Protein AF-0000000085118220 (afdb_homodimer)

InterPro domains:
  IPR008565 TtsA-like, Glycoside hydrolase family 108 domain [PF05838] (32-111)
  IPR018537 Peptidoglycan binding domain [PF09374] (118-182)
  IPR023346 Lysozyme-like domain superfamily [SSF53955] (32-185)

Radius of gyration: 22.67 Å; Cα contacts (8 Å, |Δi|>4): 508; chains: 2; bounding box: 57×65×55 Å

Nearest PDB structures (foldseek):
  7dnp-assembly1_A  TM=7.218E-01  e=2.540E-05  Brucella abortus bv. 1 str. 9-941
  2ikb-assembly2_D  TM=5.937E-01  e=3.508E-04  Neisseria meningitidis MC58
  2is5-assembly1_B  TM=5.992E-01  e=5.434E-04  Neisseria meningitidis serogroup B
  2ikb-assembly1_A  TM=5.860E-01  e=7.275E-04  Neisseria meningitidis MC58
  2ikb-assembly1_C  TM=5.678E-01  e=8.418E-04  Neisseria meningitidis MC58

Foldseek 3Di:
DADVVVLLVLLCCLQQVVQLLRQWDDDPPDPFIHGSNDTCVVPVPQPLVVVLVVLCVVPVRSSVSSNVCVVDPVSVVSVSVCLCVQAVVQLVLVLAPDNLLSSLLSLLCSVPHRLVSLLLLCVVLPHHRRSHDDDVSRVSRNPDDNVVCLVVVLVSQLVVLVVVCVVPVVCVVCSVSSSCSNNSSVVVVVVVVVVD/DADVVVLLVLLQCLQQVVQLLRQWDDDPPDPFIHGSNDTCVVPVPQPLVVVLVVLCVVPVRSSVSSNVCVVDPVSVVSVSVCLCVQAVVQLVLVLAPDNLLSSLLSLLCSVPHRLVSLLLLCVVLPHDRRSHDDDVSRVSRNPDDNVVCLVVVLVSQLVVLVVVCVVPVVCVVCSVSSSCSNNSSVVVVVVVVVVD

Structure (mmCIF, N/CA/C/O backbone):
data_AF-0000000085118220-model_v1
#
loop_
_entity.id
_entity.type
_entity.pdbx_description
1 polymer 'Uncharacterized protein'
#
loop_
_atom_site.group_PDB
_atom_site.id
_atom_site.type_symbol
_atom_site.label_atom_id
_atom_site.label_alt_id
_atom_site.label_comp_id
_atom_site.label_asym_id
_atom_site.label_entity_id
_atom_site.label_seq_id
_atom_site.pdbx_PDB_ins_code
_atom_site.Cartn_x
_atom_site.Cartn_y
_atom_site.Cartn_z
_atom_site.occupancy
_atom_site.B_iso_or_equiv
_atom_site.auth_seq_id
_atom_site.auth_comp_id
_atom_site.auth_asym_id
_atom_site.auth_atom_id
_atom_site.pdbx_PDB_model_num
ATOM 1 N N . MET A 1 1 ? -3.355 -29.297 -15.328 1 93.12 1 MET A N 1
ATOM 2 C CA . MET A 1 1 ? -3.059 -28.625 -14.07 1 93.12 1 MET A CA 1
ATOM 3 C C . MET A 1 1 ? -2.471 -27.25 -14.305 1 93.12 1 MET A C 1
ATOM 5 O O . MET A 1 1 ? -1.906 -26.984 -15.367 1 93.12 1 MET A O 1
ATOM 9 N N . ALA A 1 2 ? -2.598 -26.359 -13.367 1 95.81 2 ALA A N 1
ATOM 10 C CA . ALA A 1 2 ? -2.195 -24.969 -13.523 1 95.81 2 ALA A CA 1
ATOM 11 C C . ALA A 1 2 ? -0.677 -24.844 -13.617 1 95.81 2 ALA A C 1
ATOM 13 O O . ALA A 1 2 ? 0.056 -25.688 -13.102 1 95.81 2 ALA A O 1
ATOM 14 N N . LYS A 1 3 ? -0.238 -23.844 -14.273 1 96.88 3 LYS A N 1
ATOM 15 C CA . LYS A 1 3 ? 1.18 -23.578 -14.516 1 96.88 3 LYS A CA 1
ATOM 16 C C . LYS A 1 3 ? 1.601 -22.234 -13.961 1 96.88 3 LYS A C 1
ATOM 18 O O . LYS A 1 3 ? 0.971 -21.203 -14.258 1 96.88 3 LYS A O 1
ATOM 23 N N . ILE A 1 4 ? 2.732 -22.188 -13.25 1 97.38 4 ILE A N 1
ATOM 24 C CA . ILE A 1 4 ? 3.178 -20.969 -12.586 1 97.38 4 ILE A CA 1
ATOM 25 C C . ILE A 1 4 ? 3.545 -19.906 -13.625 1 97.38 4 ILE A C 1
ATOM 27 O O . ILE A 1 4 ? 3.354 -18.719 -13.398 1 97.38 4 ILE A O 1
ATOM 31 N N . ASP A 1 5 ? 4.012 -20.328 -14.797 1 95.56 5 ASP A N 1
ATOM 32 C CA . ASP A 1 5 ? 4.445 -19.375 -15.828 1 95.56 5 ASP A CA 1
ATOM 33 C C . ASP A 1 5 ? 3.316 -18.422 -16.203 1 95.56 5 ASP A C 1
ATOM 35 O O . ASP A 1 5 ? 3.553 -17.234 -16.438 1 95.56 5 ASP A O 1
ATOM 39 N N . GLU A 1 6 ? 2.139 -18.906 -16.281 1 94.38 6 GLU A N 1
ATOM 40 C CA . GLU A 1 6 ? 0.979 -18.078 -16.609 1 94.38 6 GLU A CA 1
ATOM 41 C C . GLU A 1 6 ? 0.702 -17.062 -15.5 1 94.38 6 GLU A C 1
ATOM 43 O O . GLU A 1 6 ? 0.398 -15.898 -15.789 1 94.38 6 GLU A O 1
ATOM 48 N N . SER A 1 7 ? 0.796 -17.5 -14.297 1 95.94 7 SER A N 1
ATOM 49 C CA . SER A 1 7 ? 0.566 -16.609 -13.156 1 95.94 7 SER A CA 1
ATOM 50 C C . SER A 1 7 ? 1.66 -15.555 -13.055 1 95.94 7 SER A C 1
ATOM 52 O O . SER A 1 7 ? 1.397 -14.422 -12.648 1 95.94 7 SER A O 1
ATOM 54 N N . MET A 1 8 ? 2.867 -15.938 -13.453 1 95.5 8 MET A N 1
ATOM 55 C CA . MET A 1 8 ? 3.99 -15.008 -13.391 1 95.5 8 MET A CA 1
ATOM 56 C C . MET A 1 8 ? 3.826 -13.883 -14.414 1 95.5 8 MET A C 1
ATOM 58 O O . MET A 1 8 ? 4.27 -12.758 -14.18 1 95.5 8 MET A O 1
ATOM 62 N N . LYS A 1 9 ? 3.221 -14.18 -15.508 1 93.12 9 LYS A N 1
ATOM 63 C CA . LYS A 1 9 ? 2.92 -13.125 -16.469 1 93.12 9 LYS A CA 1
ATOM 64 C C . LYS A 1 9 ? 1.999 -12.07 -15.875 1 93.12 9 LYS A C 1
ATOM 66 O O . LYS A 1 9 ? 2.203 -10.875 -16.078 1 93.12 9 LYS A O 1
ATOM 71 N N . ILE A 1 10 ? 1.013 -12.516 -15.141 1 93.62 10 ILE A N 1
ATOM 72 C CA . ILE A 1 10 ? 0.081 -11.609 -14.477 1 93.62 10 ILE A CA 1
ATOM 73 C C . ILE A 1 10 ? 0.822 -10.789 -13.43 1 93.62 10 ILE A C 1
ATOM 75 O O . ILE A 1 10 ? 0.658 -9.57 -13.359 1 93.62 10 ILE A O 1
ATOM 79 N N . LEU A 1 11 ? 1.663 -11.484 -12.672 1 93.81 11 LEU A N 1
ATOM 80 C CA . LEU A 1 11 ? 2.43 -10.797 -11.641 1 93.81 11 LEU A CA 1
ATOM 81 C C . LEU A 1 11 ? 3.328 -9.727 -12.25 1 93.81 11 LEU A C 1
ATOM 83 O O . LEU A 1 11 ? 3.434 -8.617 -11.719 1 93.81 11 LEU A O 1
ATOM 87 N N . SER A 1 12 ? 3.967 -10.055 -13.352 1 91.94 12 SER A N 1
ATOM 88 C CA . SER A 1 12 ? 4.828 -9.102 -14.039 1 91.94 12 SER A CA 1
ATOM 89 C C . SER A 1 12 ? 4.059 -7.848 -14.438 1 91.94 12 SER A C 1
ATOM 91 O O . SER A 1 12 ? 4.539 -6.73 -14.234 1 91.94 12 SER A O 1
ATOM 93 N N . TRP A 1 13 ? 2.963 -8.016 -14.969 1 91 13 TRP A N 1
ATOM 94 C CA . TRP A 1 13 ? 2.127 -6.883 -15.352 1 91 13 TRP A CA 1
ATOM 95 C C . TRP A 1 13 ? 1.764 -6.039 -14.133 1 91 13 TRP A C 1
ATOM 97 O O . TRP A 1 13 ? 1.88 -4.812 -14.156 1 91 13 TRP A O 1
ATOM 107 N N . LEU A 1 14 ? 1.357 -6.699 -13.102 1 89.62 14 LEU A N 1
ATOM 108 C CA . LEU A 1 14 ? 0.924 -6 -11.898 1 89.62 14 LEU A CA 1
ATOM 109 C C . LEU A 1 14 ? 2.082 -5.238 -11.266 1 89.62 14 LEU A C 1
ATOM 111 O O . LEU A 1 14 ? 1.896 -4.137 -10.75 1 89.62 14 LEU A O 1
ATOM 115 N N . GLU A 1 15 ? 3.273 -5.805 -11.359 1 87.38 15 GLU A N 1
ATOM 116 C CA . GLU A 1 15 ? 4.422 -5.219 -10.68 1 87.38 15 GLU A CA 1
ATOM 117 C C . GLU A 1 15 ? 5.016 -4.066 -11.484 1 87.38 15 GLU A C 1
ATOM 119 O O . GLU A 1 15 ? 5.453 -3.064 -10.914 1 87.38 15 GLU A O 1
ATOM 124 N N . HIS A 1 16 ? 5.086 -4.234 -12.781 1 88.56 16 HIS A N 1
ATOM 125 C CA . HIS A 1 16 ? 5.836 -3.225 -13.523 1 88.56 16 HIS A CA 1
ATOM 126 C C . HIS A 1 16 ? 5.195 -2.941 -14.875 1 88.56 16 HIS A C 1
ATOM 128 O O . HIS A 1 16 ? 5.836 -2.383 -15.766 1 88.56 16 HIS A O 1
ATOM 134 N N . ASN A 1 17 ? 3.932 -3.309 -15.023 1 87.62 17 ASN A N 1
ATOM 135 C CA . ASN A 1 17 ? 3.191 -3.068 -16.25 1 87.62 17 ASN A CA 1
ATOM 136 C C . ASN A 1 17 ? 3.971 -3.541 -17.484 1 87.62 17 ASN A C 1
ATOM 138 O O . ASN A 1 17 ? 3.988 -2.865 -18.5 1 87.62 17 ASN A O 1
ATOM 142 N N . ASN A 1 18 ? 4.703 -4.535 -17.297 1 86.31 18 ASN A N 1
ATOM 143 C CA . ASN A 1 18 ? 5.57 -5.098 -18.328 1 86.31 18 ASN A CA 1
ATOM 144 C C . ASN A 1 18 ? 6.559 -4.062 -18.859 1 86.31 18 ASN A C 1
ATOM 146 O O . ASN A 1 18 ? 6.93 -4.09 -20.031 1 86.31 18 ASN A O 1
ATOM 150 N N . ASP A 1 19 ? 6.812 -3.059 -18.125 1 92.5 19 ASP A N 1
ATOM 151 C CA . ASP A 1 19 ? 7.844 -2.064 -18.406 1 92.5 19 ASP A CA 1
ATOM 152 C C . ASP A 1 19 ? 9.172 -2.445 -17.75 1 92.5 19 ASP A C 1
ATOM 154 O O . ASP A 1 19 ? 9.328 -2.303 -16.531 1 92.5 19 ASP A O 1
ATOM 158 N N . ASN A 1 20 ? 10.078 -2.865 -18.516 1 93.88 20 ASN A N 1
ATOM 159 C CA . ASN A 1 20 ? 11.352 -3.404 -18.047 1 93.88 20 ASN A CA 1
ATOM 160 C C . ASN A 1 20 ? 12.172 -2.344 -17.312 1 93.88 20 ASN A C 1
ATOM 162 O O . ASN A 1 20 ? 13.078 -2.676 -16.547 1 93.88 20 ASN A O 1
ATOM 166 N N . THR A 1 21 ? 11.859 -1.101 -17.516 1 94.88 21 THR A N 1
ATOM 167 C CA . THR A 1 21 ? 12.617 -0.029 -16.875 1 94.88 21 THR A CA 1
ATOM 168 C C . THR A 1 21 ? 12.156 0.163 -15.43 1 94.88 21 THR A C 1
ATOM 170 O O . THR A 1 21 ? 12.805 0.873 -14.656 1 94.88 21 THR A O 1
ATOM 173 N N . ARG A 1 22 ? 11.125 -0.535 -15.047 1 92.81 22 ARG A N 1
ATOM 174 C CA . ARG A 1 22 ? 10.539 -0.34 -13.727 1 92.81 22 ARG A CA 1
ATOM 175 C C . ARG A 1 22 ? 10.766 -1.563 -12.844 1 92.81 22 ARG A C 1
ATOM 177 O O . ARG A 1 22 ? 10.328 -1.596 -11.688 1 92.81 22 ARG A O 1
ATOM 184 N N . VAL A 1 23 ? 11.453 -2.539 -13.375 1 95.44 23 VAL A N 1
ATOM 185 C CA . VAL A 1 23 ? 11.547 -3.83 -12.703 1 95.44 23 VAL A CA 1
ATOM 186 C C . VAL A 1 23 ? 12.57 -3.754 -11.57 1 95.44 23 VAL A C 1
ATOM 188 O O . VAL A 1 23 ? 12.492 -4.512 -10.602 1 95.44 23 VAL A O 1
ATOM 191 N N . LEU A 1 24 ? 13.586 -2.848 -11.688 1 95.69 24 LEU A N 1
ATOM 192 C CA . LEU A 1 24 ? 14.648 -2.629 -10.711 1 95.69 24 LEU A CA 1
ATOM 193 C C . LEU A 1 24 ? 14.586 -1.214 -10.141 1 95.69 24 LEU A C 1
ATOM 195 O O . LEU A 1 24 ? 14.453 -0.246 -10.898 1 95.69 24 LEU A O 1
ATOM 199 N N . HIS A 1 25 ? 14.609 -1.183 -8.789 1 90.69 25 HIS A N 1
ATOM 200 C CA . HIS A 1 25 ? 14.57 0.16 -8.219 1 90.69 25 HIS A CA 1
ATOM 201 C C . HIS A 1 25 ? 15.375 0.233 -6.926 1 90.69 25 HIS A C 1
ATOM 203 O O . HIS A 1 25 ? 15.453 -0.747 -6.18 1 90.69 25 HIS A O 1
ATOM 209 N N . LYS A 1 26 ? 16.031 1.384 -6.762 1 89.12 26 LYS A N 1
ATOM 210 C CA . LYS A 1 26 ? 16.703 1.777 -5.523 1 89.12 26 LYS A CA 1
ATOM 211 C C . LYS A 1 26 ? 16.75 3.297 -5.391 1 89.12 26 LYS A C 1
ATOM 213 O O . LYS A 1 26 ? 17.594 3.949 -6.02 1 89.12 26 LYS A O 1
ATOM 218 N N . ASN A 1 27 ? 15.867 3.859 -4.594 1 80.25 27 ASN A N 1
ATOM 219 C CA . ASN A 1 27 ? 15.938 5.293 -4.336 1 80.25 27 ASN A CA 1
ATOM 220 C C . ASN A 1 27 ? 17 5.629 -3.297 1 80.25 27 ASN A C 1
ATOM 222 O O . ASN A 1 27 ? 17.547 4.734 -2.652 1 80.25 27 ASN A O 1
ATOM 226 N N . LYS A 1 28 ? 17.328 6.926 -3.275 1 80.12 28 LYS A N 1
ATOM 227 C CA . LYS A 1 28 ? 18.266 7.41 -2.256 1 80.12 28 LYS A CA 1
ATOM 228 C C . LYS A 1 28 ? 17.766 7.07 -0.854 1 80.12 28 LYS A C 1
ATOM 230 O O . LYS A 1 28 ? 16.578 7.23 -0.553 1 80.12 28 LYS A O 1
ATOM 235 N N . GLY A 1 29 ? 18.703 6.512 -0.052 1 82.56 29 GLY A N 1
ATOM 236 C CA . GLY A 1 29 ? 18.375 6.195 1.328 1 82.56 29 GLY A CA 1
ATOM 237 C C . GLY A 1 29 ? 17.984 4.742 1.533 1 82.56 29 GLY A C 1
ATOM 238 O O . GLY A 1 29 ? 17.984 4.25 2.662 1 82.56 29 GLY A O 1
ATOM 239 N N . GLU A 1 30 ? 17.641 4.125 0.457 1 87.94 30 GLU A N 1
ATOM 240 C CA . GLU A 1 30 ? 17.266 2.721 0.592 1 87.94 30 GLU A CA 1
ATOM 241 C C . GLU A 1 30 ? 18.469 1.854 0.933 1 87.94 30 GLU A C 1
ATOM 243 O O . GLU A 1 30 ? 19.562 2.086 0.427 1 87.94 30 GLU A O 1
ATOM 248 N N . LEU A 1 31 ? 18.156 0.875 1.743 1 85.19 31 LEU A N 1
ATOM 249 C CA . LEU A 1 31 ? 19.219 -0.028 2.195 1 85.19 31 LEU A CA 1
ATOM 250 C C . LEU A 1 31 ? 19.453 -1.145 1.183 1 85.19 31 LEU A C 1
ATOM 252 O O . LEU A 1 31 ? 20.5 -1.775 1.18 1 85.19 31 LEU A O 1
ATOM 256 N N . GLY A 1 32 ? 18.484 -1.413 0.347 1 91.25 32 GLY A N 1
ATOM 257 C CA . GLY A 1 32 ? 18.609 -2.494 -0.618 1 91.25 32 GLY A CA 1
ATOM 258 C C . GLY A 1 32 ? 17.812 -2.254 -1.889 1 91.25 32 GLY A C 1
ATOM 259 O O . GLY A 1 32 ? 16.984 -1.34 -1.949 1 91.25 32 GLY A O 1
ATOM 260 N N . LEU A 1 33 ? 18.062 -3.107 -2.863 1 94.62 33 LEU A N 1
ATOM 261 C CA . LEU A 1 33 ? 17.391 -3.074 -4.164 1 94.62 33 LEU A CA 1
ATOM 262 C C . LEU A 1 33 ? 16.094 -3.859 -4.129 1 94.62 33 LEU A C 1
ATOM 264 O O . LEU A 1 33 ? 15.898 -4.723 -3.27 1 94.62 33 LEU A O 1
ATOM 268 N N . THR A 1 34 ? 15.18 -3.488 -4.957 1 94.44 34 THR A N 1
ATOM 269 C CA . THR A 1 34 ? 14.016 -4.316 -5.266 1 94.44 34 THR A CA 1
ATOM 270 C C . THR A 1 34 ? 14.016 -4.715 -6.738 1 94.44 34 THR A C 1
ATOM 272 O O . THR A 1 34 ? 14.219 -3.877 -7.617 1 94.44 34 THR A O 1
ATOM 275 N N . PHE A 1 35 ? 13.953 -6 -6.977 1 96.56 35 PHE A N 1
ATOM 276 C CA . PHE A 1 35 ? 13.875 -6.516 -8.344 1 96.56 35 PHE A CA 1
ATOM 277 C C . PHE A 1 35 ? 12.703 -7.477 -8.492 1 96.56 35 PHE A C 1
ATOM 279 O O . PHE A 1 35 ? 12.602 -8.461 -7.766 1 96.56 35 PHE A O 1
ATOM 286 N N . PHE A 1 36 ? 11.758 -7.164 -9.469 1 95.25 36 PHE A N 1
ATOM 287 C CA . PHE A 1 36 ? 10.602 -8.008 -9.758 1 95.25 36 PHE A CA 1
ATOM 288 C C . PHE A 1 36 ? 9.789 -8.258 -8.5 1 95.25 36 PHE A C 1
ATOM 290 O O . PHE A 1 36 ? 9.344 -9.383 -8.25 1 95.25 36 PHE A O 1
ATOM 297 N N . GLY A 1 37 ? 9.773 -7.312 -7.621 1 93.06 37 GLY A N 1
ATOM 298 C CA . GLY A 1 37 ? 8.984 -7.391 -6.402 1 93.06 37 GLY A CA 1
ATOM 299 C C . GLY A 1 37 ? 9.711 -8.062 -5.258 1 93.06 37 GLY A C 1
ATOM 300 O O . GLY A 1 37 ? 9.148 -8.242 -4.176 1 93.06 37 GLY A O 1
ATOM 301 N N . ILE A 1 38 ? 10.984 -8.445 -5.426 1 95.31 38 ILE A N 1
ATOM 302 C CA . ILE A 1 38 ? 11.797 -9.07 -4.391 1 95.31 38 ILE A CA 1
ATOM 303 C C . ILE A 1 38 ? 12.711 -8.023 -3.748 1 95.31 38 ILE A C 1
ATOM 305 O O . ILE A 1 38 ? 13.516 -7.395 -4.434 1 95.31 38 ILE A O 1
ATOM 309 N N . TYR A 1 39 ? 12.539 -7.832 -2.428 1 95.19 39 TYR A N 1
ATOM 310 C CA . TYR A 1 39 ? 13.344 -6.852 -1.709 1 95.19 39 TYR A CA 1
ATOM 311 C C . TYR A 1 39 ? 14.625 -7.48 -1.183 1 95.19 39 TYR A C 1
ATOM 313 O O . TYR A 1 39 ? 14.586 -8.508 -0.499 1 95.19 39 TYR A O 1
ATOM 321 N N . GLN A 1 40 ? 15.742 -6.898 -1.453 1 96.25 40 GLN A N 1
ATOM 322 C CA . GLN A 1 40 ? 17.062 -7.457 -1.212 1 96.25 40 GLN A CA 1
ATOM 323 C C . GLN A 1 40 ? 17.312 -7.684 0.278 1 96.25 40 GLN A C 1
ATOM 325 O O . GLN A 1 40 ? 17.797 -8.742 0.68 1 96.25 40 GLN A O 1
ATOM 330 N N . SER A 1 41 ? 16.953 -6.785 1.103 1 93.38 41 SER A N 1
ATOM 331 C CA . SER A 1 41 ? 17.266 -6.895 2.525 1 93.38 41 SER A CA 1
ATOM 332 C C . SER A 1 41 ? 16.391 -7.961 3.191 1 93.38 41 SER A C 1
ATOM 334 O O . SER A 1 41 ? 16.75 -8.492 4.246 1 93.38 41 SER A O 1
ATOM 336 N N . ALA A 1 42 ? 15.273 -8.258 2.662 1 93.56 42 ALA A N 1
ATOM 337 C CA . ALA A 1 42 ? 14.43 -9.328 3.182 1 93.56 42 ALA A CA 1
ATOM 338 C C . ALA A 1 42 ? 14.922 -10.695 2.705 1 93.56 42 ALA A C 1
ATOM 340 O O . ALA A 1 42 ? 14.633 -11.719 3.332 1 93.56 42 ALA A O 1
ATOM 341 N N . HIS A 1 43 ? 15.562 -10.695 1.573 1 95.94 43 HIS A N 1
ATOM 342 C CA . HIS A 1 43 ? 16.094 -11.922 0.982 1 95.94 43 HIS A CA 1
ATOM 343 C C . HIS A 1 43 ? 17.547 -11.734 0.546 1 95.94 43 HIS A C 1
ATOM 345 O O . HIS A 1 43 ? 17.875 -11.922 -0.626 1 95.94 43 HIS A O 1
ATOM 351 N N . PRO A 1 44 ? 18.375 -11.445 1.514 1 95.06 44 PRO A N 1
ATOM 352 C CA . PRO A 1 44 ? 19.734 -11.016 1.178 1 95.06 44 PRO A CA 1
ATOM 353 C C . PRO A 1 44 ? 20.594 -12.141 0.604 1 95.06 44 PRO A C 1
ATOM 355 O O . PRO A 1 44 ? 21.625 -11.883 -0.033 1 95.06 44 PRO A O 1
ATOM 358 N N . THR A 1 45 ? 20.156 -13.406 0.705 1 96.19 45 THR A N 1
ATOM 359 C CA . THR A 1 45 ? 21.031 -14.523 0.366 1 96.19 45 THR A CA 1
ATOM 360 C C . THR A 1 45 ? 20.703 -15.07 -1.016 1 96.19 45 THR A C 1
ATOM 362 O O . THR A 1 45 ? 21.328 -16.031 -1.474 1 96.19 45 THR A O 1
ATOM 365 N N . LEU A 1 46 ? 19.719 -14.516 -1.598 1 96.88 46 LEU A N 1
ATOM 366 C CA . LEU A 1 46 ? 19.344 -15 -2.92 1 96.88 46 LEU A CA 1
ATOM 367 C C . LEU A 1 46 ? 20.453 -14.734 -3.934 1 96.88 46 LEU A C 1
ATOM 369 O O . LEU A 1 46 ? 21.031 -13.648 -3.953 1 96.88 46 LEU A O 1
ATOM 373 N N . SER A 1 47 ? 20.656 -15.664 -4.855 1 96.62 47 SER A N 1
ATOM 374 C CA . SER A 1 47 ? 21.75 -15.586 -5.82 1 96.62 47 SER A CA 1
ATOM 375 C C . SER A 1 47 ? 21.484 -14.523 -6.879 1 96.62 47 SER A C 1
ATOM 377 O O . SER A 1 47 ? 22.406 -14.078 -7.566 1 96.62 47 SER A O 1
ATOM 379 N N . ILE A 1 48 ? 20.234 -14.102 -7.02 1 98 48 ILE A N 1
ATOM 380 C CA . ILE A 1 48 ? 19.891 -13.125 -8.055 1 98 48 ILE A CA 1
ATOM 381 C C . ILE A 1 48 ? 20.656 -11.82 -7.801 1 98 48 ILE A C 1
ATOM 383 O O . ILE A 1 48 ? 20.938 -11.07 -8.734 1 98 48 ILE A O 1
ATOM 387 N N . TRP A 1 49 ? 21 -11.555 -6.562 1 97.81 49 TRP A N 1
ATOM 388 C CA . TRP A 1 49 ? 21.641 -10.289 -6.215 1 97.81 49 TRP A CA 1
ATOM 389 C C . TRP A 1 49 ? 23.047 -10.211 -6.793 1 97.81 49 TRP A C 1
ATOM 391 O O . TRP A 1 49 ? 23.516 -9.133 -7.168 1 97.81 49 TRP A O 1
ATOM 401 N N . ASN A 1 50 ? 23.703 -11.344 -6.91 1 97.44 50 ASN A N 1
ATOM 402 C CA . ASN A 1 50 ? 25.031 -11.359 -7.531 1 97.44 50 ASN A CA 1
ATOM 403 C C . ASN A 1 50 ? 24.969 -10.914 -8.992 1 97.44 50 ASN A C 1
ATOM 405 O O . ASN A 1 50 ? 25.75 -10.07 -9.414 1 97.44 50 ASN A O 1
ATOM 409 N N . THR A 1 51 ? 24.031 -11.461 -9.688 1 98 51 THR A N 1
ATOM 410 C CA . THR A 1 51 ? 23.844 -11.109 -11.094 1 98 51 THR A CA 1
ATOM 411 C C . THR A 1 51 ? 23.484 -9.633 -11.234 1 98 51 THR A C 1
ATOM 413 O O . THR A 1 51 ? 24.047 -8.93 -12.086 1 98 51 THR A O 1
ATOM 416 N N . ILE A 1 52 ? 22.625 -9.109 -10.391 1 98.31 52 ILE A N 1
ATOM 417 C CA . ILE A 1 52 ? 22.141 -7.734 -10.453 1 98.31 52 ILE A CA 1
ATOM 418 C C . ILE A 1 52 ? 23.297 -6.773 -10.133 1 98.31 52 ILE A C 1
ATOM 420 O O . ILE A 1 52 ? 23.5 -5.781 -10.836 1 98.31 52 ILE A O 1
ATOM 424 N N . ASN A 1 53 ? 24.062 -7.109 -9.141 1 97.31 53 ASN A N 1
ATOM 425 C CA . ASN A 1 53 ? 25.188 -6.27 -8.766 1 97.31 53 ASN A CA 1
ATOM 426 C C . ASN A 1 53 ? 26.219 -6.188 -9.891 1 97.31 53 ASN A C 1
ATOM 428 O O . ASN A 1 53 ? 26.797 -5.125 -10.125 1 97.31 53 ASN A O 1
ATOM 432 N N . GLN A 1 54 ? 26.422 -7.281 -10.523 1 97.81 54 GLN A N 1
ATOM 433 C CA . GLN A 1 54 ? 27.359 -7.293 -11.641 1 97.81 54 GLN A CA 1
ATOM 434 C C . GLN A 1 54 ? 26.891 -6.363 -12.758 1 97.81 54 GLN A C 1
ATOM 436 O O . GLN A 1 54 ? 27.688 -5.582 -13.289 1 97.81 54 GLN A O 1
ATOM 441 N N . VAL A 1 55 ? 25.656 -6.406 -13.102 1 98.06 55 VAL A N 1
ATOM 442 C CA . VAL A 1 55 ? 25.109 -5.551 -14.156 1 98.06 55 VAL A CA 1
ATOM 443 C C . VAL A 1 55 ? 25.188 -4.09 -13.727 1 98.06 55 VAL A C 1
ATOM 445 O O . VAL A 1 55 ? 25.531 -3.217 -14.523 1 98.06 55 VAL A O 1
ATOM 448 N N . LEU A 1 56 ? 24.953 -3.77 -12.461 1 97.12 56 LEU A N 1
ATOM 449 C CA . LEU A 1 56 ? 24.938 -2.404 -11.953 1 97.12 56 LEU A CA 1
ATOM 450 C C . LEU A 1 56 ? 26.344 -1.808 -11.953 1 97.12 56 LEU A C 1
ATOM 452 O O . LEU A 1 56 ? 26.5 -0.588 -12.039 1 97.12 56 LEU A O 1
ATOM 456 N N . LYS A 1 57 ? 27.375 -2.613 -11.859 1 97 57 LYS A N 1
ATOM 457 C CA . LYS A 1 57 ? 28.766 -2.146 -11.961 1 97 57 LYS A CA 1
ATOM 458 C C . LYS A 1 57 ? 29.047 -1.564 -13.344 1 97 57 LYS A C 1
ATOM 460 O O . LYS A 1 57 ? 29.781 -0.586 -13.477 1 97 57 LYS A O 1
ATOM 465 N N . SER A 1 58 ? 28.422 -2.117 -14.289 1 96.62 58 SER A N 1
ATOM 466 C CA . SER A 1 58 ? 28.625 -1.685 -15.672 1 96.62 58 SER A CA 1
ATOM 467 C C . SER A 1 58 ? 27.594 -0.656 -16.094 1 96.62 58 SER A C 1
ATOM 469 O O . SER A 1 58 ? 27.859 0.182 -16.953 1 96.62 58 SER A O 1
ATOM 471 N N . GLU A 1 59 ? 26.344 -0.755 -15.609 1 97.38 59 GLU A N 1
ATOM 472 C CA . GLU A 1 59 ? 25.25 0.16 -15.875 1 97.38 59 GLU A CA 1
ATOM 473 C C . GLU A 1 59 ? 24.562 0.591 -14.578 1 97.38 59 GLU A C 1
ATOM 475 O O . GLU A 1 59 ? 23.656 -0.089 -14.094 1 97.38 59 GLU A O 1
ATOM 480 N N . SER A 1 60 ? 24.875 1.819 -14.172 1 93.94 60 SER A N 1
ATOM 481 C CA . SER A 1 60 ? 24.469 2.246 -12.844 1 93.94 60 SER A CA 1
ATOM 482 C C . SER A 1 60 ? 23.031 2.781 -12.844 1 93.94 60 SER A C 1
ATOM 484 O O . SER A 1 60 ? 22.406 2.912 -11.789 1 93.94 60 SER A O 1
ATOM 486 N N . ASP A 1 61 ? 22.5 3.146 -14.023 1 95.25 61 ASP A N 1
ATOM 487 C CA . ASP A 1 61 ? 21.125 3.588 -14.141 1 95.25 61 ASP A CA 1
ATOM 488 C C . ASP A 1 61 ? 20.156 2.414 -13.977 1 95.25 61 ASP A C 1
ATOM 490 O O . ASP A 1 61 ? 20.125 1.505 -14.812 1 95.25 61 ASP A O 1
ATOM 494 N N . THR A 1 62 ? 19.406 2.412 -12.977 1 94.88 62 THR A N 1
ATOM 495 C CA . THR A 1 62 ? 18.547 1.28 -12.633 1 94.88 62 THR A CA 1
ATOM 496 C C . THR A 1 62 ? 17.531 1.003 -13.742 1 94.88 62 THR A C 1
ATOM 498 O O . THR A 1 62 ? 17.172 -0.149 -13.977 1 94.88 62 THR A O 1
ATOM 501 N N . LYS A 1 63 ? 17.094 2.039 -14.445 1 95 63 LYS A N 1
ATOM 502 C CA . LYS A 1 63 ? 16.141 1.836 -15.531 1 95 63 LYS A CA 1
ATOM 503 C C . LYS A 1 63 ? 16.766 1.044 -16.672 1 95 63 LYS A C 1
ATOM 505 O O . LYS A 1 63 ? 16.203 0.049 -17.125 1 95 63 LYS A O 1
ATOM 510 N N . LYS A 1 64 ? 17.953 1.502 -17.062 1 97.31 64 LYS A N 1
ATOM 511 C CA . LYS A 1 64 ? 18.672 0.81 -18.125 1 97.31 64 LYS A CA 1
ATOM 512 C C . LYS A 1 64 ? 19.109 -0.583 -17.672 1 97.31 64 LYS A C 1
ATOM 514 O O . LYS A 1 64 ? 18.984 -1.548 -18.438 1 97.31 64 LYS A O 1
ATOM 519 N N . ALA A 1 65 ? 19.594 -0.684 -16.438 1 97.88 65 ALA A N 1
ATOM 520 C CA . ALA A 1 65 ? 19.984 -1.98 -15.898 1 97.88 65 ALA A CA 1
ATOM 521 C C . ALA A 1 65 ? 18.812 -2.951 -15.875 1 97.88 65 ALA A C 1
ATOM 523 O O . ALA A 1 65 ? 18.969 -4.133 -16.203 1 97.88 65 ALA A O 1
ATOM 524 N N . GLY A 1 66 ? 17.625 -2.434 -15.461 1 97.5 66 GLY A N 1
ATOM 525 C CA . GLY A 1 66 ? 16.438 -3.266 -15.461 1 97.5 66 GLY A CA 1
ATOM 526 C C . GLY A 1 66 ? 16.141 -3.879 -16.812 1 97.5 66 GLY A C 1
ATOM 527 O O . GLY A 1 66 ? 15.844 -5.07 -16.922 1 97.5 66 GLY A O 1
ATOM 528 N N . SER A 1 67 ? 16.297 -3.121 -17.875 1 97.5 67 SER A N 1
ATOM 529 C CA . SER A 1 67 ? 16.062 -3.594 -19.234 1 97.5 67 SER A CA 1
ATOM 530 C C . SER A 1 67 ? 17.062 -4.672 -19.625 1 97.5 67 SER A C 1
ATOM 532 O O . SER A 1 67 ? 16.703 -5.637 -20.312 1 97.5 67 SER A O 1
ATOM 534 N N . ILE A 1 68 ? 18.234 -4.512 -19.203 1 98.06 68 ILE A N 1
ATOM 535 C CA . ILE A 1 68 ? 19.281 -5.492 -19.484 1 98.06 68 ILE A CA 1
ATOM 536 C C . ILE A 1 68 ? 18.984 -6.793 -18.75 1 98.06 68 ILE A C 1
ATOM 538 O O . ILE A 1 68 ? 19.047 -7.875 -19.328 1 98.06 68 ILE A O 1
ATOM 542 N N . LEU A 1 69 ? 18.672 -6.715 -17.484 1 98.31 69 LEU A N 1
ATOM 543 C CA . LEU A 1 69 ? 18.438 -7.867 -16.625 1 98.31 69 LEU A CA 1
ATOM 544 C C . LEU A 1 69 ? 17.266 -8.695 -17.141 1 98.31 69 LEU A C 1
ATOM 546 O O . LEU A 1 69 ? 17.266 -9.922 -17.031 1 98.31 69 LEU A O 1
ATOM 550 N N . MET A 1 70 ? 16.297 -8.023 -17.75 1 97.31 70 MET A N 1
ATOM 551 C CA . MET A 1 70 ? 15.078 -8.711 -18.203 1 97.31 70 MET A CA 1
ATOM 552 C C . MET A 1 70 ? 15.344 -9.523 -19.453 1 97.31 70 MET A C 1
ATOM 554 O O . MET A 1 70 ? 14.5 -10.312 -19.875 1 97.31 70 MET A O 1
ATOM 558 N N . LYS A 1 71 ? 16.516 -9.391 -20.031 1 97.31 71 LYS A N 1
ATOM 559 C CA . LYS A 1 71 ? 16.922 -10.195 -21.172 1 97.31 71 LYS A CA 1
ATOM 560 C C . LYS A 1 71 ? 17.719 -11.422 -20.734 1 97.31 71 LYS A C 1
ATOM 562 O O . LYS A 1 71 ? 18.047 -12.273 -21.547 1 97.31 71 LYS A O 1
ATOM 567 N N . ASP A 1 72 ? 18.016 -11.508 -19.453 1 97.62 72 ASP A N 1
ATOM 568 C CA . ASP A 1 72 ? 18.781 -12.617 -18.906 1 97.62 72 ASP A CA 1
ATOM 569 C C . ASP A 1 72 ? 17.844 -13.766 -18.484 1 97.62 72 ASP A C 1
ATOM 571 O O . ASP A 1 72 ? 17.266 -13.734 -17.406 1 97.62 72 ASP A O 1
ATOM 575 N N . SER A 1 73 ? 17.828 -14.773 -19.25 1 97.12 73 SER A N 1
ATOM 576 C CA . SER A 1 73 ? 16.906 -15.883 -19.031 1 97.12 73 SER A CA 1
ATOM 577 C C . SER A 1 73 ? 17.25 -16.641 -17.75 1 97.12 73 SER A C 1
ATOM 579 O O . SER A 1 73 ? 16.359 -17.141 -17.062 1 97.12 73 SER A O 1
ATOM 581 N N . GLU A 1 74 ? 18.484 -16.781 -17.453 1 97.62 74 GLU A N 1
ATOM 582 C CA . GLU A 1 74 ? 18.891 -17.484 -16.25 1 97.62 74 GLU A CA 1
ATOM 583 C C . GLU A 1 74 ? 18.453 -16.734 -14.992 1 97.62 74 GLU A C 1
ATOM 585 O O . GLU A 1 74 ? 18 -17.344 -14.023 1 97.62 74 GLU A O 1
ATOM 590 N N . LEU A 1 75 ? 18.594 -15.445 -14.984 1 98.19 75 LEU A N 1
ATOM 591 C CA . LEU A 1 75 ? 18.125 -14.617 -13.875 1 98.19 75 LEU A CA 1
ATOM 592 C C . LEU A 1 75 ? 16.625 -14.766 -13.68 1 98.19 75 LEU A C 1
ATOM 594 O O . LEU A 1 75 ? 16.156 -14.938 -12.555 1 98.19 75 LEU A O 1
ATOM 598 N N . LEU A 1 76 ? 15.922 -14.703 -14.758 1 97.12 76 LEU A N 1
ATOM 599 C CA . LEU A 1 76 ? 14.461 -14.805 -14.688 1 97.12 76 LEU A CA 1
ATOM 600 C C . LEU A 1 76 ? 14.039 -16.188 -14.203 1 97.12 76 LEU A C 1
ATOM 602 O O . LEU A 1 76 ? 13.039 -16.312 -13.492 1 97.12 76 LEU A O 1
ATOM 606 N N . LYS A 1 77 ? 14.781 -17.172 -14.609 1 97.62 77 LYS A N 1
ATOM 607 C CA . LYS A 1 77 ? 14.539 -18.516 -14.078 1 97.62 77 LYS A CA 1
ATOM 608 C C . LYS A 1 77 ? 14.695 -18.547 -12.562 1 97.62 77 LYS A C 1
ATOM 610 O O . LYS A 1 77 ? 13.891 -19.172 -11.859 1 97.62 77 LYS A O 1
ATOM 615 N N . GLN A 1 78 ? 15.695 -17.938 -12.039 1 97.94 78 GLN A N 1
ATOM 616 C CA . GLN A 1 78 ? 15.906 -17.875 -10.594 1 97.94 78 GLN A CA 1
ATOM 617 C C . GLN A 1 78 ? 14.773 -17.125 -9.898 1 97.94 78 GLN A C 1
ATOM 619 O O . GLN A 1 78 ? 14.359 -17.5 -8.797 1 97.94 78 GLN A O 1
ATOM 624 N N . VAL A 1 79 ? 14.273 -16.016 -10.492 1 97.62 79 VAL A N 1
ATOM 625 C CA . VAL A 1 79 ? 13.117 -15.297 -9.977 1 97.62 79 VAL A CA 1
ATOM 626 C C . VAL A 1 79 ? 11.922 -16.234 -9.891 1 97.62 79 VAL A C 1
ATOM 628 O O . VAL A 1 79 ? 11.227 -16.297 -8.867 1 97.62 79 VAL A O 1
ATOM 631 N N . ASN A 1 80 ? 11.742 -16.984 -10.945 1 97.5 80 ASN A N 1
ATOM 632 C CA . ASN A 1 80 ? 10.648 -17.953 -10.961 1 97.5 80 ASN A CA 1
ATOM 633 C C . ASN A 1 80 ? 10.805 -18.984 -9.852 1 97.5 80 ASN A C 1
ATOM 635 O O . ASN A 1 80 ? 9.82 -19.359 -9.203 1 97.5 80 ASN A O 1
ATOM 639 N N . ILE A 1 81 ? 11.977 -19.484 -9.688 1 97.81 81 ILE A N 1
ATOM 640 C CA . ILE A 1 81 ? 12.242 -20.484 -8.656 1 97.81 81 ILE A CA 1
ATOM 641 C C . ILE A 1 81 ? 11.891 -19.906 -7.285 1 97.81 81 ILE A C 1
ATOM 643 O O . ILE A 1 81 ? 11.312 -20.609 -6.445 1 97.81 81 ILE A O 1
ATOM 647 N N . PHE A 1 82 ? 12.195 -18.641 -7.031 1 97.81 82 PHE A N 1
ATOM 648 C CA . PHE A 1 82 ? 11.867 -18 -5.766 1 97.81 82 PHE A CA 1
ATOM 649 C C . PHE A 1 82 ? 10.367 -18.016 -5.516 1 97.81 82 PHE A C 1
ATOM 651 O O . PHE A 1 82 ? 9.906 -18.5 -4.477 1 97.81 82 PHE A O 1
ATOM 658 N N . TYR A 1 83 ? 9.578 -17.516 -6.477 1 97.69 83 TYR A N 1
ATOM 659 C CA . TYR A 1 83 ? 8.133 -17.438 -6.312 1 97.69 83 TYR A CA 1
ATOM 660 C C . TYR A 1 83 ? 7.5 -18.812 -6.262 1 97.69 83 TYR A C 1
ATOM 662 O O . TYR A 1 83 ? 6.504 -19.031 -5.566 1 97.69 83 TYR A O 1
ATOM 670 N N . LYS A 1 84 ? 8.086 -19.719 -7.004 1 98.38 84 LYS A N 1
ATOM 671 C CA . LYS A 1 84 ? 7.59 -21.094 -6.938 1 98.38 84 LYS A CA 1
ATOM 672 C C . LYS A 1 84 ? 7.777 -21.672 -5.543 1 98.38 84 LYS A C 1
ATOM 674 O O . LYS A 1 84 ? 6.832 -22.203 -4.949 1 98.38 84 LYS A O 1
ATOM 679 N N . LYS A 1 85 ? 8.938 -21.578 -5.004 1 97.62 85 LYS A N 1
ATOM 680 C CA . LYS A 1 85 ? 9.281 -22.172 -3.721 1 97.62 85 LYS A CA 1
ATOM 681 C C . LYS A 1 85 ? 8.57 -21.469 -2.57 1 97.62 85 LYS A C 1
ATOM 683 O O . LYS A 1 85 ? 8.023 -22.125 -1.679 1 97.62 85 LYS A O 1
ATOM 688 N N . GLU A 1 86 ? 8.523 -20.125 -2.605 1 96.25 86 GLU A N 1
ATOM 689 C CA . GLU A 1 86 ? 8.094 -19.359 -1.445 1 96.25 86 GLU A CA 1
ATOM 690 C C . GLU A 1 86 ? 6.574 -19.188 -1.43 1 96.25 86 GLU A C 1
ATOM 692 O O . GLU A 1 86 ? 5.992 -18.859 -0.392 1 96.25 86 GLU A O 1
ATOM 697 N N . PHE A 1 87 ? 5.938 -19.438 -2.604 1 97.38 87 PHE A N 1
ATOM 698 C CA . PHE A 1 87 ? 4.504 -19.188 -2.666 1 97.38 87 PHE A CA 1
ATOM 699 C C . PHE A 1 87 ? 3.781 -20.344 -3.363 1 97.38 87 PHE A C 1
ATOM 701 O O . PHE A 1 87 ? 3.041 -21.094 -2.727 1 97.38 87 PHE A O 1
ATOM 708 N N . TRP A 1 88 ? 4.086 -20.625 -4.57 1 98.5 88 TRP A N 1
ATOM 709 C CA . TRP A 1 88 ? 3.361 -21.562 -5.426 1 98.5 88 TRP A CA 1
ATOM 710 C C . TRP A 1 88 ? 3.332 -22.953 -4.809 1 98.5 88 TRP A C 1
ATOM 712 O O . TRP A 1 88 ? 2.262 -23.547 -4.645 1 98.5 88 TRP A O 1
ATOM 722 N N . ASP A 1 89 ? 4.5 -23.469 -4.395 1 98.5 89 ASP A N 1
ATOM 723 C CA . ASP A 1 89 ? 4.609 -24.812 -3.832 1 98.5 89 ASP A CA 1
ATOM 724 C C . ASP A 1 89 ? 3.992 -24.875 -2.438 1 98.5 89 ASP A C 1
ATOM 726 O O . ASP A 1 89 ? 3.363 -25.875 -2.078 1 98.5 89 ASP A O 1
ATOM 730 N N . LYS A 1 90 ? 4.141 -23.797 -1.682 1 97.69 90 LYS A N 1
ATOM 731 C CA . LYS A 1 90 ? 3.545 -23.766 -0.349 1 97.69 90 LYS A CA 1
ATOM 732 C C . LYS A 1 90 ? 2.023 -23.844 -0.426 1 97.69 90 LYS A C 1
ATOM 734 O O . LYS A 1 90 ? 1.38 -24.375 0.485 1 97.69 90 LYS A O 1
ATOM 739 N N . MET A 1 91 ? 1.471 -23.438 -1.559 1 98.56 91 MET A N 1
ATOM 740 C CA . MET A 1 91 ? 0.022 -23.453 -1.737 1 98.56 91 MET A CA 1
ATOM 741 C C . MET A 1 91 ? -0.4 -24.594 -2.656 1 98.56 91 MET A C 1
ATOM 743 O O . MET A 1 91 ? -1.575 -24.719 -3.01 1 98.56 91 MET A O 1
ATOM 747 N N . ARG A 1 92 ? 0.593 -25.391 -3.117 1 98.62 92 ARG A N 1
ATOM 748 C CA . ARG A 1 92 ? 0.376 -26.578 -3.943 1 98.62 92 ARG A CA 1
ATOM 749 C C . ARG A 1 92 ? -0.487 -26.25 -5.156 1 98.62 92 ARG A C 1
ATOM 751 O O . ARG A 1 92 ? -1.407 -27 -5.492 1 98.62 92 ARG A O 1
ATOM 758 N N . LEU A 1 93 ? -0.223 -25.203 -5.824 1 98.62 93 LEU A N 1
ATOM 759 C CA . LEU A 1 93 ? -1.082 -24.703 -6.895 1 98.62 93 LEU A CA 1
ATOM 760 C C . LEU A 1 93 ? -0.899 -25.516 -8.164 1 98.62 93 LEU A C 1
ATOM 762 O O . LEU A 1 93 ? -1.757 -25.5 -9.047 1 98.62 93 LEU A O 1
ATOM 766 N N . ASP A 1 94 ? 0.199 -26.266 -8.289 1 97.88 94 ASP A N 1
ATOM 767 C CA . ASP A 1 94 ? 0.4 -27.172 -9.414 1 97.88 94 ASP A CA 1
ATOM 768 C C . ASP A 1 94 ? -0.675 -28.266 -9.438 1 97.88 94 ASP A C 1
ATOM 770 O O . ASP A 1 94 ? -0.855 -28.938 -10.453 1 97.88 94 ASP A O 1
ATOM 774 N N . GLU A 1 95 ? -1.333 -28.453 -8.305 1 98.56 95 GLU A N 1
ATOM 775 C CA . GLU A 1 95 ? -2.307 -29.531 -8.18 1 98.56 95 GLU A CA 1
ATOM 776 C C . GLU A 1 95 ? -3.73 -29.016 -8.367 1 98.56 95 GLU A C 1
ATOM 778 O O . GLU A 1 95 ? -4.695 -29.766 -8.219 1 98.56 95 GLU A O 1
ATOM 783 N N . ILE A 1 96 ? -3.889 -27.781 -8.742 1 98.44 96 ILE A N 1
ATOM 784 C CA . ILE A 1 96 ? -5.188 -27.188 -9.055 1 98.44 96 ILE A CA 1
ATOM 785 C C . ILE A 1 96 ? -5.457 -27.297 -10.555 1 98.44 96 ILE A C 1
ATOM 787 O O . ILE A 1 96 ? -4.613 -26.938 -11.375 1 98.44 96 ILE A O 1
ATOM 791 N N . SER A 1 97 ? -6.582 -27.812 -10.938 1 97.94 97 SER A N 1
ATOM 792 C CA . SER A 1 97 ? -6.91 -28.062 -12.328 1 97.94 97 SER A CA 1
ATOM 793 C C . SER A 1 97 ? -7.18 -26.781 -13.094 1 97.94 97 SER A C 1
ATOM 795 O O . SER A 1 97 ? -6.773 -26.625 -14.242 1 97.94 97 SER A O 1
ATOM 797 N N . SER A 1 98 ? -7.887 -25.859 -12.5 1 96.81 98 SER A N 1
ATOM 798 C CA . SER A 1 98 ? -8.234 -24.594 -13.156 1 96.81 98 SER A CA 1
ATOM 799 C C . SER A 1 98 ? -7.078 -23.609 -13.078 1 96.81 98 SER A C 1
ATOM 801 O O . SER A 1 98 ? -6.691 -23.172 -11.984 1 96.81 98 SER A O 1
ATOM 803 N N . GLN A 1 99 ? -6.57 -23.141 -14.219 1 96.38 99 GLN A N 1
ATOM 804 C CA . GLN A 1 99 ? -5.539 -22.109 -14.281 1 96.38 99 GLN A CA 1
ATOM 805 C C . GLN A 1 99 ? -6.027 -20.812 -13.648 1 96.38 99 GLN A C 1
ATOM 807 O O . GLN A 1 99 ? -5.273 -20.141 -12.938 1 96.38 99 GLN A O 1
ATOM 812 N N . HIS A 1 100 ? -7.234 -20.5 -13.852 1 95.06 100 HIS A N 1
ATOM 813 C CA . HIS A 1 100 ? -7.801 -19.25 -13.367 1 95.06 100 HIS A CA 1
ATOM 814 C C . HIS A 1 100 ? -7.875 -19.234 -11.844 1 95.06 100 HIS A C 1
ATOM 816 O O . HIS A 1 100 ? -7.496 -18.25 -11.211 1 95.06 100 HIS A O 1
ATOM 822 N N . ILE A 1 101 ? -8.344 -20.312 -11.273 1 97 101 ILE A N 1
ATOM 823 C CA . ILE A 1 101 ? -8.414 -20.406 -9.82 1 97 101 ILE A CA 1
ATOM 824 C C . ILE A 1 101 ? -7.012 -20.297 -9.227 1 97 101 ILE A C 1
ATOM 826 O O . ILE A 1 101 ? -6.801 -19.547 -8.258 1 97 101 ILE A O 1
ATOM 830 N N . ALA A 1 102 ? -6.066 -20.953 -9.82 1 97.75 102 ALA A N 1
ATOM 831 C CA . ALA A 1 102 ? -4.684 -20.906 -9.352 1 97.75 102 ALA A CA 1
ATOM 832 C C . ALA A 1 102 ? -4.117 -19.5 -9.453 1 97.75 102 ALA A C 1
ATOM 834 O O . ALA A 1 102 ? -3.439 -19.031 -8.539 1 97.75 102 ALA A O 1
ATOM 835 N N . ASN A 1 103 ? -4.422 -18.781 -10.586 1 96.81 103 ASN A N 1
ATOM 836 C CA . ASN A 1 103 ? -3.979 -17.406 -10.758 1 96.81 103 ASN A CA 1
ATOM 837 C C . ASN A 1 103 ? -4.469 -16.516 -9.617 1 96.81 103 ASN A C 1
ATOM 839 O O . ASN A 1 103 ? -3.691 -15.742 -9.055 1 96.81 103 ASN A O 1
ATOM 843 N N . GLU A 1 104 ? -5.695 -16.625 -9.297 1 96.5 104 GLU A N 1
ATOM 844 C CA . GLU A 1 104 ? -6.316 -15.789 -8.273 1 96.5 104 GLU A CA 1
ATOM 845 C C . GLU A 1 104 ? -5.672 -16.016 -6.91 1 96.5 104 GLU A C 1
ATOM 847 O O . GLU A 1 104 ? -5.289 -15.062 -6.234 1 96.5 104 GLU A O 1
ATOM 852 N N . ILE A 1 105 ? -5.531 -17.281 -6.57 1 97.88 105 ILE A N 1
ATOM 853 C CA . ILE A 1 105 ? -4.984 -17.625 -5.258 1 97.88 105 ILE A CA 1
ATOM 854 C C . ILE A 1 105 ? -3.521 -17.188 -5.188 1 97.88 105 ILE A C 1
ATOM 856 O O . ILE A 1 105 ? -3.074 -16.656 -4.172 1 97.88 105 ILE A O 1
ATOM 860 N N . PHE A 1 106 ? -2.766 -17.359 -6.246 1 97.56 106 PHE A N 1
ATOM 861 C CA . PHE A 1 106 ? -1.352 -17 -6.297 1 97.56 106 PHE A CA 1
ATOM 862 C C . PHE A 1 106 ? -1.158 -15.508 -6.082 1 97.56 106 PHE A C 1
ATOM 864 O O . PHE A 1 106 ? -0.398 -15.094 -5.207 1 97.56 106 PHE A O 1
ATOM 871 N N . ILE A 1 107 ? -1.866 -14.695 -6.84 1 95.75 107 ILE A N 1
ATOM 872 C CA . ILE A 1 107 ? -1.705 -13.242 -6.785 1 95.75 107 ILE A CA 1
ATOM 873 C C . ILE A 1 107 ? -2.1 -12.734 -5.402 1 95.75 107 ILE A C 1
ATOM 875 O O . ILE A 1 107 ? -1.4 -11.906 -4.816 1 95.75 107 ILE A O 1
ATOM 879 N N . PHE A 1 108 ? -3.17 -13.258 -4.906 1 96.56 108 PHE A N 1
ATOM 880 C CA . PHE A 1 108 ? -3.604 -12.867 -3.57 1 96.56 108 PHE A CA 1
ATOM 881 C C . PHE A 1 108 ? -2.578 -13.281 -2.523 1 96.56 108 PHE A C 1
ATOM 883 O O . PHE A 1 108 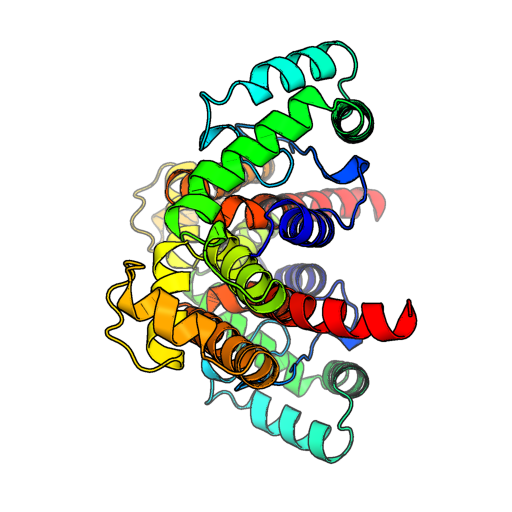? -2.213 -12.492 -1.654 1 96.56 108 PHE A O 1
ATOM 890 N N . GLY A 1 109 ? -2.035 -14.461 -2.586 1 96.75 109 GLY A N 1
ATOM 891 C CA . GLY A 1 109 ? -1.027 -14.961 -1.66 1 96.75 109 GLY A CA 1
ATOM 892 C C . GLY A 1 109 ? 0.247 -14.133 -1.673 1 96.75 109 GLY A C 1
ATOM 893 O O . GLY A 1 109 ? 0.827 -13.859 -0.62 1 96.75 109 GLY A O 1
ATOM 894 N N . VAL A 1 110 ? 0.628 -13.734 -2.816 1 94.88 110 VAL A N 1
ATOM 895 C CA . VAL A 1 110 ? 1.833 -12.93 -2.971 1 94.88 110 VAL A CA 1
ATOM 896 C C . VAL A 1 110 ? 1.621 -11.555 -2.334 1 94.88 110 VAL A C 1
ATOM 898 O O . VAL A 1 110 ? 2.555 -10.969 -1.782 1 94.88 110 VAL A O 1
ATOM 901 N N . ASN A 1 111 ? 0.375 -11.109 -2.307 1 92.31 111 ASN A N 1
ATOM 902 C CA . ASN A 1 111 ? 0.088 -9.773 -1.79 1 92.31 111 ASN A CA 1
ATOM 903 C C . ASN A 1 111 ? -0.137 -9.797 -0.281 1 92.31 111 ASN A C 1
ATOM 905 O O . ASN A 1 111 ? 0.256 -8.867 0.422 1 92.31 111 ASN A O 1
ATOM 909 N N . VAL A 1 112 ? -0.713 -10.812 0.275 1 94.25 112 VAL A N 1
ATOM 910 C CA . VAL A 1 112 ? -1.09 -10.766 1.684 1 94.25 112 VAL A CA 1
ATOM 911 C C . VAL A 1 112 ? -0.328 -11.844 2.455 1 94.25 112 VAL A C 1
ATOM 913 O O . VAL A 1 112 ? 0.018 -11.656 3.623 1 94.25 112 VAL A O 1
ATOM 916 N N . ASN A 1 113 ? -0.119 -12.969 1.949 1 94.69 113 ASN A N 1
ATOM 917 C CA . ASN A 1 113 ? 0.512 -14.148 2.545 1 94.69 113 ASN A CA 1
ATOM 918 C C . ASN A 1 113 ? -0.133 -15.438 2.057 1 94.69 113 ASN A C 1
ATOM 920 O O . ASN A 1 113 ? -1.357 -15.523 1.946 1 94.69 113 ASN A O 1
ATOM 924 N N . TRP A 1 114 ? 0.763 -16.391 1.802 1 97.12 114 TRP A N 1
ATOM 925 C CA . TRP A 1 114 ? 0.275 -17.625 1.199 1 97.12 114 TRP A CA 1
ATOM 926 C C . TRP A 1 114 ? -0.683 -18.359 2.141 1 97.12 114 TRP A C 1
ATOM 928 O O . TRP A 1 114 ? -1.668 -18.953 1.696 1 97.12 114 TRP A O 1
ATOM 938 N N . LYS A 1 115 ? -0.427 -18.344 3.447 1 97.75 115 LYS A N 1
ATOM 939 C CA . LYS A 1 115 ? -1.285 -19.047 4.402 1 97.75 115 LYS A CA 1
ATOM 940 C C . LYS A 1 115 ? -2.664 -18.391 4.477 1 97.75 115 LYS A C 1
ATOM 942 O O . LYS A 1 115 ? -3.68 -19.094 4.547 1 97.75 115 LYS A O 1
ATOM 947 N N . ILE A 1 116 ? -2.734 -17.094 4.469 1 97.62 116 ILE A N 1
ATOM 948 C CA . ILE A 1 116 ? -3.986 -16.344 4.492 1 97.62 116 ILE A CA 1
ATOM 949 C C . ILE A 1 116 ? -4.789 -16.656 3.229 1 97.62 116 ILE A C 1
ATOM 951 O O . ILE A 1 116 ? -6 -16.875 3.295 1 97.62 116 ILE A O 1
ATOM 955 N N . ALA A 1 117 ? -4.105 -16.625 2.074 1 98.06 117 ALA A N 1
ATOM 956 C CA . ALA A 1 117 ? -4.773 -16.891 0.803 1 98.06 117 ALA A CA 1
ATOM 957 C C . ALA A 1 117 ? -5.473 -18.25 0.823 1 98.06 117 ALA A C 1
ATOM 959 O O . ALA A 1 117 ? -6.629 -18.359 0.415 1 98.06 117 ALA A O 1
ATOM 960 N N . ILE A 1 118 ? -4.781 -19.219 1.329 1 98.75 118 ILE A N 1
ATOM 961 C CA . ILE A 1 118 ? -5.355 -20.562 1.391 1 98.75 118 ILE A CA 1
ATOM 962 C C . ILE A 1 118 ? -6.512 -20.578 2.389 1 98.75 118 ILE A C 1
ATOM 964 O O . ILE A 1 118 ? -7.566 -21.156 2.113 1 98.75 118 ILE A O 1
ATOM 968 N N . LYS A 1 119 ? -6.344 -19.984 3.518 1 98.69 119 LYS A N 1
ATOM 969 C CA . LYS A 1 119 ? -7.387 -19.953 4.535 1 98.69 119 LYS A CA 1
ATOM 970 C C . LYS A 1 119 ? -8.664 -19.312 3.99 1 98.69 119 LYS A C 1
ATOM 972 O O . LYS A 1 119 ? -9.758 -19.844 4.195 1 98.69 119 LYS A O 1
ATOM 977 N N . GLU A 1 120 ? -8.523 -18.203 3.301 1 98.5 120 GLU A N 1
ATOM 978 C CA . GLU A 1 120 ? -9.68 -17.516 2.73 1 98.5 120 GLU A CA 1
ATOM 979 C C . GLU A 1 120 ? -10.344 -18.359 1.646 1 98.5 120 GLU A C 1
ATOM 981 O O . GLU A 1 120 ? -11.57 -18.391 1.536 1 98.5 120 GLU A O 1
ATOM 986 N N . ALA A 1 121 ? -9.555 -19.031 0.812 1 98.69 121 ALA A N 1
ATOM 987 C CA . ALA A 1 121 ? -10.117 -19.938 -0.189 1 98.69 121 ALA A CA 1
ATOM 988 C C . ALA A 1 121 ? -10.891 -21.078 0.47 1 98.69 121 ALA A C 1
ATOM 990 O O . ALA A 1 121 ? -11.977 -21.438 0.017 1 98.69 121 ALA A O 1
ATOM 991 N N . GLN A 1 122 ? -10.352 -21.625 1.551 1 98.81 122 GLN A N 1
ATOM 992 C CA . GLN A 1 122 ? -10.992 -22.703 2.291 1 98.81 122 GLN A CA 1
ATOM 993 C C . GLN A 1 122 ? -12.352 -22.266 2.836 1 98.81 122 GLN A C 1
ATOM 995 O O . GLN A 1 122 ? -13.328 -23 2.744 1 98.81 122 GLN A O 1
ATOM 1000 N N . LYS A 1 123 ? -12.469 -21.078 3.396 1 98.5 123 LYS A N 1
ATOM 1001 C CA . LYS A 1 123 ? -13.742 -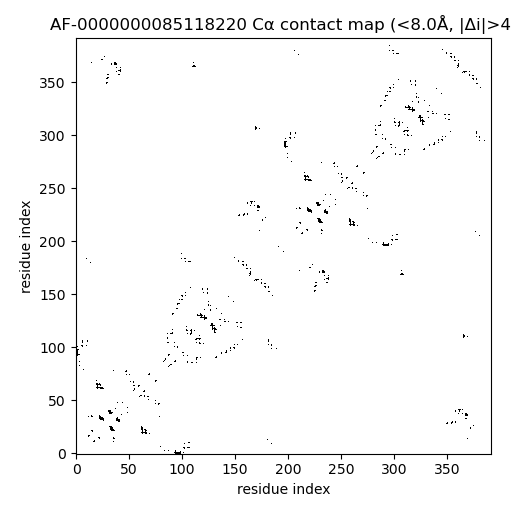20.547 3.863 1 98.5 123 LYS A CA 1
ATOM 1002 C C . LYS A 1 123 ? -14.766 -20.5 2.732 1 98.5 123 LYS A C 1
ATOM 1004 O O . LYS A 1 123 ? -15.922 -20.891 2.914 1 98.5 123 LYS A O 1
ATOM 1009 N N . LEU A 1 124 ? -14.32 -20.031 1.604 1 98.31 124 LEU A N 1
ATOM 1010 C CA . LEU A 1 124 ? -15.203 -19.859 0.455 1 98.31 124 LEU A CA 1
ATOM 1011 C C . LEU A 1 124 ? -15.758 -21.203 -0.013 1 98.31 124 LEU A C 1
ATOM 1013 O O . LEU A 1 124 ? -16.953 -21.312 -0.29 1 98.31 124 LEU A O 1
ATOM 1017 N N . ILE A 1 125 ? -14.891 -22.203 -0.065 1 98.44 125 ILE A N 1
ATOM 1018 C CA . ILE A 1 125 ? -15.289 -23.453 -0.679 1 98.44 125 ILE A CA 1
ATOM 1019 C C . ILE A 1 125 ? -15.898 -24.375 0.379 1 98.44 125 ILE A C 1
ATOM 1021 O O . ILE A 1 125 ? -16.344 -25.484 0.068 1 98.44 125 ILE A O 1
ATOM 1025 N N . GLY A 1 126 ? -15.859 -23.984 1.639 1 97.94 126 GLY A N 1
ATOM 1026 C CA . GLY A 1 126 ? -16.625 -24.641 2.686 1 97.94 126 GLY A CA 1
ATOM 1027 C C . GLY A 1 126 ? -15.898 -25.828 3.309 1 97.94 126 GLY A C 1
ATOM 1028 O O . GLY A 1 126 ? -16.516 -26.828 3.643 1 97.94 126 GLY A O 1
ATOM 1029 N N . VAL A 1 127 ? -14.633 -25.812 3.385 1 98.38 127 VAL A N 1
ATOM 1030 C CA . VAL A 1 127 ? -13.859 -26.812 4.105 1 98.38 127 VAL A CA 1
ATOM 1031 C C . VAL A 1 127 ? -13.203 -26.188 5.332 1 98.38 127 VAL A C 1
ATOM 1033 O O . VAL A 1 127 ? -13.328 -24.984 5.555 1 98.38 127 VAL A O 1
ATOM 1036 N N . THR A 1 128 ? -12.57 -27.016 6.207 1 98.06 128 THR A N 1
ATOM 1037 C CA . THR A 1 128 ? -11.883 -26.469 7.375 1 98.06 128 THR A CA 1
ATOM 1038 C C . THR A 1 128 ? -10.836 -25.438 6.965 1 98.06 128 THR A C 1
ATOM 1040 O O . THR A 1 128 ? -9.977 -25.719 6.129 1 98.06 128 THR A O 1
ATOM 1043 N N . ALA A 1 129 ? -10.922 -24.281 7.508 1 98.25 129 ALA A N 1
ATOM 1044 C CA . ALA A 1 129 ? -10.086 -23.172 7.102 1 98.25 129 ALA A CA 1
ATOM 1045 C C . ALA A 1 129 ? -8.875 -23.031 8.016 1 98.25 129 ALA A C 1
ATOM 1047 O O . ALA A 1 129 ? -8.727 -22.016 8.711 1 98.25 129 ALA A O 1
ATOM 1048 N N . ASP A 1 130 ? -7.938 -23.906 7.973 1 97.88 130 ASP A N 1
ATOM 1049 C CA . ASP A 1 130 ? -6.77 -23.875 8.852 1 97.88 130 ASP A CA 1
ATOM 1050 C C . ASP A 1 130 ? -5.547 -23.328 8.117 1 97.88 130 ASP A C 1
ATOM 1052 O O . ASP A 1 130 ? -4.465 -23.234 8.703 1 97.88 130 ASP A O 1
ATOM 1056 N N . GLY A 1 131 ? -5.656 -23.031 6.805 1 98 131 GLY A N 1
ATOM 1057 C CA . GLY A 1 131 ? -4.586 -22.438 6.031 1 98 131 GLY A CA 1
ATOM 1058 C C . GLY A 1 131 ? -3.566 -23.438 5.527 1 98 131 GLY A C 1
ATOM 1059 O O . GLY A 1 131 ? -2.512 -23.062 5.016 1 98 131 GLY A O 1
ATOM 1060 N N . ILE A 1 132 ? -3.865 -24.703 5.723 1 97 132 ILE A N 1
ATOM 1061 C CA . ILE A 1 132 ? -3.006 -25.766 5.23 1 97 132 ILE A CA 1
ATOM 1062 C C . ILE A 1 132 ? -3.699 -26.5 4.086 1 97 132 ILE A C 1
ATOM 1064 O O . ILE A 1 132 ? -4.77 -27.094 4.27 1 97 132 ILE A O 1
ATOM 1068 N N . ILE A 1 133 ? -3.096 -26.484 2.943 1 97.75 133 ILE A N 1
ATOM 1069 C CA . ILE A 1 133 ? -3.732 -27.094 1.784 1 97.75 133 ILE A CA 1
ATOM 1070 C C . ILE A 1 133 ? -3.449 -28.594 1.774 1 97.75 133 ILE A C 1
ATOM 1072 O O . ILE A 1 133 ? -2.305 -29.016 1.595 1 97.75 133 ILE A O 1
ATOM 1076 N N . GLY A 1 134 ? -4.457 -29.391 1.99 1 97.56 134 GLY A N 1
ATOM 1077 C CA . GLY A 1 134 ? -4.406 -30.844 1.931 1 97.56 134 GLY A CA 1
ATOM 1078 C C . GLY A 1 134 ? -5.332 -31.422 0.879 1 97.56 134 GLY A C 1
ATOM 1079 O O . GLY A 1 134 ? -5.812 -30.719 0.001 1 97.56 134 GLY A O 1
ATOM 1080 N N . THR A 1 135 ? -5.547 -32.688 0.964 1 97.5 135 THR A N 1
ATOM 1081 C CA . THR A 1 135 ? -6.309 -33.406 -0.037 1 97.5 135 THR A CA 1
ATOM 1082 C C . THR A 1 135 ? -7.754 -32.906 -0.088 1 97.5 135 THR A C 1
ATOM 1084 O O . THR A 1 135 ? -8.336 -32.781 -1.167 1 97.5 135 THR A O 1
ATOM 1087 N N . GLN A 1 136 ? -8.328 -32.625 1.01 1 98.12 136 GLN A N 1
ATOM 1088 C CA . GLN A 1 136 ? -9.711 -32.156 1.064 1 98.12 136 GLN A CA 1
ATOM 1089 C C . GLN A 1 136 ? -9.859 -30.797 0.393 1 98.12 136 GLN A C 1
ATOM 1091 O O . GLN A 1 136 ? -10.805 -30.578 -0.367 1 98.12 136 GLN A O 1
ATOM 1096 N N . THR A 1 137 ? -8.992 -29.922 0.709 1 98.62 137 THR A N 1
ATOM 1097 C CA . THR A 1 137 ? -9.008 -28.609 0.094 1 98.62 137 THR A CA 1
ATOM 1098 C C . THR A 1 137 ? -8.844 -28.719 -1.42 1 98.62 137 THR A C 1
ATOM 1100 O O . THR A 1 137 ? -9.602 -28.109 -2.178 1 98.62 137 THR A O 1
ATOM 1103 N N . LEU A 1 138 ? -7.867 -29.516 -1.82 1 98.56 138 LEU A N 1
ATOM 1104 C CA . LEU A 1 138 ? -7.586 -29.672 -3.242 1 98.56 138 LEU A CA 1
ATOM 1105 C C . LEU A 1 138 ? -8.797 -30.25 -3.975 1 98.56 138 LEU A C 1
ATOM 1107 O O . LEU A 1 138 ? -9.156 -29.781 -5.051 1 98.56 138 LEU A O 1
ATOM 1111 N N . LYS A 1 139 ? -9.398 -31.25 -3.396 1 98.5 139 LYS A N 1
ATOM 1112 C CA . LYS A 1 139 ? -10.578 -31.859 -4 1 98.5 139 LYS A CA 1
ATOM 1113 C C . LYS A 1 139 ? -11.703 -30.844 -4.145 1 98.5 139 LYS A C 1
ATOM 1115 O O . LYS A 1 139 ? -12.336 -30.75 -5.195 1 98.5 139 LYS A O 1
ATOM 1120 N N . ALA A 1 140 ? -11.945 -30.125 -3.123 1 98.56 140 ALA A N 1
ATOM 1121 C CA . ALA A 1 140 ? -13.008 -29.125 -3.135 1 98.56 140 ALA A CA 1
ATOM 1122 C C . ALA A 1 140 ? -12.727 -28.047 -4.176 1 98.56 140 ALA A C 1
ATOM 1124 O O . ALA A 1 140 ? -13.633 -27.625 -4.91 1 98.56 140 ALA A O 1
ATOM 1125 N N . LEU A 1 141 ? -11.523 -27.531 -4.266 1 98.56 141 LEU A N 1
ATOM 1126 C CA . LEU A 1 141 ? -11.148 -26.516 -5.238 1 98.56 141 LEU A CA 1
ATOM 1127 C C . LEU A 1 141 ? -11.32 -27.031 -6.664 1 98.56 141 LEU A C 1
ATOM 1129 O O . LEU A 1 141 ? -11.836 -26.328 -7.531 1 98.56 141 LEU A O 1
ATOM 1133 N N . ASN A 1 142 ? -10.883 -28.281 -6.867 1 98.44 142 ASN A N 1
ATOM 1134 C CA . ASN A 1 142 ? -10.898 -28.844 -8.211 1 98.44 142 ASN A CA 1
ATOM 1135 C C . ASN A 1 142 ? -12.32 -29.188 -8.656 1 98.44 142 ASN A C 1
ATOM 1137 O O . ASN A 1 142 ? -12.578 -29.391 -9.844 1 98.44 142 ASN A O 1
ATOM 1141 N N . ASN A 1 143 ? -13.234 -29.234 -7.695 1 98 143 ASN A N 1
ATOM 1142 C CA . ASN A 1 143 ? -14.633 -29.516 -8.016 1 98 143 ASN A CA 1
ATOM 1143 C C . ASN A 1 143 ? -15.461 -28.234 -8.023 1 98 143 ASN A C 1
ATOM 1145 O O . ASN A 1 143 ? -16.656 -28.266 -8.32 1 98 143 ASN A O 1
ATOM 1149 N N . TYR A 1 144 ? -14.859 -27.156 -7.691 1 97.44 144 TYR A N 1
ATOM 1150 C CA . TYR A 1 144 ? -15.586 -25.891 -7.598 1 97.44 144 TYR A CA 1
ATOM 1151 C C . TYR A 1 144 ? -15.734 -25.25 -8.969 1 97.44 144 TYR A C 1
ATOM 1153 O O . TYR A 1 144 ? -14.805 -25.281 -9.781 1 97.44 144 TYR A O 1
ATOM 1161 N N . ASP A 1 145 ? -16.891 -24.656 -9.297 1 96.94 145 ASP A N 1
ATOM 1162 C CA . ASP A 1 145 ? -17.094 -23.984 -10.57 1 96.94 145 ASP A CA 1
ATOM 1163 C C . ASP A 1 145 ? -16.156 -22.781 -10.719 1 96.94 145 ASP A C 1
ATOM 1165 O O . ASP A 1 145 ? -16.172 -21.875 -9.883 1 96.94 145 ASP A O 1
ATOM 1169 N N . GLU A 1 146 ? -15.383 -22.719 -11.734 1 94.12 146 GLU A N 1
ATOM 1170 C CA . GLU A 1 146 ? -14.352 -21.703 -11.953 1 94.12 146 GLU A CA 1
ATOM 1171 C C . GLU A 1 146 ? -14.953 -20.297 -12.008 1 94.12 146 GLU A C 1
ATOM 1173 O O . GLU A 1 146 ? -14.422 -19.375 -11.398 1 94.12 146 GLU A O 1
ATOM 1178 N N . LYS A 1 147 ? -16.031 -20.125 -12.727 1 92.19 147 LYS A N 1
ATOM 1179 C CA . LYS A 1 147 ? -16.656 -18.828 -12.891 1 92.19 147 LYS A CA 1
ATOM 1180 C C . LYS A 1 147 ? -17.219 -18.312 -11.562 1 92.19 147 LYS A C 1
ATOM 1182 O O . LYS A 1 147 ? -17.094 -17.125 -11.25 1 92.19 147 LYS A O 1
ATOM 1187 N N . VAL A 1 148 ? -17.797 -19.25 -10.859 1 95.12 148 VAL A N 1
ATOM 1188 C CA . VAL A 1 148 ? -18.328 -18.875 -9.555 1 95.12 148 VAL A CA 1
ATOM 1189 C C . VAL A 1 148 ? -17.188 -18.531 -8.602 1 95.12 148 VAL A C 1
ATOM 1191 O O . VAL A 1 148 ? -17.281 -17.547 -7.859 1 95.12 148 VAL A O 1
ATOM 1194 N N . PHE A 1 149 ? -16.141 -19.281 -8.648 1 96.06 149 PHE A N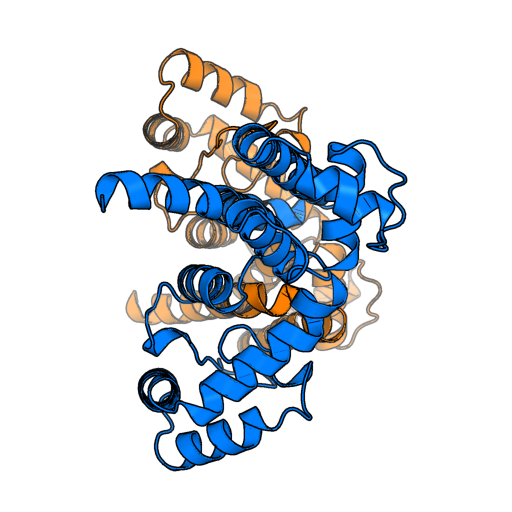 1
ATOM 1195 C CA . PHE A 1 149 ? -14.984 -19.031 -7.793 1 96.06 149 PHE A CA 1
ATOM 1196 C C . PHE A 1 149 ? -14.414 -17.641 -8.062 1 96.06 149 PHE A C 1
ATOM 1198 O O . PHE A 1 149 ? -14.109 -16.891 -7.129 1 96.06 149 PHE A O 1
ATOM 1205 N N . ASP A 1 150 ? -14.258 -17.312 -9.289 1 90.62 150 ASP A N 1
ATOM 1206 C CA . ASP A 1 150 ? -13.672 -16.031 -9.695 1 90.62 150 ASP A CA 1
ATOM 1207 C C . ASP A 1 150 ? -14.422 -14.859 -9.062 1 90.62 150 ASP A C 1
ATOM 1209 O O . ASP A 1 150 ? -13.828 -14.047 -8.352 1 90.62 150 ASP A O 1
ATOM 1213 N N . LYS A 1 151 ? -15.719 -14.844 -9.219 1 90.44 151 LYS A N 1
ATOM 1214 C CA . LYS A 1 151 ? -16.531 -13.734 -8.719 1 90.44 151 LYS A CA 1
ATOM 1215 C C . LYS A 1 151 ? -16.547 -13.711 -7.191 1 90.44 151 LYS A C 1
ATOM 1217 O O . LYS A 1 151 ? -16.328 -12.664 -6.582 1 90.44 151 LYS A O 1
ATOM 1222 N N . LYS A 1 152 ? -16.703 -14.875 -6.598 1 95.12 152 LYS A N 1
ATOM 1223 C CA . LYS A 1 152 ? -16.844 -14.938 -5.145 1 95.12 152 LYS A CA 1
ATOM 1224 C C . LYS A 1 152 ? -15.5 -14.672 -4.461 1 95.12 152 LYS A C 1
ATOM 1226 O O . LYS A 1 152 ? -15.453 -14.055 -3.395 1 95.12 152 LYS A O 1
ATOM 1231 N N . PHE A 1 153 ? -14.445 -15.141 -5.062 1 96.31 153 PHE A N 1
ATOM 1232 C CA . PHE A 1 153 ? -13.141 -14.938 -4.441 1 96.31 153 PHE A CA 1
ATOM 1233 C C . PHE A 1 153 ? -12.711 -13.4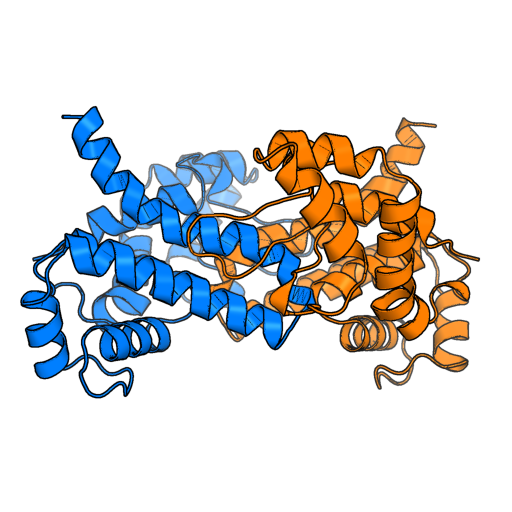77 -4.562 1 96.31 153 PHE A C 1
ATOM 1235 O O . PHE A 1 153 ? -12.047 -12.945 -3.674 1 96.31 153 PHE A O 1
ATOM 1242 N N . ASP A 1 154 ? -13.125 -12.773 -5.625 1 93.38 154 ASP A N 1
ATOM 1243 C CA . ASP A 1 154 ? -12.93 -11.328 -5.691 1 93.38 154 ASP A CA 1
ATOM 1244 C C . ASP A 1 154 ? -13.586 -10.633 -4.504 1 93.38 154 ASP A C 1
ATOM 1246 O O . ASP A 1 154 ? -12.977 -9.773 -3.865 1 93.38 154 ASP A O 1
ATOM 1250 N N . ASP A 1 155 ? -14.789 -11.078 -4.23 1 94.25 155 ASP A N 1
ATOM 1251 C CA . ASP A 1 155 ? -15.508 -10.5 -3.096 1 94.25 155 ASP A CA 1
ATOM 1252 C C . ASP A 1 155 ? -14.766 -10.773 -1.787 1 94.25 155 ASP A C 1
ATOM 1254 O O . ASP A 1 155 ? -14.695 -9.914 -0.913 1 94.25 155 ASP A O 1
ATOM 1258 N N . VAL A 1 156 ? -14.273 -11.953 -1.661 1 96.25 156 VAL A N 1
ATOM 1259 C CA . VAL A 1 156 ? -13.523 -12.359 -0.476 1 96.25 156 VAL A CA 1
ATOM 1260 C C . VAL A 1 156 ? -12.273 -11.492 -0.327 1 96.25 156 VAL A C 1
ATOM 1262 O O . VAL A 1 156 ? -11.992 -10.984 0.761 1 96.25 156 VAL A O 1
ATOM 1265 N N . GLU A 1 157 ? -11.516 -11.305 -1.419 1 95.81 157 GLU A N 1
ATOM 1266 C CA . GLU A 1 157 ? -10.312 -10.484 -1.396 1 95.81 157 GLU A CA 1
ATOM 1267 C C . GLU A 1 157 ? -10.625 -9.047 -1.008 1 95.81 157 GLU A C 1
ATOM 1269 O O . GLU A 1 157 ? -9.953 -8.469 -0.153 1 95.81 157 GLU A O 1
ATOM 1274 N N . ILE A 1 158 ? -11.625 -8.492 -1.621 1 94.62 158 ILE A N 1
ATOM 1275 C CA . ILE A 1 158 ? -12.023 -7.109 -1.367 1 94.62 158 ILE A CA 1
ATOM 1276 C C . ILE A 1 158 ? -12.438 -6.953 0.095 1 94.62 158 ILE A C 1
ATOM 1278 O O . ILE A 1 158 ? -11.992 -6.023 0.774 1 94.62 158 ILE A O 1
ATOM 1282 N N . ALA A 1 159 ? -13.25 -7.887 0.609 1 95.38 159 ALA A N 1
ATOM 1283 C CA . ALA A 1 159 ? -13.672 -7.844 2.006 1 95.38 159 ALA A CA 1
ATOM 1284 C C . ALA A 1 159 ? -12.477 -7.93 2.947 1 95.38 159 ALA A C 1
ATOM 1286 O O . ALA A 1 159 ? -12.453 -7.27 3.99 1 95.38 159 ALA A O 1
ATOM 1287 N N . TYR A 1 160 ? -11.555 -8.766 2.615 1 96.81 160 TYR A N 1
ATOM 1288 C CA . TYR A 1 160 ? -10.344 -8.891 3.424 1 96.81 160 TYR A CA 1
ATOM 1289 C C . TYR A 1 160 ? -9.625 -7.555 3.545 1 96.81 160 TYR A C 1
ATOM 1291 O O . TYR A 1 160 ? -9.273 -7.129 4.648 1 96.81 160 TYR A O 1
ATOM 1299 N N . TYR A 1 161 ? -9.422 -6.859 2.426 1 95.12 161 TYR A N 1
ATOM 1300 C CA . TYR A 1 161 ? -8.727 -5.582 2.422 1 95.12 161 TYR A CA 1
ATOM 1301 C C . TYR A 1 161 ? -9.516 -4.523 3.184 1 95.12 161 TYR A C 1
ATOM 1303 O O . TYR A 1 161 ? -8.938 -3.707 3.904 1 95.12 161 TYR A O 1
ATOM 1311 N N . GLU A 1 162 ? -10.781 -4.543 3.043 1 95.31 162 GLU A N 1
ATOM 1312 C CA . GLU A 1 162 ? -11.617 -3.582 3.752 1 95.31 162 GLU A CA 1
ATOM 1313 C C . GLU A 1 162 ? -11.547 -3.793 5.262 1 95.31 162 GLU A C 1
ATOM 1315 O O . GLU A 1 162 ? -11.578 -2.832 6.031 1 95.31 162 GLU A O 1
ATOM 1320 N N . GLN A 1 163 ? -11.461 -5.02 5.645 1 95.69 163 GLN A N 1
ATOM 1321 C CA . GLN A 1 163 ? -11.312 -5.309 7.066 1 95.69 163 GLN A CA 1
ATOM 1322 C C . GLN A 1 163 ? -9.992 -4.762 7.602 1 95.69 163 GLN A C 1
ATOM 1324 O O . GLN A 1 163 ? -9.938 -4.262 8.727 1 95.69 163 GLN A O 1
ATOM 1329 N N . ILE A 1 164 ? -8.945 -4.883 6.828 1 93.94 164 ILE A N 1
ATOM 1330 C CA . ILE A 1 164 ? -7.664 -4.312 7.219 1 93.94 164 ILE A CA 1
ATOM 1331 C C . ILE A 1 164 ? -7.82 -2.818 7.48 1 93.94 164 ILE A C 1
ATOM 1333 O O . ILE A 1 164 ? -7.371 -2.312 8.516 1 93.94 164 ILE A O 1
ATOM 1337 N N . VAL A 1 165 ? -8.523 -2.084 6.605 1 93.62 165 VAL A N 1
ATOM 1338 C CA . VAL A 1 165 ? -8.656 -0.634 6.699 1 93.62 165 VAL A CA 1
ATOM 1339 C C . VAL A 1 165 ? -9.578 -0.275 7.863 1 93.62 165 VAL A C 1
ATOM 1341 O O . VAL A 1 165 ? -9.375 0.741 8.531 1 93.62 165 VAL A O 1
ATOM 1344 N N . LYS A 1 166 ? -10.562 -1.1 8.133 1 93.19 166 LYS A N 1
ATOM 1345 C CA . LYS A 1 166 ? -11.422 -0.87 9.289 1 93.19 166 LYS A CA 1
ATOM 1346 C C . LYS A 1 166 ? -10.617 -0.936 10.586 1 93.19 166 LYS A C 1
ATOM 1348 O O . LYS A 1 166 ? -10.828 -0.127 11.492 1 93.19 166 LYS A O 1
ATOM 1353 N N . ASN A 1 167 ? -9.719 -1.834 10.609 1 92.19 167 ASN A N 1
ATOM 1354 C CA . ASN A 1 167 ? -8.898 -2.01 11.805 1 92.19 167 ASN A CA 1
ATOM 1355 C C . ASN A 1 167 ? -7.77 -0.985 11.867 1 92.19 167 ASN A C 1
ATOM 1357 O O . ASN A 1 167 ? -7.34 -0.595 12.953 1 92.19 167 ASN A O 1
ATOM 1361 N N . LYS A 1 168 ? -7.32 -0.58 10.664 1 91.56 168 LYS A N 1
ATOM 1362 C CA . LYS A 1 168 ? -6.254 0.409 10.523 1 91.56 168 LYS A CA 1
ATOM 1363 C C . LYS A 1 168 ? -6.613 1.462 9.477 1 91.56 168 LYS A C 1
ATOM 1365 O O . LYS A 1 168 ? -6.074 1.454 8.367 1 91.56 168 LYS A O 1
ATOM 1370 N N . PRO A 1 169 ? -7.301 2.453 9.859 1 88.81 169 PRO A N 1
ATOM 1371 C CA . PRO A 1 169 ? -7.906 3.389 8.906 1 88.81 169 PRO A CA 1
ATOM 1372 C C . PRO A 1 169 ? -6.867 4.188 8.125 1 88.81 169 PRO A C 1
ATOM 1374 O O . PRO A 1 169 ? -7.133 4.613 7 1 88.81 169 PRO A O 1
ATOM 1377 N N . HIS A 1 170 ? -5.703 4.352 8.68 1 83 170 HIS A N 1
ATOM 1378 C CA . HIS A 1 170 ? -4.668 5.125 8.008 1 83 170 HIS A CA 1
ATOM 1379 C C . HIS A 1 170 ? -4.156 4.398 6.766 1 83 170 HIS A C 1
ATOM 1381 O O . HIS A 1 170 ? -3.496 5 5.914 1 83 170 HIS A O 1
ATOM 1387 N N . LEU A 1 171 ? -4.551 3.119 6.562 1 89.06 171 LEU A N 1
ATOM 1388 C CA . LEU A 1 171 ? -4.121 2.35 5.398 1 89.06 171 LEU A CA 1
ATOM 1389 C C . LEU A 1 171 ? -5.117 2.496 4.254 1 89.06 171 LEU A C 1
ATOM 1391 O O . LEU A 1 171 ? -4.922 1.925 3.178 1 89.06 171 LEU A O 1
ATOM 1395 N N . ALA A 1 172 ? -6.09 3.326 4.434 1 89.94 172 ALA A N 1
ATOM 1396 C CA . ALA A 1 172 ? -7.141 3.494 3.436 1 89.94 172 ALA A CA 1
ATOM 1397 C C . ALA A 1 172 ? -6.566 3.957 2.102 1 89.94 172 ALA A C 1
ATOM 1399 O O . ALA A 1 172 ? -7.105 3.635 1.04 1 89.94 172 ALA A O 1
ATOM 1400 N N . HIS A 1 173 ? -5.461 4.59 2.129 1 84.88 173 HIS A N 1
ATOM 1401 C CA . HIS A 1 173 ? -4.836 5.129 0.926 1 84.88 173 HIS A CA 1
ATOM 1402 C C . HIS A 1 173 ? -4.309 4.016 0.03 1 84.88 173 HIS A C 1
ATOM 1404 O O . HIS A 1 173 ? -4.066 4.23 -1.16 1 84.88 173 HIS A O 1
ATOM 1410 N N . ASN A 1 174 ? -4.148 2.807 0.582 1 88.5 174 ASN A N 1
ATOM 1411 C CA . ASN A 1 174 ? -3.664 1.663 -0.183 1 88.5 174 ASN A CA 1
ATOM 1412 C C . ASN A 1 174 ? -4.816 0.873 -0.798 1 88.5 174 ASN A C 1
ATOM 1414 O O . ASN A 1 174 ? -4.602 0.049 -1.689 1 88.5 174 ASN A O 1
ATOM 1418 N N . LEU A 1 175 ? -5.98 1.106 -0.343 1 91.19 175 LEU A N 1
ATOM 1419 C CA . LEU A 1 175 ? -7.133 0.255 -0.628 1 91.19 175 LEU A CA 1
ATOM 1420 C C . LEU A 1 175 ? -7.41 0.201 -2.127 1 91.19 175 LEU A C 1
ATOM 1422 O O . LEU A 1 175 ? -7.613 -0.879 -2.686 1 91.19 175 LEU A O 1
ATOM 1426 N N . LYS A 1 176 ? -7.387 1.306 -2.787 1 87.25 176 LYS A N 1
ATOM 1427 C CA . LYS A 1 176 ? -7.652 1.357 -4.223 1 87.25 176 LYS A CA 1
ATOM 1428 C C . LYS A 1 176 ? -6.691 0.454 -4.992 1 87.25 176 LYS A C 1
ATOM 1430 O O . LYS A 1 176 ? -7.109 -0.291 -5.879 1 87.25 176 LYS A O 1
ATOM 1435 N N . GLY A 1 177 ? -5.434 0.523 -4.629 1 86.69 177 GLY A N 1
ATOM 1436 C CA . GLY A 1 177 ? -4.438 -0.303 -5.289 1 86.69 177 GLY A CA 1
ATOM 1437 C C . GLY A 1 177 ? -4.641 -1.788 -5.051 1 86.69 177 GLY A C 1
ATOM 1438 O O . GLY A 1 177 ? -4.504 -2.596 -5.973 1 86.69 177 GLY A O 1
ATOM 1439 N N . TRP A 1 178 ? -5.02 -2.129 -3.836 1 90.75 178 TRP A N 1
ATOM 1440 C CA . TRP A 1 178 ? -5.238 -3.529 -3.482 1 90.75 178 TRP A CA 1
ATOM 1441 C C . TRP A 1 178 ? -6.434 -4.102 -4.234 1 90.75 178 TRP A C 1
ATOM 1443 O O . TRP A 1 178 ? -6.371 -5.219 -4.758 1 90.75 178 TRP A O 1
ATOM 1453 N N . ILE A 1 179 ? -7.418 -3.33 -4.344 1 90.38 179 ILE A N 1
ATOM 1454 C CA . ILE A 1 179 ? -8.641 -3.781 -5.008 1 90.38 179 ILE A CA 1
ATOM 1455 C C . ILE A 1 179 ? -8.383 -3.922 -6.508 1 90.38 179 ILE A C 1
ATOM 1457 O O . ILE A 1 179 ? -8.836 -4.883 -7.133 1 90.38 179 ILE A O 1
ATOM 1461 N N . SER A 1 180 ? -7.672 -3.002 -7.086 1 87.19 180 SER A N 1
ATOM 1462 C CA . SER A 1 180 ? -7.32 -3.092 -8.5 1 87.19 180 SER A CA 1
ATOM 1463 C C . SER A 1 180 ? -6.555 -4.375 -8.797 1 87.19 180 SER A C 1
ATOM 1465 O O . SER A 1 180 ? -6.773 -5.008 -9.836 1 87.19 180 SER A O 1
ATOM 1467 N N . ARG A 1 181 ? -5.695 -4.742 -7.938 1 86.88 181 ARG A N 1
ATOM 1468 C CA . ARG A 1 181 ? -4.934 -5.973 -8.109 1 86.88 181 ARG A CA 1
ATOM 1469 C C . ARG A 1 181 ? -5.844 -7.195 -8.055 1 86.88 181 ARG A C 1
ATOM 1471 O O . ARG A 1 181 ? -5.691 -8.125 -8.852 1 86.88 181 ARG A O 1
ATOM 1478 N N . ALA A 1 182 ? -6.746 -7.195 -7.121 1 88.56 182 ALA A N 1
ATOM 1479 C CA . ALA A 1 182 ? -7.68 -8.305 -6.973 1 88.56 182 ALA A CA 1
ATOM 1480 C C . ALA A 1 182 ? -8.531 -8.477 -8.227 1 88.56 182 ALA A C 1
ATOM 1482 O O . ALA A 1 182 ? -8.742 -9.602 -8.695 1 88.56 182 ALA A O 1
ATOM 1483 N N . LEU A 1 183 ? -8.898 -7.406 -8.836 1 88.75 183 LEU A N 1
ATOM 1484 C CA . LEU A 1 183 ? -9.852 -7.438 -9.945 1 88.75 183 LEU A CA 1
ATOM 1485 C C . LEU A 1 183 ? -9.133 -7.672 -11.266 1 88.75 183 LEU A C 1
ATOM 1487 O O . LEU A 1 183 ? -9.766 -8.023 -12.266 1 88.75 183 LEU A O 1
ATOM 1491 N N . TYR A 1 184 ? -7.879 -7.504 -11.289 1 86.81 184 TYR A N 1
ATOM 1492 C CA . TYR A 1 184 ? -7.121 -7.621 -12.531 1 86.81 184 TYR A CA 1
ATOM 1493 C C . TYR A 1 184 ? -7.117 -9.062 -13.031 1 86.81 184 TYR A C 1
ATOM 1495 O O . TYR A 1 184 ? -7.125 -9.305 -14.242 1 86.81 184 TYR A O 1
ATOM 1503 N N . VAL A 1 185 ? -7.082 -10.023 -12.188 1 82.31 185 VAL A N 1
ATOM 1504 C CA . VAL A 1 185 ? -6.984 -11.422 -12.609 1 82.31 185 VAL A CA 1
ATOM 1505 C C . VAL A 1 185 ? -8.227 -11.805 -13.406 1 82.31 185 VAL A C 1
ATOM 1507 O O . VAL A 1 185 ? -8.156 -12.633 -14.32 1 82.31 185 VAL A O 1
ATOM 1510 N N . VAL A 1 186 ? -9.398 -11.281 -13.148 1 64.88 186 VAL A N 1
ATOM 1511 C CA . VAL A 1 186 ? -10.633 -11.555 -13.875 1 64.88 186 VAL A CA 1
ATOM 1512 C C . VAL A 1 186 ? -10.469 -11.164 -15.344 1 64.88 186 VAL A C 1
ATOM 1514 O O . VAL A 1 186 ? -10.891 -11.906 -16.234 1 64.88 186 VAL A O 1
ATOM 1517 N N . ASN A 1 187 ? -9.938 -9.938 -15.523 1 55.91 187 ASN A N 1
ATOM 1518 C CA . ASN A 1 187 ? -9.883 -9.359 -16.859 1 55.91 187 ASN A CA 1
ATOM 1519 C C . ASN A 1 187 ? -9 -10.188 -17.797 1 55.91 187 ASN A C 1
ATOM 1521 O O . ASN A 1 187 ? -9.125 -10.094 -19.016 1 55.91 187 ASN A O 1
ATOM 1525 N N . GLU A 1 188 ? -8.141 -10.852 -17.25 1 51.75 188 GLU A N 1
ATOM 1526 C CA . GLU A 1 188 ? -7.359 -11.742 -18.109 1 51.75 188 GLU A CA 1
ATOM 1527 C C . GLU A 1 188 ? -8.258 -12.75 -18.812 1 51.75 188 GLU A C 1
ATOM 1529 O O . GLU A 1 188 ? -8.016 -13.094 -19.969 1 51.75 188 GLU A O 1
ATOM 1534 N N . ILE A 1 189 ? -9.195 -13.227 -18.078 1 47.97 189 ILE A N 1
ATOM 1535 C CA . ILE A 1 189 ? -10.141 -14.117 -18.75 1 47.97 189 ILE A CA 1
ATOM 1536 C C . ILE A 1 189 ? -10.852 -13.367 -19.875 1 47.97 189 ILE A C 1
ATOM 1538 O O . ILE A 1 189 ? -11.047 -13.906 -20.969 1 47.97 189 ILE A O 1
ATOM 1542 N N . SER A 1 190 ? -11.195 -12.094 -19.562 1 46.31 190 SER A N 1
ATOM 1543 C CA . SER A 1 190 ? -11.953 -11.398 -20.594 1 46.31 190 SER A CA 1
ATOM 1544 C C . SER A 1 190 ? -11.07 -11.062 -21.797 1 46.31 190 SER A C 1
ATOM 1546 O O . SER A 1 190 ? -11.57 -10.852 -22.906 1 46.31 190 SER A O 1
ATOM 1548 N N . GLN A 1 191 ? -9.875 -10.82 -21.547 1 43.03 191 GLN A N 1
ATOM 1549 C CA . GLN A 1 191 ? -9.039 -10.539 -22.719 1 43.03 191 GLN A CA 1
ATOM 1550 C C . GLN A 1 191 ? -8.812 -11.797 -23.547 1 43.03 191 GLN A C 1
ATOM 1552 O O . GLN A 1 191 ? -8.555 -11.711 -24.75 1 43.03 191 GLN A O 1
ATOM 1557 N N . ASP A 1 192 ? -8.695 -12.859 -23.031 1 38.59 192 ASP A N 1
ATOM 1558 C CA . ASP A 1 192 ? -8.664 -14.023 -23.906 1 38.59 192 ASP A CA 1
ATOM 1559 C C . ASP A 1 192 ? -9.93 -14.094 -24.766 1 38.59 192 ASP A C 1
ATOM 1561 O O . ASP A 1 192 ? -9.898 -14.617 -25.875 1 38.59 192 ASP A O 1
ATOM 1565 N N . VAL A 1 193 ? -11.047 -13.531 -24.422 1 33.31 193 VAL A N 1
ATOM 1566 C CA . VAL A 1 193 ? -12.141 -13.43 -25.391 1 33.31 193 VAL A CA 1
ATOM 1567 C C . VAL A 1 193 ? -11.828 -12.336 -26.391 1 33.31 193 VAL A C 1
ATOM 1569 O O . VAL A 1 193 ? -12.398 -12.312 -27.484 1 33.31 193 VAL A O 1
ATOM 1572 N N . ARG A 1 194 ? -11.188 -11.25 -26.047 1 36.53 194 ARG A N 1
ATOM 1573 C CA . ARG A 1 194 ? -10.875 -10.289 -27.094 1 36.53 194 ARG A CA 1
ATOM 1574 C C . ARG A 1 194 ? -9.711 -10.781 -27.953 1 36.53 194 ARG A C 1
ATOM 1576 O O . ARG A 1 194 ? -9.383 -10.164 -28.969 1 36.53 194 ARG A O 1
ATOM 1583 N N . ILE A 1 195 ? -8.914 -11.453 -27.297 1 29.33 195 ILE A N 1
ATOM 1584 C CA . ILE A 1 195 ? -7.816 -11.969 -28.094 1 29.33 195 ILE A CA 1
ATOM 1585 C C . ILE A 1 195 ? -8.25 -13.266 -28.797 1 29.33 195 ILE A C 1
ATOM 1587 O O . ILE A 1 195 ? -7.562 -13.75 -29.688 1 29.33 195 ILE A O 1
ATOM 1591 N N . ALA A 1 196 ? -9.328 -13.75 -28.359 1 27.27 196 ALA A N 1
ATOM 1592 C CA . ALA A 1 196 ? -9.812 -14.773 -29.281 1 27.27 196 ALA A CA 1
ATOM 1593 C C . ALA A 1 196 ? -10.555 -14.148 -30.453 1 27.27 196 ALA A C 1
ATOM 1595 O O . ALA A 1 196 ? -11.281 -13.164 -30.281 1 27.27 196 ALA A O 1
ATOM 1596 N N . MET B 1 1 ? 4.016 29.75 12.797 1 93.12 1 MET B N 1
ATOM 1597 C CA . MET B 1 1 ? 3.709 28.359 13.07 1 93.12 1 MET B CA 1
ATOM 1598 C C . MET B 1 1 ? 3.137 27.672 11.836 1 93.12 1 MET B C 1
ATOM 1600 O O . MET B 1 1 ? 2.598 28.328 10.945 1 93.12 1 MET B O 1
ATOM 1604 N N . ALA B 1 2 ? 3.252 26.375 11.742 1 95.75 2 ALA B N 1
ATOM 1605 C CA . ALA B 1 2 ? 2.863 25.625 10.562 1 95.75 2 ALA B CA 1
ATOM 1606 C C . ALA B 1 2 ? 1.349 25.625 10.375 1 95.75 2 ALA B C 1
ATOM 1608 O O . ALA B 1 2 ? 0.6 25.766 11.344 1 95.75 2 ALA B O 1
ATOM 1609 N N . LYS B 1 3 ? 0.935 25.5 9.18 1 96.81 3 LYS B N 1
ATOM 1610 C CA . LYS B 1 3 ? -0.476 25.547 8.805 1 96.81 3 LYS B CA 1
ATOM 1611 C C . LYS B 1 3 ? -0.897 24.266 8.094 1 96.81 3 LYS B C 1
ATOM 1613 O O . LYS B 1 3 ? -0.258 23.844 7.129 1 96.81 3 LYS B O 1
ATOM 1618 N N . ILE B 1 4 ? -2.041 23.688 8.492 1 97.38 4 ILE B N 1
ATOM 1619 C CA . ILE B 1 4 ? -2.49 22.406 7.957 1 97.38 4 ILE B CA 1
ATOM 1620 C C . ILE B 1 4 ? -2.834 22.547 6.477 1 97.38 4 ILE B C 1
ATOM 1622 O O . ILE B 1 4 ? -2.639 21.625 5.691 1 97.38 4 ILE B O 1
ATOM 1626 N N . ASP B 1 5 ? -3.275 23.734 6.051 1 95.44 5 ASP B N 1
ATOM 1627 C CA . ASP B 1 5 ? -3.688 23.938 4.668 1 95.44 5 ASP B CA 1
ATOM 1628 C C . ASP B 1 5 ? -2.547 23.625 3.701 1 95.44 5 ASP B C 1
ATOM 1630 O O . ASP B 1 5 ? -2.773 23.047 2.635 1 95.44 5 ASP B O 1
ATOM 1634 N N . GLU B 1 6 ? -1.376 23.969 4.039 1 94.38 6 GLU B N 1
ATOM 1635 C CA . GLU B 1 6 ? -0.207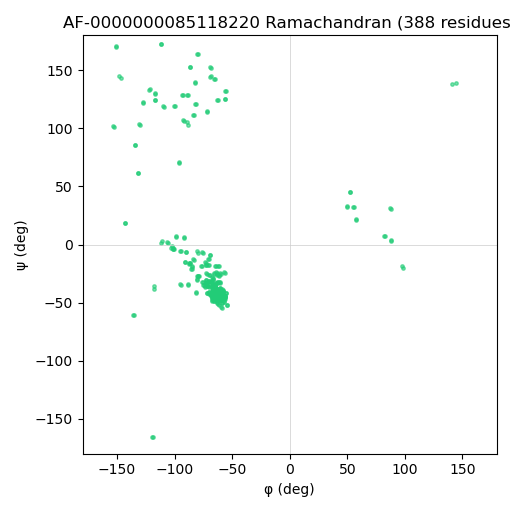 23.688 3.209 1 94.38 6 GLU B CA 1
ATOM 1636 C C . GLU B 1 6 ? 0.059 22.188 3.121 1 94.38 6 GLU B C 1
ATOM 1638 O O . GLU B 1 6 ? 0.371 21.672 2.047 1 94.38 6 GLU B O 1
ATOM 1643 N N . SER B 1 7 ? -0.06 21.531 4.227 1 95.88 7 SER B N 1
ATOM 1644 C CA . SER B 1 7 ? 0.156 20.094 4.258 1 95.88 7 SER B CA 1
ATOM 1645 C C . SER B 1 7 ? -0.933 19.344 3.488 1 95.88 7 SER B C 1
ATOM 1647 O O . SER B 1 7 ? -0.668 18.328 2.863 1 95.88 7 SER B O 1
ATOM 1649 N N . MET B 1 8 ? -2.129 19.922 3.52 1 95.5 8 MET B N 1
ATOM 1650 C CA . MET B 1 8 ? -3.246 19.281 2.82 1 95.5 8 MET B CA 1
ATOM 1651 C C . MET B 1 8 ? -3.057 19.375 1.31 1 95.5 8 MET B C 1
ATOM 1653 O O . MET B 1 8 ? -3.494 18.484 0.576 1 95.5 8 MET B O 1
ATOM 1657 N N . LYS B 1 9 ? -2.438 20.406 0.847 1 93.12 9 LYS B N 1
ATOM 1658 C CA . LYS B 1 9 ? -2.111 20.484 -0.574 1 93.12 9 LYS B CA 1
ATOM 1659 C C . LYS B 1 9 ? -1.193 19.344 -0.996 1 93.12 9 LYS B C 1
ATOM 1661 O O . LYS B 1 9 ? -1.385 18.75 -2.057 1 93.12 9 LYS B O 1
ATOM 1666 N N . ILE B 1 10 ? -0.232 19.047 -0.175 1 93.62 10 ILE B N 1
ATOM 1667 C CA . ILE B 1 10 ? 0.695 17.953 -0.442 1 93.62 10 ILE B CA 1
ATOM 1668 C C . ILE B 1 10 ? -0.057 16.625 -0.428 1 93.62 10 ILE B C 1
ATOM 1670 O O . ILE B 1 10 ? 0.113 15.805 -1.328 1 93.62 10 ILE B O 1
ATOM 1674 N N . LEU B 1 11 ? -0.911 16.484 0.574 1 94 11 LEU B N 1
ATOM 1675 C CA . LEU B 1 11 ? -1.688 15.25 0.681 1 94 11 LEU B CA 1
ATOM 1676 C C . LEU B 1 11 ? -2.568 15.055 -0.55 1 94 11 LEU B C 1
ATOM 1678 O O . LEU B 1 11 ? -2.674 13.945 -1.073 1 94 11 LEU B O 1
ATOM 1682 N N . SER B 1 12 ? -3.201 16.141 -0.992 1 92.12 12 SER B N 1
ATOM 1683 C CA . SER B 1 12 ? -4.047 16.062 -2.18 1 92.12 12 SER B CA 1
ATOM 1684 C C . SER B 1 12 ? -3.26 15.578 -3.393 1 92.12 12 SER B C 1
ATOM 1686 O O . SER B 1 12 ? -3.73 14.719 -4.141 1 92.12 12 SER B O 1
ATOM 1688 N N . TRP B 1 13 ? -2.148 16.094 -3.58 1 91.12 13 TRP B N 1
ATOM 1689 C CA . TRP B 1 13 ? -1.298 15.68 -4.688 1 91.12 13 TRP B CA 1
ATOM 1690 C C . TRP B 1 13 ? -0.945 14.203 -4.574 1 91.12 13 TRP B C 1
ATOM 1692 O O . TRP B 1 13 ? -1.049 13.453 -5.547 1 91.12 13 TRP B O 1
ATOM 1702 N N . LEU B 1 14 ? -0.563 13.805 -3.408 1 89.75 14 LEU B N 1
ATOM 1703 C CA . LEU B 1 14 ? -0.142 12.43 -3.186 1 89.75 14 LEU B CA 1
ATOM 1704 C C . LEU B 1 14 ? -1.305 11.469 -3.396 1 89.75 14 LEU B C 1
ATOM 1706 O O . LEU B 1 14 ? -1.118 10.367 -3.926 1 89.75 14 LEU B O 1
ATOM 1710 N N . GLU B 1 15 ? -2.494 11.898 -3.033 1 87.62 15 GLU B N 1
ATOM 1711 C CA . GLU B 1 15 ? -3.652 11.016 -3.08 1 87.62 15 GLU B CA 1
ATOM 1712 C C . GLU B 1 15 ? -4.223 10.922 -4.492 1 87.62 15 GLU B C 1
ATOM 1714 O O . GLU B 1 15 ? -4.652 9.852 -4.922 1 87.62 15 GLU B O 1
ATOM 1719 N N . HIS B 1 16 ? -4.285 12.031 -5.176 1 88.81 16 HIS B N 1
ATOM 1720 C CA . HIS B 1 16 ? -5.016 11.977 -6.438 1 88.81 16 HIS B CA 1
ATOM 1721 C C . HIS B 1 16 ? -4.355 12.844 -7.496 1 88.81 16 HIS B C 1
ATOM 1723 O O . HIS B 1 16 ? -4.977 13.18 -8.508 1 88.81 16 HIS B O 1
ATOM 1729 N N . ASN B 1 17 ? -3.09 13.188 -7.281 1 87.88 17 ASN B 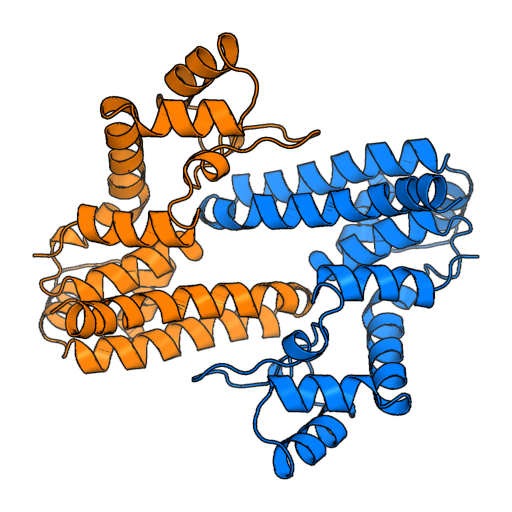N 1
ATOM 1730 C CA . ASN B 1 17 ? -2.332 13.992 -8.234 1 87.88 17 ASN B CA 1
ATOM 1731 C C . ASN B 1 17 ? -3.1 15.242 -8.648 1 87.88 17 ASN B C 1
ATOM 1733 O O . ASN B 1 17 ? -3.1 15.609 -9.82 1 87.88 17 ASN B O 1
ATOM 1737 N N . ASN B 1 18 ? -3.832 15.734 -7.773 1 86.5 18 ASN B N 1
ATOM 1738 C CA . ASN B 1 18 ? -4.688 16.891 -8 1 86.5 18 ASN B CA 1
ATOM 1739 C C . ASN B 1 18 ? -5.664 16.656 -9.148 1 86.5 18 ASN B C 1
ATOM 1741 O O . ASN B 1 18 ? -6.02 17.594 -9.867 1 86.5 18 ASN B O 1
ATOM 1745 N N . ASP B 1 19 ? -5.934 15.445 -9.461 1 92.69 19 ASP B N 1
ATOM 1746 C CA . ASP B 1 19 ? -6.949 15.047 -10.43 1 92.69 19 ASP B CA 1
ATOM 1747 C C . ASP B 1 19 ? -8.289 14.789 -9.742 1 92.69 19 ASP B C 1
ATOM 1749 O O . ASP B 1 19 ? -8.469 13.758 -9.086 1 92.69 19 ASP B O 1
ATOM 1753 N N . ASN B 1 20 ? -9.195 15.656 -9.93 1 94 20 ASN B N 1
ATOM 1754 C CA . ASN B 1 20 ? -10.477 15.641 -9.234 1 94 20 ASN B CA 1
ATOM 1755 C C . ASN B 1 20 ? -11.297 14.406 -9.609 1 94 20 ASN B C 1
ATOM 1757 O O . ASN B 1 20 ? -12.219 14.031 -8.883 1 94 20 ASN B O 1
ATOM 1761 N N . THR B 1 21 ? -10.977 13.773 -10.688 1 95 21 THR B N 1
ATOM 1762 C CA . THR B 1 21 ? -11.734 12.602 -11.133 1 95 21 THR B CA 1
ATOM 1763 C C . THR B 1 21 ? -11.305 11.359 -10.359 1 95 21 THR B C 1
ATOM 1765 O O . THR B 1 21 ? -11.961 10.32 -10.438 1 95 21 THR B O 1
ATOM 1768 N N . ARG B 1 22 ? -10.273 11.5 -9.57 1 93 22 ARG B N 1
ATOM 1769 C CA . ARG B 1 22 ? -9.719 10.352 -8.883 1 93 22 ARG B CA 1
ATOM 1770 C C . ARG B 1 22 ? -9.961 10.438 -7.379 1 93 22 ARG B C 1
ATOM 1772 O O . ARG B 1 22 ? -9.539 9.562 -6.621 1 93 22 ARG B O 1
ATOM 1779 N N . VAL B 1 23 ? -10.656 11.469 -6.965 1 95.69 23 VAL B N 1
ATOM 1780 C CA . VAL B 1 23 ? -10.766 11.758 -5.539 1 95.69 23 VAL B CA 1
ATOM 1781 C C . VAL B 1 23 ? -11.812 10.844 -4.902 1 95.69 23 VAL B C 1
ATOM 1783 O O . VAL B 1 23 ? -11.758 10.57 -3.699 1 95.69 23 VAL B O 1
ATOM 1786 N N . LEU B 1 24 ? -12.82 10.367 -5.691 1 95.88 24 LEU B N 1
ATOM 1787 C CA . LEU B 1 24 ? -13.891 9.477 -5.262 1 95.88 24 LEU B CA 1
ATOM 1788 C C . LEU B 1 24 ? -13.828 8.148 -6.004 1 95.88 24 LEU B C 1
ATOM 1790 O O . LEU B 1 24 ? -13.68 8.125 -7.227 1 95.88 24 LEU B O 1
ATOM 1794 N N . HIS B 1 25 ? -13.883 7.078 -5.176 1 91.06 25 HIS B N 1
ATOM 1795 C CA . HIS B 1 25 ? -13.859 5.793 -5.863 1 91.06 25 HIS B CA 1
ATOM 1796 C C . HIS B 1 25 ? -14.664 4.746 -5.102 1 91.06 25 HIS B C 1
ATOM 1798 O O . HIS B 1 25 ? -14.742 4.789 -3.871 1 91.06 25 HIS B O 1
ATOM 1804 N N . LYS B 1 26 ? -15.305 3.881 -5.898 1 89.75 26 LYS B N 1
ATOM 1805 C CA . LYS B 1 26 ? -15.977 2.674 -5.43 1 89.75 26 LYS B CA 1
ATOM 1806 C C . LYS B 1 26 ? -16.031 1.612 -6.523 1 89.75 26 LYS B C 1
ATOM 1808 O O . LYS B 1 26 ? -16.844 1.699 -7.441 1 89.75 26 LYS B O 1
ATOM 1813 N N . ASN B 1 27 ? -15.164 0.626 -6.43 1 81 27 ASN B N 1
ATOM 1814 C CA . ASN B 1 27 ? -15.227 -0.478 -7.383 1 81 27 ASN B CA 1
ATOM 1815 C C . ASN B 1 27 ? -16.297 -1.488 -7.008 1 81 27 ASN B C 1
ATOM 1817 O O . ASN B 1 27 ? -16.859 -1.423 -5.91 1 81 27 ASN B O 1
ATOM 1821 N N . LYS B 1 28 ? -16.625 -2.326 -8 1 80.94 28 LYS B N 1
ATOM 1822 C CA . LYS B 1 28 ? -17.562 -3.418 -7.75 1 80.94 28 LYS B CA 1
ATOM 1823 C C . LYS B 1 28 ? -17.078 -4.289 -6.59 1 80.94 28 LYS B C 1
ATOM 1825 O O . LYS B 1 28 ? -15.906 -4.633 -6.504 1 80.94 28 LYS B O 1
ATOM 1830 N N . GLY B 1 29 ? -18.047 -4.547 -5.664 1 83.38 29 GLY B N 1
ATOM 1831 C CA . GLY B 1 29 ? -17.734 -5.418 -4.543 1 83.38 29 GLY B CA 1
ATOM 1832 C C . GLY B 1 29 ? -17.375 -4.66 -3.281 1 83.38 29 GLY B C 1
ATOM 1833 O O . GLY B 1 29 ? -17.391 -5.223 -2.186 1 83.38 29 GLY B O 1
ATOM 1834 N N . GLU B 1 30 ? -17 -3.443 -3.48 1 88.44 30 GLU B N 1
ATOM 1835 C CA . GLU B 1 30 ? -16.641 -2.662 -2.301 1 88.44 30 GLU B CA 1
ATOM 1836 C C . GLU B 1 30 ? -17.859 -2.367 -1.437 1 88.44 30 GLU B C 1
ATOM 1838 O O . GLU B 1 30 ? -18.953 -2.117 -1.957 1 88.44 30 GLU B O 1
ATOM 1843 N N . LEU B 1 31 ? -17.578 -2.365 -0.153 1 85.88 31 LEU B N 1
ATOM 1844 C CA . LEU B 1 31 ? -18.656 -2.137 0.812 1 85.88 31 LEU B CA 1
ATOM 1845 C C . LEU B 1 31 ? -18.875 -0.643 1.026 1 85.88 31 LEU B C 1
ATOM 1847 O O . LEU B 1 31 ? -19.953 -0.234 1.488 1 85.88 31 LEU B O 1
ATOM 1851 N N . GLY B 1 32 ? -17.891 0.168 0.718 1 91.56 32 GLY B N 1
ATOM 1852 C CA . GLY B 1 32 ? -18.016 1.6 0.939 1 91.56 32 GLY B CA 1
ATOM 1853 C C . GLY B 1 32 ? -17.203 2.426 -0.036 1 91.56 32 GLY B C 1
ATOM 1854 O O . GLY B 1 32 ? -16.375 1.889 -0.768 1 91.56 32 GLY B O 1
ATOM 1855 N N . LEU B 1 33 ? -17.438 3.723 0.01 1 94.81 33 LEU B N 1
ATOM 1856 C CA . LEU B 1 33 ? -16.75 4.707 -0.825 1 94.81 33 LEU B CA 1
ATOM 1857 C C . LEU B 1 33 ? -15.453 5.16 -0.176 1 94.81 33 LEU B C 1
ATOM 1859 O O . LEU B 1 33 ? -15.281 5.039 1.039 1 94.81 33 LEU B O 1
ATOM 1863 N N . THR B 1 34 ? -14.523 5.559 -0.976 1 94.75 34 THR B N 1
ATOM 1864 C CA . THR B 1 34 ? -13.359 6.309 -0.511 1 94.75 34 THR B CA 1
ATOM 1865 C C . THR B 1 34 ? -13.336 7.703 -1.127 1 94.75 34 THR B C 1
ATOM 1867 O O . THR B 1 34 ? -13.523 7.859 -2.336 1 94.75 34 THR B O 1
ATOM 1870 N N . PHE B 1 35 ? -13.281 8.703 -0.28 1 96.69 35 PHE B N 1
ATOM 1871 C CA . PHE B 1 35 ? -13.195 10.086 -0.736 1 96.69 35 PHE B CA 1
ATOM 1872 C C . PHE B 1 35 ? -12.023 10.805 -0.07 1 96.69 35 PHE B C 1
ATOM 1874 O O . PHE B 1 35 ? -11.938 10.852 1.159 1 96.69 35 PHE B O 1
ATOM 1881 N N . PHE B 1 36 ? -11.055 11.352 -0.909 1 95.44 36 PHE B N 1
ATOM 1882 C CA . PHE B 1 36 ? -9.906 12.102 -0.422 1 95.44 36 PHE B CA 1
ATOM 1883 C C . PHE B 1 36 ? -9.109 11.273 0.583 1 95.44 36 PHE B C 1
ATOM 1885 O O . PHE B 1 36 ? -8.688 11.789 1.621 1 95.44 36 PHE B O 1
ATOM 1892 N N . GLY B 1 37 ? -9.102 10 0.395 1 93.31 37 GLY B N 1
ATOM 1893 C CA . GLY B 1 37 ? -8.328 9.102 1.231 1 93.31 37 GLY B CA 1
ATOM 1894 C C . GLY B 1 37 ? -9.078 8.641 2.467 1 93.31 37 GLY B C 1
ATOM 1895 O O . GLY B 1 37 ? -8.531 7.906 3.295 1 93.31 37 GLY B O 1
ATOM 1896 N N . ILE B 1 38 ? -10.352 9.016 2.641 1 95.56 38 ILE B N 1
ATOM 1897 C CA . ILE B 1 38 ? -11.18 8.609 3.768 1 95.56 38 ILE B CA 1
ATOM 1898 C C . ILE B 1 38 ? -12.102 7.465 3.346 1 95.56 38 ILE B C 1
ATOM 1900 O O . ILE B 1 38 ? -12.898 7.609 2.416 1 95.56 38 ILE B O 1
ATOM 1904 N N . TYR B 1 39 ? -11.945 6.312 4.027 1 95.5 39 TYR B N 1
ATOM 1905 C CA . TYR B 1 39 ? -12.758 5.141 3.711 1 95.5 39 TYR B CA 1
ATOM 1906 C C . TYR B 1 39 ? -14.055 5.145 4.516 1 95.5 39 TYR B C 1
ATOM 1908 O O . TYR B 1 39 ? -14.031 5.262 5.742 1 95.5 39 TYR B O 1
ATOM 1916 N N . GLN B 1 40 ? -15.172 4.992 3.867 1 96.44 40 GLN B N 1
ATOM 1917 C CA . GLN B 1 40 ? -16.5 5.168 4.434 1 96.44 40 GLN B CA 1
ATOM 1918 C C . GLN B 1 40 ? -16.766 4.156 5.547 1 96.44 40 GLN B C 1
ATOM 1920 O O . GLN B 1 40 ? -17.266 4.52 6.617 1 96.44 40 GLN B O 1
ATOM 1925 N N . SER B 1 41 ? -16.422 2.951 5.379 1 93.62 41 SER B N 1
ATOM 1926 C CA . SER B 1 41 ? -16.734 1.918 6.359 1 93.62 41 SER B CA 1
ATOM 1927 C C . SER B 1 41 ? -15.891 2.066 7.617 1 93.62 41 SER B C 1
ATOM 1929 O O . SER B 1 41 ? -16.266 1.588 8.688 1 93.62 41 SER B O 1
ATOM 1931 N N . ALA B 1 42 ? -14.766 2.648 7.523 1 93.81 42 ALA B N 1
ATOM 1932 C CA . ALA B 1 42 ? -13.938 2.914 8.695 1 93.81 42 ALA B CA 1
ATOM 1933 C C . ALA B 1 42 ? -14.422 4.148 9.445 1 93.81 42 ALA B C 1
ATOM 1935 O O . ALA B 1 42 ? -14.156 4.301 10.641 1 93.81 42 ALA B O 1
ATOM 1936 N N . HIS B 1 43 ? -15.047 5.039 8.727 1 96.06 43 HIS B N 1
ATOM 1937 C CA . HIS B 1 43 ? -15.578 6.27 9.297 1 96.06 43 HIS B CA 1
ATOM 1938 C C . HIS B 1 43 ? -17.016 6.504 8.859 1 96.06 43 HIS B C 1
ATOM 1940 O O . HIS B 1 43 ? -17.328 7.531 8.25 1 96.06 43 HIS B O 1
ATOM 1946 N N . PRO B 1 44 ? -17.875 5.582 9.227 1 95.06 44 PRO B N 1
ATOM 1947 C CA . PRO B 1 44 ? -19.219 5.586 8.664 1 95.06 44 PRO B CA 1
ATOM 1948 C C . PRO B 1 44 ? -20.078 6.746 9.172 1 95.06 44 PRO B C 1
ATOM 1950 O O . PRO B 1 44 ? -21.094 7.09 8.555 1 95.06 44 PRO B O 1
ATOM 1953 N N . THR B 1 45 ? -19.641 7.461 10.227 1 96.25 45 THR B N 1
ATOM 1954 C CA . THR B 1 45 ? -20.516 8.43 10.867 1 96.25 45 THR B CA 1
ATOM 1955 C C . THR B 1 45 ? -20.156 9.852 10.43 1 96.25 45 THR B C 1
ATOM 1957 O O . THR B 1 45 ? -20.781 10.82 10.875 1 96.25 45 THR B O 1
ATOM 1960 N N . LEU B 1 46 ? -19.172 9.945 9.633 1 96.88 46 LEU B N 1
ATOM 1961 C CA . LEU B 1 46 ? -18.781 11.273 9.18 1 96.88 46 LEU B CA 1
ATOM 1962 C C . LEU B 1 46 ? -19.875 11.906 8.32 1 96.88 46 LEU B C 1
ATOM 1964 O O . LEU B 1 46 ? -20.438 11.234 7.453 1 96.88 46 LEU B O 1
ATOM 1968 N N . SER B 1 47 ? -20.078 13.211 8.461 1 96.69 47 SER B N 1
ATOM 1969 C CA . SER B 1 47 ? -21.156 13.914 7.785 1 96.69 47 SER B CA 1
ATOM 1970 C C . SER B 1 47 ? -20.859 14.062 6.293 1 96.69 47 SER B C 1
ATOM 1972 O O . SER B 1 47 ? -21.766 14.328 5.504 1 96.69 47 SER B O 1
ATOM 1974 N N . ILE B 1 48 ? -19.609 13.898 5.891 1 98 48 ILE B N 1
ATOM 1975 C CA . ILE B 1 48 ? -19.25 14.078 4.488 1 98 48 ILE B CA 1
ATOM 1976 C C . ILE B 1 48 ? -20 13.07 3.623 1 98 48 ILE B C 1
ATOM 1978 O O . ILE B 1 48 ? -20.266 13.328 2.447 1 98 48 ILE B O 1
ATOM 1982 N N . TRP B 1 49 ? -20.375 11.953 4.184 1 97.88 49 TRP B N 1
ATOM 1983 C CA . TRP B 1 49 ? -21 10.891 3.414 1 97.88 49 TRP B CA 1
ATOM 1984 C C . TRP B 1 49 ? -22.406 11.297 2.969 1 97.88 49 TRP B C 1
ATOM 1986 O O . TRP B 1 49 ? -22.859 10.914 1.89 1 97.88 49 TRP B O 1
ATOM 1996 N N . ASN B 1 50 ? -23.062 12.102 3.777 1 97.5 50 ASN B N 1
ATOM 1997 C CA . ASN B 1 50 ? -24.375 12.609 3.375 1 97.5 50 ASN B CA 1
ATOM 1998 C C . ASN B 1 50 ? -24.281 13.461 2.109 1 97.5 50 ASN B C 1
ATOM 2000 O O . ASN B 1 50 ? -25.062 13.266 1.174 1 97.5 50 ASN B O 1
ATOM 2004 N N . THR B 1 51 ? -23.344 14.344 2.1 1 98 51 THR B N 1
ATOM 2005 C CA . THR B 1 51 ? -23.141 15.211 0.942 1 98 51 THR B CA 1
ATOM 2006 C C . THR B 1 51 ? -22.766 14.383 -0.289 1 98 51 THR B C 1
ATOM 2008 O O . THR B 1 51 ? -23.312 14.602 -1.375 1 98 51 THR B O 1
ATOM 2011 N N . ILE B 1 52 ? -21.922 13.391 -0.158 1 98.31 52 ILE B N 1
ATOM 2012 C CA . ILE B 1 52 ? -21.438 12.57 -1.26 1 98.31 52 ILE B CA 1
ATOM 2013 C C . ILE B 1 52 ? -22.578 11.727 -1.818 1 98.31 52 ILE B C 1
ATOM 2015 O O . ILE B 1 52 ? -22.766 11.648 -3.035 1 98.31 52 ILE B O 1
ATOM 2019 N N . ASN B 1 53 ? -23.359 11.172 -0.938 1 97.31 53 ASN B N 1
ATOM 2020 C CA . ASN B 1 53 ? -24.484 10.359 -1.371 1 97.31 53 ASN B CA 1
ATOM 2021 C C . ASN B 1 53 ? -25.5 11.188 -2.158 1 97.31 53 ASN B C 1
ATOM 2023 O O . ASN B 1 53 ? -26.078 10.711 -3.137 1 97.31 53 ASN B O 1
ATOM 2027 N N . GLN B 1 54 ? -25.703 12.359 -1.702 1 97.81 54 GLN B N 1
ATOM 2028 C CA . GLN B 1 54 ? -26.625 13.25 -2.41 1 97.81 54 GLN B CA 1
ATOM 2029 C C . GLN B 1 54 ? -26.141 13.523 -3.83 1 97.81 54 GLN B C 1
ATOM 2031 O O . GLN B 1 54 ? -26.922 13.453 -4.785 1 97.81 54 GLN B O 1
ATOM 2036 N N . VAL B 1 55 ? -24.875 13.82 -3.998 1 98.06 55 VAL B N 1
ATOM 2037 C CA . VAL B 1 55 ? -24.312 14.094 -5.312 1 98.06 55 VAL B CA 1
ATOM 2038 C C . VAL B 1 55 ? -24.391 12.836 -6.18 1 98.06 55 VAL B C 1
ATOM 2040 O O . VAL B 1 55 ? -24.719 12.914 -7.367 1 98.06 55 VAL B O 1
ATOM 2043 N N . LEU B 1 56 ? -24.188 11.641 -5.629 1 97.25 56 LEU B N 1
ATOM 2044 C CA . LEU B 1 56 ? -24.172 10.383 -6.371 1 97.25 56 LEU B CA 1
ATOM 2045 C C . LEU B 1 56 ? -25.562 10.023 -6.855 1 97.25 56 LEU B C 1
ATOM 2047 O O . LEU B 1 56 ? -25.719 9.32 -7.855 1 97.25 56 LEU B O 1
ATOM 2051 N N . LYS B 1 57 ? -26.609 10.477 -6.18 1 97 57 LYS B N 1
ATOM 2052 C CA . LYS B 1 57 ? -27.984 10.273 -6.625 1 97 57 LYS B CA 1
ATOM 2053 C C . LYS B 1 57 ? -28.234 10.984 -7.957 1 97 57 LYS B C 1
ATOM 2055 O O . LYS B 1 57 ? -28.969 10.469 -8.805 1 97 57 LYS B O 1
ATOM 2060 N N . SER B 1 58 ? -27.594 12.062 -8.117 1 96.56 58 SER B N 1
ATOM 2061 C CA . SER B 1 58 ? -27.781 12.859 -9.328 1 96.56 58 SER B CA 1
ATOM 2062 C C . SER B 1 58 ? -26.719 12.523 -10.375 1 96.56 58 SER B C 1
ATOM 2064 O O . SER B 1 58 ? -26.969 12.664 -11.578 1 96.56 58 SER B O 1
ATOM 2066 N N . GLU B 1 59 ? -25.5 12.203 -9.984 1 97.44 59 GLU B N 1
ATOM 2067 C CA . GLU B 1 59 ? -24.391 11.82 -10.844 1 97.44 59 GLU B CA 1
ATOM 2068 C C . GLU B 1 59 ? -23.734 10.539 -10.352 1 97.44 59 GLU B C 1
ATOM 2070 O O . GLU B 1 59 ? -22.828 10.578 -9.5 1 97.44 59 GLU B O 1
ATOM 2075 N N . SER B 1 60 ? -24.047 9.445 -11.039 1 94.06 60 SER B N 1
ATOM 2076 C CA . SER B 1 60 ? -23.656 8.141 -10.523 1 94.06 60 SER B CA 1
ATOM 2077 C C . SER B 1 60 ? -22.219 7.793 -10.922 1 94.06 60 SER B C 1
ATOM 2079 O O . SER B 1 60 ? -21.625 6.883 -10.344 1 94.06 60 SER B O 1
ATOM 2081 N N . ASP B 1 61 ? -21.672 8.461 -11.953 1 95.44 61 ASP B N 1
ATOM 2082 C CA . ASP B 1 61 ? -20.281 8.258 -12.344 1 95.44 61 ASP B CA 1
ATOM 2083 C C . ASP B 1 61 ? -19.328 8.867 -11.32 1 95.44 61 ASP B C 1
ATOM 2085 O O . ASP B 1 61 ? -19.297 10.086 -11.133 1 95.44 61 ASP B O 1
ATOM 2089 N N . THR B 1 62 ? -18.578 8.078 -10.68 1 94.94 62 THR B N 1
ATOM 2090 C CA . THR B 1 62 ? -17.75 8.516 -9.57 1 94.94 62 THR B CA 1
ATOM 2091 C C . THR B 1 62 ? -16.719 9.547 -10.039 1 94.94 62 THR B C 1
ATOM 2093 O O . THR B 1 62 ? -16.359 10.453 -9.289 1 94.94 62 THR B O 1
ATOM 2096 N N . LYS B 1 63 ? -16.25 9.438 -11.281 1 95.12 63 LYS B N 1
ATOM 2097 C CA . LYS B 1 63 ? -15.273 10.398 -11.797 1 95.12 63 LYS B CA 1
ATOM 2098 C C . LYS B 1 63 ? -15.891 11.789 -11.914 1 95.12 63 LYS B C 1
ATOM 2100 O O . LYS B 1 63 ? -15.32 12.766 -11.422 1 95.12 63 LYS B O 1
ATOM 2105 N N . LYS B 1 64 ? -17.062 11.812 -12.516 1 97.38 64 LYS B N 1
ATOM 2106 C CA . LYS B 1 64 ? -17.766 13.078 -12.664 1 97.38 64 LYS B CA 1
ATOM 2107 C C . LYS B 1 64 ? -18.219 13.617 -11.305 1 97.38 64 LYS B C 1
ATOM 2109 O O . LYS B 1 64 ? -18.094 14.82 -11.039 1 97.38 64 LYS B O 1
ATOM 2114 N N . ALA B 1 65 ? -18.719 12.727 -10.461 1 97.88 65 ALA B N 1
ATOM 2115 C CA . ALA B 1 65 ? -19.141 13.133 -9.125 1 97.88 65 ALA B CA 1
ATOM 2116 C C . ALA B 1 65 ? -17.969 13.719 -8.336 1 97.88 65 ALA B C 1
ATOM 2118 O O . ALA B 1 65 ? -18.125 14.719 -7.629 1 97.88 65 ALA B O 1
ATOM 2119 N N . GLY B 1 66 ? -16.797 13.07 -8.461 1 97.56 66 GLY B N 1
ATOM 2120 C CA . GLY B 1 66 ? -15.602 13.586 -7.797 1 97.56 66 GLY B CA 1
ATOM 2121 C C . GLY B 1 66 ? -15.289 15.023 -8.172 1 97.56 66 GLY B C 1
ATOM 2122 O O . GLY B 1 66 ? -15 15.844 -7.305 1 97.56 66 GLY B O 1
ATOM 2123 N N . SER B 1 67 ? -15.43 15.359 -9.422 1 97.5 67 SER B N 1
ATOM 2124 C CA . SER B 1 67 ? -15.164 16.719 -9.906 1 97.5 67 SER B CA 1
ATOM 2125 C C . SER B 1 67 ? -16.172 17.703 -9.336 1 97.5 67 SER B C 1
ATOM 2127 O O . SER B 1 67 ? -15.82 18.844 -9.008 1 97.5 67 SER B O 1
ATOM 2129 N N . ILE B 1 68 ? -17.359 17.297 -9.211 1 98.06 68 ILE B N 1
ATOM 2130 C CA . ILE B 1 68 ? -18.406 18.141 -8.648 1 98.06 68 ILE B CA 1
ATOM 2131 C C . ILE B 1 68 ? -18.125 18.375 -7.164 1 98.06 68 ILE B C 1
ATOM 2133 O O . ILE B 1 68 ? -18.188 19.516 -6.691 1 98.06 68 ILE B O 1
ATOM 2137 N N . LEU B 1 69 ? -17.828 17.344 -6.438 1 98.31 69 LEU B N 1
ATOM 2138 C CA . LEU B 1 69 ? -17.609 17.391 -4.992 1 98.31 69 LEU B CA 1
ATOM 2139 C C . LEU B 1 69 ? -16.438 18.312 -4.652 1 98.31 69 LEU B C 1
ATOM 2141 O O . LEU B 1 69 ? -16.453 19 -3.637 1 98.31 69 LEU B O 1
ATOM 2145 N N . MET B 1 70 ? -15.445 18.359 -5.543 1 97.38 70 MET B N 1
ATOM 2146 C CA . MET B 1 70 ? -14.234 19.125 -5.273 1 97.38 70 MET B CA 1
ATOM 2147 C C . MET B 1 70 ? -14.484 20.625 -5.445 1 97.38 70 MET B C 1
ATOM 2149 O O . MET B 1 70 ? -13.641 21.438 -5.082 1 97.38 70 MET B O 1
ATOM 2153 N N . LYS B 1 71 ? -15.633 20.984 -5.91 1 97.31 71 LYS B N 1
ATOM 2154 C CA . LYS B 1 71 ? -16.031 22.391 -6.016 1 97.31 71 LYS B CA 1
ATOM 2155 C C . LYS B 1 71 ? -16.844 22.828 -4.801 1 97.31 71 LYS B C 1
ATOM 2157 O O . LYS B 1 71 ? -17.172 24 -4.656 1 97.31 71 LYS B O 1
ATOM 2162 N N . ASP B 1 72 ? -17.156 21.891 -3.93 1 97.62 72 ASP B N 1
ATOM 2163 C CA . ASP B 1 72 ? -17.938 22.156 -2.729 1 97.62 72 ASP B CA 1
ATOM 2164 C C . ASP B 1 72 ? -17.047 22.562 -1.563 1 97.62 72 ASP B C 1
ATOM 2166 O O . ASP B 1 72 ? -16.484 21.688 -0.886 1 97.62 72 ASP B O 1
ATOM 2170 N N . SER B 1 73 ? -17.016 23.781 -1.27 1 97.12 73 SER B N 1
ATOM 2171 C CA . SER B 1 73 ? -16.094 24.312 -0.258 1 97.12 73 SER B CA 1
ATOM 2172 C C . SER B 1 73 ? -16.469 23.797 1.133 1 97.12 73 SER B C 1
ATOM 2174 O O . SER B 1 73 ? -15.594 23.578 1.969 1 97.12 73 SER B O 1
ATOM 2176 N N . GLU B 1 74 ? -17.719 23.672 1.411 1 97.62 74 GLU B N 1
ATOM 2177 C CA . GLU B 1 74 ? -18.141 23.188 2.717 1 97.62 74 GLU B CA 1
ATOM 2178 C C . GLU B 1 74 ? -17.719 21.734 2.928 1 97.62 74 GLU B C 1
ATOM 2180 O O . GLU B 1 74 ? -17.281 21.359 4.02 1 97.62 74 GLU B O 1
ATOM 2185 N N . LEU B 1 75 ? -17.844 20.906 1.936 1 98.25 75 LEU B N 1
ATOM 2186 C CA . LEU B 1 75 ? -17.391 19.516 2.004 1 98.25 75 LEU B CA 1
ATOM 2187 C C . LEU B 1 75 ? -15.891 19.453 2.26 1 98.25 75 LEU B C 1
ATOM 2189 O O . LEU B 1 75 ? -15.438 18.688 3.113 1 98.25 75 LEU B O 1
ATOM 2193 N N . LEU B 1 76 ? -15.172 20.25 1.532 1 97.12 76 LEU B N 1
ATOM 2194 C CA . LEU B 1 76 ? -13.719 20.25 1.677 1 97.12 76 LEU B CA 1
ATOM 2195 C C . LEU B 1 76 ? -13.312 20.734 3.062 1 97.12 76 LEU B C 1
ATOM 2197 O O . LEU B 1 76 ? -12.32 20.266 3.625 1 97.12 76 LEU B O 1
ATOM 2201 N N . LYS B 1 77 ? -14.055 21.688 3.562 1 97.62 77 LYS B N 1
ATOM 2202 C CA . LYS B 1 77 ? -13.82 22.109 4.938 1 97.62 77 LYS B CA 1
ATOM 2203 C C . LYS B 1 77 ? -14 20.953 5.914 1 97.62 77 LYS B C 1
ATOM 2205 O O . LYS B 1 77 ? -13.211 20.797 6.852 1 97.62 77 LYS B O 1
ATOM 2210 N N . GLN B 1 78 ? -15 20.172 5.754 1 97.94 78 GLN B N 1
ATOM 2211 C CA . GLN B 1 78 ? -15.242 19.016 6.609 1 97.94 78 GLN B CA 1
ATOM 2212 C C . GLN B 1 78 ? -14.109 17.984 6.488 1 97.94 78 GLN B C 1
ATOM 2214 O O . GLN B 1 78 ? -13.719 17.375 7.477 1 97.94 78 GLN B O 1
ATOM 2219 N N . VAL B 1 79 ? -13.602 17.75 5.273 1 97.69 79 VAL B N 1
ATOM 2220 C CA . VAL B 1 79 ? -12.445 16.891 5.055 1 97.69 79 VAL B CA 1
ATOM 2221 C C . VAL B 1 79 ? -11.25 17.406 5.855 1 97.69 79 VAL B C 1
ATOM 2223 O O . VAL B 1 79 ? -10.578 16.641 6.551 1 97.69 79 VAL B O 1
ATOM 2226 N N . ASN B 1 80 ? -11.062 18.688 5.754 1 97.56 80 ASN B N 1
ATOM 2227 C CA . ASN B 1 80 ? -9.977 19.312 6.508 1 97.56 80 ASN B CA 1
ATOM 2228 C C . ASN B 1 80 ? -10.156 19.109 8.008 1 97.56 80 ASN B C 1
ATOM 2230 O O . ASN B 1 80 ? -9.188 18.828 8.719 1 97.56 80 ASN B O 1
ATOM 2234 N N . ILE B 1 81 ? -11.328 19.297 8.492 1 97.88 81 ILE B N 1
ATOM 2235 C CA . ILE B 1 81 ? -11.625 19.125 9.914 1 97.88 81 ILE B CA 1
ATOM 2236 C C . ILE B 1 81 ? -11.289 17.703 10.344 1 97.88 81 ILE B C 1
ATOM 2238 O O . ILE B 1 81 ? -10.727 17.484 11.422 1 97.88 81 ILE B O 1
ATOM 2242 N N . PHE B 1 82 ? -11.594 16.703 9.523 1 97.88 82 PHE B N 1
ATOM 2243 C CA . PHE B 1 82 ? -11.281 15.32 9.828 1 97.88 82 PHE B CA 1
ATOM 2244 C C . PHE B 1 82 ? -9.789 15.133 10.031 1 97.88 82 PHE B C 1
ATOM 2246 O O . PHE B 1 82 ? -9.352 14.625 11.062 1 97.88 82 PHE B O 1
ATOM 2253 N N . TYR B 1 83 ? -8.977 15.555 9.039 1 97.81 83 TYR B N 1
ATOM 2254 C CA . TYR B 1 83 ? -7.531 15.352 9.094 1 97.81 83 TYR B CA 1
ATOM 2255 C C . TYR B 1 83 ? -6.91 16.188 10.211 1 97.81 83 TYR B C 1
ATOM 2257 O O . TYR B 1 83 ? -5.926 15.773 10.828 1 97.81 83 TYR B O 1
ATOM 2265 N N . LYS B 1 84 ? -7.488 17.344 10.43 1 98.38 84 LYS B N 1
ATOM 2266 C CA . LYS B 1 84 ? -7.004 18.156 11.547 1 98.38 84 LYS B CA 1
ATOM 2267 C C . LYS B 1 84 ? -7.219 17.453 12.875 1 98.38 84 LYS B C 1
ATOM 2269 O O . LYS B 1 84 ? -6.285 17.312 13.672 1 98.38 84 LYS B O 1
ATOM 2274 N N . LYS B 1 85 ? -8.383 16.969 13.125 1 97.69 85 LYS B N 1
ATOM 2275 C CA . LYS B 1 85 ? -8.758 16.359 14.398 1 97.69 85 LYS B CA 1
ATOM 2276 C C . LYS B 1 85 ? -8.062 15.016 14.586 1 97.69 85 LYS B C 1
ATOM 2278 O O . LYS B 1 85 ? -7.527 14.727 15.664 1 97.69 85 LYS B O 1
ATOM 2283 N N . GLU B 1 86 ? -8.008 14.195 13.531 1 96.44 86 GLU B N 1
ATOM 2284 C CA . GLU B 1 86 ? -7.59 12.805 13.672 1 96.44 86 GLU B CA 1
ATOM 2285 C C . GLU B 1 86 ? -6.07 12.672 13.57 1 96.44 86 GLU B C 1
ATOM 2287 O O . GLU B 1 86 ? -5.504 11.656 13.984 1 96.44 86 GLU B O 1
ATOM 2292 N N . PHE B 1 87 ? -5.418 13.742 13.039 1 97.5 87 PHE B N 1
ATOM 2293 C CA . PHE B 1 87 ? -3.98 13.617 12.828 1 97.5 87 PHE B CA 1
ATOM 2294 C C . PHE B 1 87 ? -3.258 14.875 13.289 1 97.5 87 PHE B C 1
ATOM 2296 O O . PHE B 1 87 ? -2.537 14.859 14.289 1 97.5 87 PHE B O 1
ATOM 2303 N N . TRP B 1 88 ? -3.537 15.992 12.742 1 98.5 88 TRP B N 1
ATOM 2304 C CA . TRP B 1 88 ? -2.807 17.25 12.938 1 98.5 88 TRP B CA 1
ATOM 2305 C C . TRP B 1 88 ? -2.799 17.641 14.406 1 98.5 88 TRP B C 1
ATOM 2307 O O . TRP B 1 88 ? -1.738 17.891 14.984 1 98.5 88 TRP B O 1
ATOM 2317 N N . ASP B 1 89 ? -3.973 17.656 15.055 1 98.56 89 ASP B N 1
ATOM 2318 C CA . ASP B 1 89 ? -4.102 18.062 16.453 1 98.56 89 ASP B CA 1
ATOM 2319 C C . ASP B 1 89 ? -3.506 17.016 17.391 1 98.56 89 ASP B C 1
ATOM 2321 O O . ASP B 1 89 ? -2.889 17.375 18.391 1 98.56 89 ASP B O 1
ATOM 2325 N N . LYS B 1 90 ? -3.666 15.758 17.016 1 97.69 90 LYS B N 1
ATOM 2326 C CA . LYS B 1 90 ? -3.09 14.695 17.844 1 97.69 90 LYS B CA 1
ATOM 2327 C C . LYS B 1 90 ? -1.568 14.797 17.891 1 97.69 90 LYS B C 1
ATOM 2329 O O . LYS B 1 90 ? -0.943 14.422 18.891 1 97.69 90 LYS B O 1
ATOM 2334 N N . MET B 1 91 ? -1.002 15.414 16.875 1 98.56 91 MET B N 1
ATOM 2335 C CA . MET B 1 91 ? 0.45 15.547 16.797 1 98.56 91 MET B CA 1
ATOM 2336 C C . MET B 1 91 ? 0.879 16.984 17.094 1 98.56 91 MET B C 1
ATOM 2338 O O . MET B 1 91 ? 2.059 17.312 16.984 1 98.56 91 MET B O 1
ATOM 2342 N N . ARG B 1 92 ? -0.097 17.844 17.406 1 98.62 92 ARG B N 1
ATOM 2343 C CA . ARG B 1 92 ? 0.128 19.234 17.812 1 98.62 92 ARG B CA 1
ATOM 2344 C C . ARG B 1 92 ? 1.012 19.953 16.797 1 98.62 92 ARG B C 1
ATOM 2346 O O . ARG B 1 92 ? 1.932 20.672 17.188 1 98.62 92 ARG B O 1
ATOM 2353 N N . LEU B 1 93 ? 0.761 19.797 15.562 1 98.62 93 LEU B N 1
ATOM 2354 C CA . LEU B 1 93 ? 1.641 20.312 14.516 1 98.62 93 LEU B CA 1
ATOM 2355 C C . LEU B 1 93 ? 1.477 21.812 14.344 1 98.62 93 LEU B C 1
ATOM 2357 O O . LEU B 1 93 ? 2.352 22.484 13.781 1 98.62 93 LEU B O 1
ATOM 2361 N N . ASP B 1 94 ? 0.376 22.391 14.828 1 97.88 94 ASP B N 1
ATOM 2362 C CA . ASP B 1 94 ? 0.187 23.844 14.82 1 97.88 94 ASP B CA 1
ATOM 2363 C C . ASP B 1 94 ? 1.256 24.531 15.656 1 97.88 94 ASP B C 1
ATOM 2365 O O . ASP B 1 94 ? 1.447 25.75 15.547 1 97.88 94 ASP B O 1
ATOM 2369 N N . GLU B 1 95 ? 1.896 23.781 16.516 1 98.56 95 GLU B N 1
ATOM 2370 C CA . GLU B 1 95 ? 2.859 24.359 17.453 1 98.56 95 GLU B CA 1
ATOM 2371 C C . GLU B 1 95 ? 4.289 24.172 16.953 1 98.56 95 GLU B C 1
ATOM 2373 O O . GLU B 1 95 ? 5.246 24.531 17.641 1 98.56 95 GLU B O 1
ATOM 2378 N N . ILE B 1 96 ? 4.457 23.672 15.773 1 98.44 96 ILE B N 1
ATOM 2379 C CA . ILE B 1 96 ? 5.766 23.531 15.141 1 98.44 96 ILE B CA 1
ATOM 2380 C C . ILE B 1 96 ? 6.059 24.766 14.281 1 98.44 96 ILE B C 1
ATOM 2382 O O . ILE B 1 96 ? 5.23 25.172 13.469 1 98.44 96 ILE B O 1
ATOM 2386 N N . SER B 1 97 ? 7.191 25.375 14.461 1 97.94 97 SER B N 1
ATOM 2387 C CA . SER B 1 97 ? 7.543 26.625 13.789 1 97.94 97 SER B CA 1
ATOM 2388 C C . SER B 1 97 ? 7.828 26.391 12.305 1 97.94 97 SER B C 1
ATOM 2390 O O . SER B 1 97 ? 7.438 27.203 11.461 1 97.94 97 SER B O 1
ATOM 2392 N N . SER B 1 98 ? 8.523 25.344 11.984 1 96.81 98 SER B N 1
ATOM 2393 C CA . SER B 1 98 ? 8.891 25.062 10.602 1 96.81 98 SER B CA 1
ATOM 2394 C C . SER B 1 98 ? 7.746 24.375 9.859 1 96.81 98 SER B C 1
ATOM 2396 O O . SER B 1 98 ? 7.34 23.266 10.219 1 96.81 98 SER B O 1
ATOM 2398 N N . GLN B 1 99 ? 7.258 24.969 8.773 1 96.44 99 GLN B N 1
ATOM 2399 C CA . GLN B 1 99 ? 6.238 24.359 7.918 1 96.44 99 GLN B CA 1
ATOM 2400 C C . GLN B 1 99 ? 6.727 23.047 7.32 1 96.44 99 GLN B C 1
ATOM 2402 O O . GLN B 1 99 ? 5.969 22.078 7.234 1 96.44 99 GLN B O 1
ATOM 2407 N N . HIS B 1 100 ? 7.941 23.016 6.973 1 95.06 100 HIS B N 1
ATOM 2408 C CA . HIS B 1 100 ? 8.508 21.844 6.316 1 95.06 100 HIS B CA 1
ATOM 2409 C C . HIS B 1 100 ? 8.555 20.656 7.262 1 95.06 100 HIS B C 1
ATOM 2411 O O . HIS B 1 100 ? 8.172 19.547 6.891 1 95.06 100 HIS B O 1
ATOM 2417 N N . ILE B 1 101 ? 9.008 20.875 8.469 1 97.06 101 ILE B N 1
ATOM 2418 C CA . ILE B 1 101 ? 9.047 19.812 9.469 1 97.06 101 ILE B CA 1
ATOM 2419 C C . ILE B 1 101 ? 7.641 19.297 9.727 1 97.06 101 ILE B C 1
ATOM 2421 O O . ILE B 1 101 ? 7.414 18.078 9.758 1 97.06 101 ILE B O 1
ATOM 2425 N N . ALA B 1 102 ? 6.703 20.172 9.844 1 97.75 102 ALA B N 1
ATOM 2426 C CA . ALA B 1 102 ? 5.316 19.797 10.078 1 97.75 102 ALA B CA 1
ATOM 2427 C C . ALA B 1 102 ? 4.762 18.984 8.914 1 97.75 102 ALA B C 1
ATOM 2429 O O . ALA B 1 102 ? 4.066 17.984 9.117 1 97.75 102 ALA B O 1
ATOM 2430 N N . ASN B 1 103 ? 5.078 19.422 7.656 1 96.81 103 ASN B N 1
ATOM 2431 C CA . ASN B 1 103 ? 4.648 18.688 6.469 1 96.81 103 ASN B CA 1
ATOM 2432 C C . ASN B 1 103 ? 5.121 17.25 6.504 1 96.81 103 ASN B C 1
ATOM 2434 O O . ASN B 1 103 ? 4.34 16.328 6.254 1 96.81 103 ASN B O 1
ATOM 2438 N N . GLU B 1 104 ? 6.348 17.062 6.82 1 96.5 104 GLU B N 1
ATOM 2439 C CA . GLU B 1 104 ? 6.949 15.727 6.82 1 96.5 104 GLU B CA 1
ATOM 2440 C C . GLU B 1 104 ? 6.281 14.812 7.848 1 96.5 104 GLU B C 1
ATOM 2442 O O . GLU B 1 104 ? 5.895 13.688 7.527 1 96.5 104 GLU B O 1
ATOM 2447 N N . ILE B 1 105 ? 6.133 15.344 9.047 1 97.94 105 ILE B N 1
ATOM 2448 C CA . ILE B 1 105 ? 5.559 14.547 10.125 1 97.94 105 ILE B CA 1
ATOM 2449 C C . ILE B 1 105 ? 4.094 14.234 9.812 1 97.94 105 ILE B C 1
ATOM 2451 O O . ILE B 1 105 ? 3.633 13.117 10.031 1 97.94 105 ILE B O 1
ATOM 2455 N N . PHE B 1 106 ? 3.359 15.18 9.258 1 97.62 106 PHE B N 1
ATOM 2456 C CA . PHE B 1 106 ? 1.949 15.008 8.938 1 97.62 106 PHE B CA 1
ATOM 2457 C C . PHE B 1 106 ? 1.762 13.898 7.906 1 97.62 106 PHE B C 1
ATOM 2459 O O . PHE B 1 106 ? 0.99 12.961 8.125 1 97.62 106 PHE B O 1
ATOM 2466 N N . ILE B 1 107 ? 2.482 13.969 6.816 1 95.88 107 ILE B N 1
ATOM 2467 C CA . ILE B 1 107 ? 2.33 13.016 5.727 1 95.88 107 ILE B CA 1
ATOM 2468 C C . ILE B 1 107 ? 2.703 11.617 6.211 1 95.88 107 ILE B C 1
ATOM 2470 O O . ILE B 1 107 ? 1.996 10.641 5.926 1 95.88 107 ILE B O 1
ATOM 2474 N N . PHE B 1 108 ? 3.771 11.555 6.93 1 96.62 108 PHE B N 1
ATOM 2475 C CA . PHE B 1 108 ? 4.188 10.266 7.477 1 96.62 108 PHE B CA 1
ATOM 2476 C C . PHE B 1 108 ? 3.145 9.719 8.445 1 96.62 108 PHE B C 1
ATOM 2478 O O . PHE B 1 108 ? 2.771 8.547 8.375 1 96.62 108 PHE B O 1
ATOM 2485 N N . GLY B 1 109 ? 2.59 10.516 9.312 1 96.88 109 GLY B N 1
ATOM 2486 C CA . GLY B 1 109 ? 1.565 10.117 10.266 1 96.88 109 GLY B CA 1
ATOM 2487 C C . GLY B 1 109 ? 0.297 9.617 9.602 1 96.88 109 GLY B C 1
ATOM 2488 O O . GLY B 1 109 ? -0.294 8.633 10.039 1 96.88 109 GLY B O 1
ATOM 2489 N N . VAL B 1 110 ? -0.072 10.258 8.57 1 95.12 110 VAL B N 1
ATOM 2490 C CA . VAL B 1 110 ? -1.271 9.883 7.828 1 95.12 110 VAL B CA 1
ATOM 2491 C C . VAL B 1 110 ? -1.066 8.516 7.176 1 95.12 110 VAL B C 1
ATOM 2493 O O . VAL B 1 110 ? -2.008 7.723 7.066 1 95.12 110 VAL B O 1
ATOM 2496 N N . ASN B 1 111 ? 0.176 8.195 6.867 1 92.56 111 ASN B N 1
ATOM 2497 C CA . ASN B 1 111 ? 0.455 6.945 6.168 1 92.56 111 ASN B CA 1
ATOM 2498 C C . ASN B 1 111 ? 0.664 5.789 7.141 1 92.56 111 ASN B C 1
ATOM 2500 O O . ASN B 1 111 ? 0.266 4.656 6.863 1 92.56 111 ASN B O 1
ATOM 2504 N N . VAL B 1 112 ? 1.235 6 8.297 1 94.56 112 VAL B N 1
ATOM 2505 C CA . VAL B 1 112 ? 1.604 4.879 9.156 1 94.56 112 VAL B CA 1
ATOM 2506 C C . VAL B 1 112 ? 0.834 4.961 10.469 1 94.56 112 VAL B C 1
ATOM 2508 O O . VAL B 1 112 ? 0.545 3.938 11.094 1 94.56 112 VAL B O 1
ATOM 2511 N N . ASN B 1 113 ? 0.578 6.074 10.984 1 95.06 113 ASN B N 1
ATOM 2512 C CA . ASN B 1 113 ? -0.064 6.352 12.266 1 95.06 113 ASN B CA 1
ATOM 2513 C C . ASN B 1 113 ? 0.586 7.539 12.977 1 95.06 113 ASN B C 1
ATOM 2515 O O . ASN B 1 113 ? 1.812 7.664 12.984 1 95.06 113 ASN B O 1
ATOM 2519 N N . TRP B 1 114 ? -0.307 8.352 13.547 1 97.31 114 TRP B N 1
ATOM 2520 C CA . TRP B 1 114 ? 0.185 9.594 14.133 1 97.31 114 TRP B CA 1
ATOM 2521 C C . TRP B 1 114 ? 1.123 9.312 15.297 1 97.31 114 TRP B C 1
ATOM 2523 O O . TRP B 1 114 ? 2.115 10.023 15.492 1 97.31 114 TRP B O 1
ATOM 2533 N N . LYS B 1 115 ? 0.843 8.305 16.109 1 97.88 115 LYS B N 1
ATOM 2534 C CA . LYS B 1 115 ? 1.679 7.996 17.266 1 97.88 115 LYS B CA 1
ATOM 2535 C C . LYS B 1 115 ? 3.061 7.516 16.828 1 97.88 115 LYS B C 1
ATOM 2537 O O . LYS B 1 115 ? 4.07 7.898 17.422 1 97.88 115 LYS B O 1
ATOM 2542 N N . ILE B 1 116 ? 3.133 6.703 15.828 1 97.75 116 ILE B N 1
ATOM 2543 C CA . ILE B 1 116 ? 4.387 6.199 15.281 1 97.75 116 ILE B CA 1
ATOM 2544 C C . ILE B 1 116 ? 5.215 7.359 14.727 1 97.75 116 ILE B C 1
ATOM 2546 O O . ILE B 1 116 ? 6.422 7.438 14.961 1 97.75 116 ILE B O 1
ATOM 2550 N N . ALA B 1 117 ? 4.551 8.242 13.961 1 98.12 117 ALA B N 1
ATOM 2551 C CA . ALA B 1 117 ? 5.242 9.391 13.375 1 98.12 117 ALA B CA 1
ATOM 2552 C C . ALA B 1 117 ? 5.93 10.227 14.445 1 98.12 117 ALA B C 1
ATOM 2554 O O . ALA B 1 117 ? 7.094 10.602 14.297 1 98.12 117 ALA B O 1
ATOM 2555 N N . ILE B 1 118 ? 5.242 10.453 15.508 1 98.75 118 ILE B N 1
ATOM 2556 C CA . ILE B 1 118 ? 5.805 11.25 16.594 1 98.75 118 ILE B CA 1
ATOM 2557 C C . ILE B 1 118 ? 6.945 10.477 17.266 1 98.75 118 ILE B C 1
ATOM 2559 O O . ILE B 1 118 ? 8 11.047 17.562 1 98.75 118 ILE B O 1
ATOM 2563 N N . LYS B 1 119 ? 6.75 9.234 17.516 1 98.75 119 LYS B N 1
ATOM 2564 C CA . LYS B 1 119 ? 7.777 8.406 18.141 1 98.75 119 LYS B CA 1
ATOM 2565 C C . LYS B 1 119 ? 9.062 8.414 17.328 1 98.75 119 LYS B C 1
ATOM 2567 O O . LYS B 1 119 ? 10.156 8.578 17.875 1 98.75 119 LYS B O 1
ATOM 2572 N N . GLU B 1 120 ? 8.93 8.25 16.031 1 98.56 120 GLU B N 1
ATOM 2573 C CA . GLU B 1 120 ? 10.102 8.242 15.156 1 98.56 120 GLU B CA 1
ATOM 2574 C C . GLU B 1 120 ? 10.781 9.609 15.133 1 98.56 120 GLU B C 1
ATOM 2576 O O . GLU B 1 120 ? 12.008 9.695 15.102 1 98.56 120 GLU B O 1
ATOM 2581 N N . ALA B 1 121 ? 10.016 10.688 15.117 1 98.69 121 ALA B N 1
ATOM 2582 C CA . ALA B 1 121 ? 10.586 12.023 15.195 1 98.69 121 ALA B CA 1
ATOM 2583 C C . ALA B 1 121 ? 11.336 12.227 16.5 1 98.69 121 ALA B C 1
ATOM 2585 O O . ALA B 1 121 ? 12.43 12.797 16.516 1 98.69 121 ALA B O 1
ATOM 2586 N N . GLN B 1 122 ? 10.781 11.734 17.594 1 98.81 122 GLN B N 1
ATOM 2587 C CA . GLN B 1 122 ? 11.406 11.844 18.906 1 98.81 122 GLN B CA 1
ATOM 2588 C C . GLN B 1 122 ? 12.758 11.125 18.938 1 98.81 122 GLN B C 1
ATOM 2590 O O . GLN B 1 122 ? 13.734 11.656 19.469 1 98.81 122 GLN B O 1
ATOM 2595 N N . LYS B 1 123 ? 12.859 9.953 18.391 1 98.5 123 LYS B N 1
ATOM 2596 C CA . LYS B 1 123 ? 14.125 9.234 18.281 1 98.5 123 LYS B CA 1
ATOM 2597 C C . LYS B 1 123 ? 15.172 10.078 17.547 1 98.5 123 LYS B C 1
ATOM 2599 O O . LYS B 1 123 ? 16.312 10.172 18 1 98.5 123 LYS B O 1
ATOM 2604 N N . LEU B 1 124 ? 14.758 10.664 16.484 1 98.31 124 LEU B N 1
ATOM 2605 C CA . LEU B 1 124 ? 15.664 11.438 15.633 1 98.31 124 LEU B CA 1
ATOM 2606 C C . LEU B 1 124 ? 16.219 12.641 16.391 1 98.31 124 LEU B C 1
ATOM 2608 O O . LEU B 1 124 ? 17.422 12.922 16.328 1 98.31 124 LEU B O 1
ATOM 2612 N N . ILE B 1 125 ? 15.352 13.32 17.109 1 98.44 125 ILE B N 1
ATOM 2613 C CA . ILE B 1 125 ? 15.75 14.594 17.703 1 98.44 125 ILE B CA 1
ATOM 2614 C C . ILE B 1 125 ? 16.328 14.344 19.094 1 98.44 125 ILE B C 1
ATOM 2616 O O . ILE B 1 125 ? 16.766 15.281 19.766 1 98.44 125 ILE B O 1
ATOM 2620 N N . GLY B 1 126 ? 16.266 13.117 19.578 1 97.94 126 GLY B N 1
ATOM 2621 C CA . GLY B 1 126 ? 17.016 12.719 20.766 1 97.94 126 GLY B CA 1
ATOM 2622 C C . G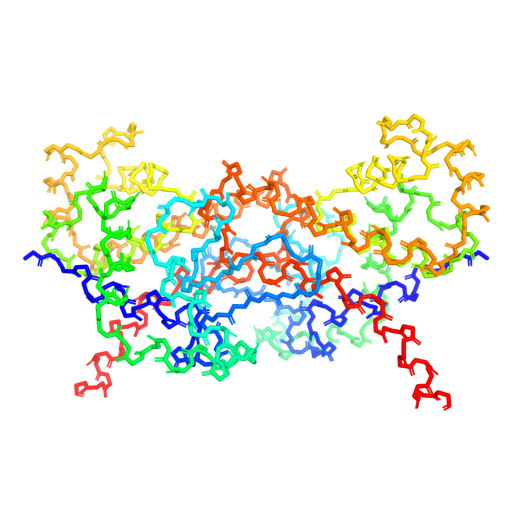LY B 1 126 ? 16.266 12.984 22.062 1 97.94 126 GLY B C 1
ATOM 2623 O O . GLY B 1 126 ? 16.859 13.367 23.062 1 97.94 126 GLY B O 1
ATOM 2624 N N . VAL B 1 127 ? 15 12.93 22.078 1 98.38 127 VAL B N 1
ATOM 2625 C CA . VAL B 1 127 ? 14.203 13.008 23.297 1 98.38 127 VAL B CA 1
ATOM 2626 C C . VAL B 1 127 ? 13.531 11.664 23.562 1 98.38 127 VAL B C 1
ATOM 2628 O O . VAL B 1 127 ? 13.664 10.727 22.766 1 98.38 127 VAL B O 1
ATOM 2631 N N . THR B 1 128 ? 12.875 11.516 24.75 1 98.06 128 THR B N 1
ATOM 2632 C CA . THR B 1 128 ? 12.172 10.273 25.062 1 98.06 128 THR B CA 1
ATOM 2633 C C . THR B 1 128 ? 11.141 9.953 23.984 1 98.06 128 THR B C 1
ATOM 2635 O O . THR B 1 128 ? 10.289 10.789 23.656 1 98.06 128 THR B O 1
ATOM 2638 N N . ALA B 1 129 ? 11.242 8.797 23.438 1 98.25 129 ALA B N 1
ATOM 2639 C CA . ALA B 1 129 ? 10.414 8.414 22.312 1 98.25 129 ALA B CA 1
ATOM 2640 C C . ALA B 1 129 ? 9.188 7.621 22.766 1 98.25 129 ALA B C 1
ATOM 2642 O O . ALA B 1 129 ? 9.031 6.449 22.406 1 98.25 129 ALA B O 1
ATOM 2643 N N . ASP B 1 130 ? 8.242 8.227 23.391 1 97.88 130 ASP B N 1
ATOM 2644 C CA . ASP B 1 130 ? 7.059 7.547 23.906 1 97.88 130 ASP B CA 1
ATOM 2645 C C . ASP B 1 130 ? 5.852 7.785 23.016 1 97.88 130 ASP B C 1
ATOM 2647 O O . ASP B 1 130 ? 4.758 7.285 23.281 1 97.88 130 ASP B O 1
ATOM 2651 N N . GLY B 1 131 ? 5.984 8.594 21.953 1 98 131 GLY B N 1
ATOM 2652 C CA . GLY B 1 131 ? 4.934 8.82 20.969 1 98 131 GLY B CA 1
ATOM 2653 C C . GLY B 1 131 ? 3.916 9.859 21.422 1 98 131 GLY B C 1
ATOM 2654 O O . GLY B 1 131 ? 2.877 10.023 20.781 1 98 131 GLY B O 1
ATOM 2655 N N . ILE B 1 132 ? 4.203 10.5 22.531 1 97 132 ILE B N 1
ATOM 2656 C CA . ILE B 1 132 ? 3.344 11.57 23.047 1 97 132 ILE B CA 1
ATOM 2657 C C . ILE B 1 132 ? 4.051 12.914 22.891 1 97 132 ILE B C 1
ATOM 2659 O O . ILE B 1 132 ? 5.105 13.133 23.484 1 97 132 ILE B O 1
ATOM 2663 N N . ILE B 1 133 ? 3.471 13.789 22.141 1 97.75 133 ILE B N 1
ATOM 2664 C CA . ILE B 1 133 ? 4.121 15.07 21.891 1 97.75 133 ILE B CA 1
ATOM 2665 C C . ILE B 1 133 ? 3.826 16.031 23.047 1 97.75 133 ILE B C 1
ATOM 2667 O O . ILE B 1 133 ? 2.678 16.438 23.25 1 97.75 133 ILE B O 1
ATOM 2671 N N . GLY B 1 134 ? 4.836 16.359 23.812 1 97.5 134 GLY B N 1
ATOM 2672 C CA . GLY B 1 134 ? 4.773 17.328 24.891 1 97.5 134 GLY B CA 1
ATOM 2673 C C . GLY B 1 134 ? 5.715 18.5 24.703 1 97.5 134 GLY B C 1
ATOM 2674 O O . GLY B 1 134 ? 6.223 18.734 23.594 1 97.5 134 GLY B O 1
ATOM 2675 N N . THR B 1 135 ? 5.914 19.219 25.719 1 97.5 135 THR B N 1
ATOM 2676 C CA . THR B 1 135 ? 6.695 20.453 25.672 1 97.5 135 THR B CA 1
ATOM 2677 C C . THR B 1 135 ? 8.141 20.172 25.281 1 97.5 135 THR B C 1
ATOM 2679 O O . THR B 1 135 ? 8.742 20.922 24.516 1 97.5 135 THR B O 1
ATOM 2682 N N . GLN B 1 136 ? 8.695 19.125 25.75 1 98.12 136 GLN B N 1
ATOM 2683 C CA . GLN B 1 136 ? 10.078 18.781 25.453 1 98.12 136 GLN B CA 1
ATOM 2684 C C . GLN B 1 136 ? 10.242 18.438 23.969 1 98.12 136 GLN B C 1
ATOM 2686 O O . GLN B 1 136 ? 11.203 18.875 23.328 1 98.12 136 GLN B O 1
ATOM 2691 N N . THR B 1 137 ? 9.375 17.641 23.484 1 98.62 137 THR B N 1
ATOM 2692 C CA . THR B 1 137 ? 9.414 17.297 22.078 1 98.62 137 THR B CA 1
ATOM 2693 C C . THR B 1 137 ? 9.273 18.531 21.188 1 98.62 137 THR B C 1
ATOM 2695 O O . THR B 1 137 ? 10.047 18.734 20.25 1 98.62 137 THR B O 1
ATOM 2698 N N . LEU B 1 138 ? 8.305 19.359 21.562 1 98.56 138 LEU B N 1
ATOM 2699 C CA . LEU B 1 138 ? 8.047 20.562 20.781 1 98.56 138 LEU B CA 1
ATOM 2700 C C . LEU B 1 138 ? 9.266 21.484 20.781 1 98.56 138 LEU B C 1
ATOM 2702 O O . LEU B 1 138 ? 9.656 22.016 19.734 1 98.56 138 LEU B O 1
ATOM 2706 N N . LYS B 1 139 ? 9.852 21.672 21.938 1 98.5 139 LYS B N 1
ATOM 2707 C CA . LYS B 1 139 ? 11.039 22.516 22.047 1 98.5 139 LYS B CA 1
ATOM 2708 C C . LYS B 1 139 ? 12.172 21.969 21.172 1 98.5 139 LYS B C 1
ATOM 2710 O O . LYS B 1 139 ? 12.828 22.719 20.453 1 98.5 139 LYS B O 1
ATOM 2715 N N . ALA B 1 140 ? 12.398 20.719 21.266 1 98.56 140 ALA B N 1
ATOM 2716 C CA . ALA B 1 140 ? 13.461 20.078 20.5 1 98.56 140 ALA B CA 1
ATOM 2717 C C . ALA B 1 140 ? 13.211 20.219 19 1 98.56 140 ALA B C 1
ATOM 2719 O O . ALA B 1 140 ? 14.125 20.516 18.234 1 98.56 140 ALA B O 1
ATOM 2720 N N . LEU B 1 141 ? 12.016 19.969 18.547 1 98.56 141 LEU B N 1
ATOM 2721 C CA . LEU B 1 141 ? 11.664 20.094 17.125 1 98.56 141 LEU B CA 1
ATOM 2722 C C . LEU B 1 141 ? 11.859 21.516 16.641 1 98.56 141 LEU B C 1
ATOM 2724 O O . LEU B 1 141 ? 12.391 21.734 15.547 1 98.56 141 LEU B O 1
ATOM 2728 N N . ASN B 1 142 ? 11.406 22.469 17.453 1 98.44 142 ASN B N 1
ATOM 2729 C CA . ASN B 1 142 ? 11.445 23.859 17.047 1 98.44 142 ASN B CA 1
ATOM 2730 C C . ASN B 1 142 ? 12.875 24.406 17.062 1 98.44 142 ASN B C 1
ATOM 2732 O O . ASN B 1 142 ? 13.148 25.453 16.469 1 98.44 142 ASN B O 1
ATOM 2736 N N . ASN B 1 143 ? 13.766 23.703 17.719 1 98 143 ASN B N 1
ATOM 2737 C CA . ASN B 1 143 ? 15.164 24.109 17.75 1 98 143 ASN B CA 1
ATOM 2738 C C . ASN B 1 143 ? 16 23.297 16.766 1 98 143 ASN B C 1
ATOM 2740 O O . ASN B 1 143 ? 17.203 23.531 16.625 1 98 143 ASN B O 1
ATOM 2744 N N . TYR B 1 144 ? 15.406 22.359 16.141 1 97.44 144 TYR B N 1
ATOM 2745 C CA . TYR B 1 144 ? 16.141 21.484 15.227 1 97.44 144 TYR B CA 1
ATOM 2746 C C . TYR B 1 144 ? 16.312 22.141 13.859 1 97.44 144 TYR B C 1
ATOM 2748 O O . TYR B 1 144 ? 15.391 22.781 13.352 1 97.44 144 TYR B O 1
ATOM 2756 N N . ASP B 1 145 ? 17.484 22.016 13.234 1 96.94 145 ASP B N 1
ATOM 2757 C CA . ASP B 1 145 ? 17.719 22.578 11.906 1 96.94 145 ASP B CA 1
ATOM 2758 C C . ASP B 1 145 ? 16.797 21.938 10.867 1 96.94 145 ASP B C 1
ATOM 2760 O O . ASP B 1 145 ? 16.812 20.719 10.695 1 96.94 145 ASP B O 1
ATOM 2764 N N . GLU B 1 146 ? 16.047 22.688 10.156 1 94.12 146 GLU B N 1
ATOM 2765 C CA . GLU B 1 146 ? 15.023 22.234 9.219 1 94.12 146 GLU B CA 1
ATOM 2766 C C . GLU B 1 146 ? 15.633 21.375 8.109 1 94.12 146 GLU B C 1
ATOM 2768 O O . GLU B 1 146 ? 15.102 20.328 7.754 1 94.12 146 GLU B O 1
ATOM 2773 N N . LYS B 1 147 ? 16.734 21.844 7.547 1 92.19 147 LYS B N 1
ATOM 2774 C CA . LYS B 1 147 ? 17.375 21.125 6.441 1 92.19 147 LYS B CA 1
ATOM 2775 C C . LYS B 1 147 ? 17.906 19.781 6.887 1 92.19 147 LYS B C 1
ATOM 2777 O O . LYS B 1 147 ? 17.781 18.781 6.168 1 92.19 147 LYS B O 1
ATOM 2782 N N . VAL B 1 148 ? 18.469 19.812 8.062 1 95.12 148 VAL B N 1
ATOM 2783 C CA . VAL B 1 148 ? 18.984 18.562 8.609 1 95.12 148 VAL B CA 1
ATOM 2784 C C . VAL B 1 148 ? 17.828 17.609 8.914 1 95.12 148 VAL B C 1
ATOM 2786 O O . VAL B 1 148 ? 17.906 16.406 8.625 1 95.12 148 VAL B O 1
ATOM 2789 N N . PHE B 1 149 ? 16.766 18.125 9.469 1 96.12 149 PHE B N 1
ATOM 2790 C CA . PHE B 1 149 ? 15.602 17.312 9.781 1 96.12 149 PHE B CA 1
ATOM 2791 C C . PHE B 1 149 ? 15.047 16.656 8.523 1 96.12 149 PHE B C 1
ATOM 2793 O O . PHE B 1 149 ? 14.727 15.461 8.523 1 96.12 149 PHE B O 1
ATOM 2800 N N . ASP B 1 150 ? 14.906 17.406 7.492 1 90.62 150 ASP B N 1
ATOM 2801 C CA . ASP B 1 150 ? 14.336 16.906 6.238 1 90.62 150 ASP B CA 1
ATOM 2802 C C . ASP B 1 150 ? 15.086 15.672 5.742 1 90.62 150 ASP B C 1
ATOM 2804 O O . ASP B 1 150 ? 14.484 14.617 5.539 1 90.62 150 ASP B O 1
ATOM 2808 N N . LYS B 1 151 ? 16.391 15.781 5.645 1 90.38 151 LYS B N 1
ATOM 2809 C CA . LYS B 1 151 ? 17.203 14.688 5.121 1 90.38 151 LYS B CA 1
ATOM 2810 C C . LYS B 1 151 ? 17.188 13.484 6.062 1 90.38 151 LYS B C 1
ATOM 2812 O O . LYS B 1 151 ? 16.953 12.352 5.629 1 90.38 151 LYS B O 1
ATOM 2817 N N . LYS B 1 152 ? 17.328 13.75 7.344 1 95.06 152 LYS B N 1
ATOM 2818 C CA . LYS B 1 152 ? 17.438 12.656 8.305 1 95.06 152 LYS B CA 1
ATOM 2819 C C . LYS B 1 152 ? 16.094 11.977 8.516 1 95.06 152 LYS B C 1
ATOM 2821 O O . LYS B 1 152 ? 16.031 10.758 8.711 1 95.06 152 LYS B O 1
ATOM 2826 N N . PHE B 1 153 ? 15.039 12.758 8.477 1 96.31 153 PHE B N 1
ATOM 2827 C CA . PHE B 1 153 ? 13.727 12.148 8.688 1 96.31 153 PHE B CA 1
ATOM 2828 C C . PHE B 1 153 ? 13.312 11.328 7.473 1 96.31 153 PHE B C 1
ATOM 2830 O O . PHE B 1 153 ? 12.641 10.305 7.609 1 96.31 153 PHE B O 1
ATOM 2837 N N . ASP B 1 154 ? 13.742 11.703 6.277 1 93.31 154 ASP B N 1
ATOM 2838 C CA . ASP B 1 154 ? 13.562 10.836 5.113 1 93.31 154 ASP B CA 1
ATOM 2839 C C . ASP B 1 154 ? 14.203 9.469 5.336 1 93.31 154 ASP B C 1
ATOM 2841 O O . ASP B 1 154 ? 13.586 8.438 5.066 1 93.31 154 ASP B O 1
ATOM 2845 N N . ASP B 1 155 ? 15.398 9.539 5.875 1 94.06 155 ASP B N 1
ATOM 2846 C CA . ASP B 1 155 ? 16.094 8.289 6.16 1 94.06 155 ASP B CA 1
ATOM 2847 C C . ASP B 1 155 ? 15.328 7.461 7.188 1 94.06 155 ASP B C 1
ATOM 2849 O O . ASP B 1 155 ? 15.25 6.234 7.066 1 94.06 155 ASP B O 1
ATOM 2853 N N . VAL B 1 156 ? 14.828 8.109 8.164 1 96.12 156 VAL B N 1
ATOM 2854 C CA . VAL B 1 156 ? 14.055 7.453 9.219 1 96.12 156 VAL B CA 1
ATOM 2855 C C . VAL B 1 156 ? 12.812 6.797 8.609 1 96.12 156 VAL B C 1
ATOM 2857 O O . VAL B 1 156 ? 12.516 5.637 8.898 1 96.12 156 VAL B O 1
ATOM 2860 N N . GLU B 1 157 ? 12.078 7.539 7.77 1 95.69 157 GLU B N 1
ATOM 2861 C CA . GLU B 1 157 ? 10.875 7.016 7.129 1 95.69 157 GLU B CA 1
ATOM 28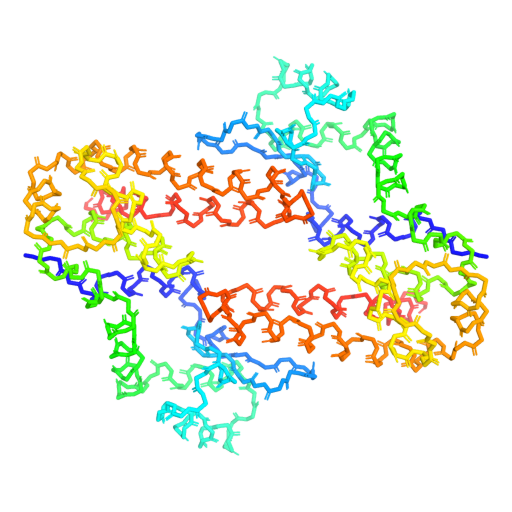62 C C . GLU B 1 157 ? 11.195 5.805 6.258 1 95.69 157 GLU B C 1
ATOM 2864 O O . GLU B 1 157 ? 10.516 4.781 6.336 1 95.69 157 GLU B O 1
ATOM 2869 N N . ILE B 1 158 ? 12.211 5.914 5.465 1 94.44 158 ILE B N 1
ATOM 2870 C CA . ILE B 1 158 ? 12.617 4.844 4.562 1 94.44 158 ILE B CA 1
ATOM 2871 C C . ILE B 1 158 ? 13 3.605 5.371 1 94.44 158 ILE B C 1
ATOM 2873 O O . ILE B 1 158 ? 12.547 2.496 5.074 1 94.44 158 ILE B O 1
ATOM 2877 N N . ALA B 1 159 ? 13.789 3.793 6.43 1 95.19 159 ALA B N 1
ATOM 2878 C CA . ALA B 1 159 ? 14.195 2.68 7.289 1 95.19 159 ALA B CA 1
ATOM 2879 C C . ALA B 1 159 ? 12.977 2.012 7.926 1 95.19 159 ALA B C 1
ATOM 2881 O O . ALA B 1 159 ? 12.938 0.788 8.07 1 95.19 159 ALA B O 1
ATOM 2882 N N . TYR B 1 160 ? 12.055 2.805 8.352 1 96.75 160 TYR B N 1
ATOM 2883 C CA . TYR B 1 160 ? 10.828 2.27 8.938 1 96.75 160 TYR B CA 1
ATOM 2884 C C . TYR B 1 160 ? 10.125 1.334 7.969 1 96.75 160 TYR B C 1
ATOM 2886 O O . TYR B 1 160 ? 9.758 0.214 8.328 1 96.75 160 TYR B O 1
ATOM 2894 N N . TYR B 1 161 ? 9.938 1.772 6.719 1 95 161 TYR B N 1
ATOM 2895 C CA . TYR B 1 161 ? 9.25 0.972 5.715 1 95 161 TYR B CA 1
ATOM 2896 C C . TYR B 1 161 ? 10.039 -0.29 5.387 1 95 161 TYR B C 1
ATOM 2898 O O . TYR B 1 161 ? 9.453 -1.36 5.195 1 95 161 TYR B O 1
ATOM 2906 N N . GLU B 1 162 ? 11.305 -0.17 5.328 1 95.06 162 GLU B N 1
ATOM 2907 C CA . GLU B 1 162 ? 12.133 -1.335 5.047 1 95.06 162 GLU B CA 1
ATOM 2908 C C . GLU B 1 162 ? 12.031 -2.373 6.16 1 95.06 162 GLU B C 1
ATOM 2910 O O . GLU B 1 162 ? 12.055 -3.578 5.895 1 95.06 162 GLU B O 1
ATOM 2915 N N . GLN B 1 163 ? 11.938 -1.897 7.344 1 95.56 163 GLN B N 1
ATOM 2916 C CA . GLN B 1 163 ? 11.766 -2.816 8.461 1 95.56 163 GLN B CA 1
ATOM 2917 C C . GLN B 1 163 ? 10.438 -3.57 8.352 1 95.56 163 GLN B C 1
ATOM 2919 O O . GLN B 1 163 ? 10.367 -4.758 8.672 1 95.56 163 GLN B O 1
ATOM 2924 N N . ILE B 1 164 ? 9.398 -2.889 7.953 1 93.88 164 ILE B N 1
ATOM 2925 C CA . ILE B 1 164 ? 8.117 -3.541 7.738 1 93.88 164 ILE B CA 1
ATOM 2926 C C . ILE B 1 164 ? 8.273 -4.691 6.746 1 93.88 164 ILE B C 1
ATOM 2928 O O . ILE B 1 164 ? 7.812 -5.805 6.996 1 93.88 164 ILE B O 1
ATOM 2932 N N . VAL B 1 165 ? 8.992 -4.48 5.633 1 93.44 165 VAL B N 1
ATOM 2933 C CA . VAL B 1 165 ? 9.133 -5.469 4.57 1 93.44 165 VAL B CA 1
ATOM 2934 C C . VAL B 1 165 ? 10.039 -6.605 5.043 1 93.44 165 VAL B C 1
ATOM 2936 O O . VAL B 1 165 ? 9.828 -7.766 4.68 1 93.44 165 VAL B O 1
ATOM 2939 N N . LYS B 1 166 ? 11.023 -6.293 5.863 1 92.94 166 LYS B N 1
ATOM 2940 C CA . LYS B 1 166 ? 11.867 -7.34 6.43 1 92.94 166 LYS B CA 1
ATOM 2941 C C . LYS B 1 166 ? 11.047 -8.297 7.285 1 92.94 166 LYS B C 1
ATOM 2943 O O . LYS B 1 166 ? 11.25 -9.516 7.234 1 92.94 166 LYS B O 1
ATOM 2948 N N . ASN B 1 167 ? 10.133 -7.754 7.988 1 92.06 167 ASN B N 1
ATOM 2949 C CA . ASN B 1 167 ? 9.289 -8.562 8.867 1 92.06 167 ASN B CA 1
ATOM 2950 C C . ASN B 1 167 ? 8.164 -9.242 8.094 1 92.06 167 ASN B C 1
ATOM 2952 O O . ASN B 1 167 ? 7.719 -10.328 8.469 1 92.06 167 ASN B O 1
ATOM 2956 N N . LYS B 1 168 ? 7.742 -8.555 7.004 1 91.19 168 LYS B N 1
ATOM 2957 C CA . LYS B 1 168 ? 6.684 -9.062 6.137 1 91.19 168 LYS B CA 1
ATOM 2958 C C . LYS B 1 168 ? 7.066 -8.93 4.664 1 91.19 168 LYS B C 1
ATOM 2960 O O . LYS B 1 168 ? 6.543 -8.062 3.961 1 91.19 168 LYS B O 1
ATOM 2965 N N . PRO B 1 169 ? 7.75 -9.852 4.152 1 88.19 169 PRO B N 1
ATOM 2966 C CA . PRO B 1 169 ? 8.375 -9.711 2.834 1 88.19 169 PRO B CA 1
ATOM 2967 C C . PRO B 1 169 ? 7.352 -9.602 1.706 1 88.19 169 PRO B C 1
ATOM 2969 O O . PRO B 1 169 ? 7.637 -9 0.667 1 88.19 169 PRO B O 1
ATOM 2972 N N . HIS B 1 170 ? 6.18 -10.117 1.915 1 82.44 170 HIS B N 1
ATOM 2973 C CA . HIS B 1 170 ? 5.16 -10.078 0.873 1 82.44 170 HIS B CA 1
ATOM 2974 C C . HIS B 1 170 ? 4.664 -8.648 0.642 1 82.44 170 HIS B C 1
ATOM 2976 O O . HIS B 1 170 ? 4.02 -8.367 -0.37 1 82.44 170 HIS B O 1
ATOM 2982 N N . LEU B 1 171 ? 5.062 -7.688 1.505 1 88.75 171 LEU B N 1
ATOM 2983 C CA . LEU B 1 171 ? 4.652 -6.297 1.356 1 88.75 171 LEU B CA 1
ATOM 2984 C C . LEU B 1 171 ? 5.672 -5.512 0.534 1 88.75 171 LEU B C 1
ATOM 2986 O O . LEU B 1 171 ? 5.492 -4.316 0.292 1 88.75 171 LEU B O 1
ATOM 2990 N N . ALA B 1 172 ? 6.625 -6.188 0.017 1 89.5 172 ALA B N 1
ATOM 2991 C CA . ALA B 1 172 ? 7.703 -5.535 -0.719 1 89.5 172 ALA B CA 1
ATOM 2992 C C . ALA B 1 172 ? 7.164 -4.781 -1.93 1 89.5 172 ALA B C 1
ATOM 2994 O O . ALA B 1 172 ? 7.727 -3.76 -2.334 1 89.5 172 ALA B O 1
ATOM 2995 N N . HIS B 1 173 ? 6.062 -5.18 -2.418 1 83.81 173 HIS B N 1
ATOM 2996 C CA . HIS B 1 173 ? 5.48 -4.574 -3.609 1 83.81 173 HIS B CA 1
ATOM 2997 C C . HIS B 1 173 ? 4.961 -3.17 -3.314 1 83.81 173 HIS B C 1
ATOM 2999 O O . HIS B 1 173 ? 4.75 -2.377 -4.234 1 83.81 173 HIS B O 1
ATOM 3005 N N . ASN B 1 174 ? 4.773 -2.848 -2.037 1 88.06 174 ASN B N 1
ATOM 3006 C CA . ASN B 1 174 ? 4.293 -1.53 -1.636 1 88.06 174 ASN B CA 1
ATOM 3007 C C . ASN B 1 174 ? 5.445 -0.564 -1.388 1 88.06 174 ASN B C 1
ATOM 3009 O O . ASN B 1 174 ? 5.242 0.649 -1.316 1 88.06 174 ASN B O 1
ATOM 3013 N N . LEU B 1 175 ? 6.613 -1.083 -1.258 1 90.94 175 LEU B N 1
ATOM 3014 C CA . LEU B 1 175 ? 7.762 -0.334 -0.755 1 90.94 175 LEU B CA 1
ATOM 3015 C C . LEU B 1 175 ? 8.07 0.859 -1.654 1 90.94 175 LEU B C 1
ATOM 3017 O O . LEU B 1 175 ? 8.266 1.974 -1.166 1 90.94 175 LEU B O 1
ATOM 3021 N N . LYS B 1 176 ? 8.055 0.673 -2.926 1 86.88 176 LYS B N 1
ATOM 3022 C CA . LYS B 1 176 ? 8.352 1.749 -3.869 1 86.88 176 LYS B CA 1
ATOM 3023 C C . LYS B 1 176 ? 7.398 2.926 -3.674 1 86.88 176 LYS B C 1
ATOM 3025 O O . LYS B 1 176 ? 7.828 4.082 -3.652 1 86.88 176 LYS B O 1
ATOM 3030 N N . GLY B 1 177 ? 6.137 2.605 -3.512 1 86.56 177 GLY B N 1
ATOM 3031 C CA . GLY B 1 177 ? 5.145 3.648 -3.309 1 86.56 177 GLY B CA 1
ATOM 3032 C C . GLY B 1 177 ? 5.328 4.398 -2.002 1 86.56 177 GLY B C 1
ATOM 3033 O O . GLY B 1 177 ? 5.203 5.625 -1.963 1 86.56 177 GLY B O 1
ATOM 3034 N N . TRP B 1 178 ? 5.688 3.67 -0.974 1 90.62 178 TRP B N 1
ATOM 3035 C CA . TRP B 1 178 ? 5.883 4.277 0.337 1 90.62 178 TRP B CA 1
ATOM 3036 C C . TRP B 1 178 ? 7.086 5.215 0.327 1 90.62 178 TRP B C 1
ATOM 3038 O O . TRP B 1 178 ? 7.02 6.324 0.861 1 90.62 178 TRP B O 1
ATOM 3048 N N . ILE B 1 179 ? 8.078 4.812 -0.315 1 90.19 179 ILE B N 1
ATOM 3049 C CA . ILE B 1 179 ? 9.305 5.602 -0.364 1 90.19 179 ILE B CA 1
ATOM 3050 C C . ILE B 1 179 ? 9.078 6.852 -1.21 1 90.19 179 ILE B C 1
ATOM 3052 O O . ILE B 1 179 ? 9.539 7.941 -0.854 1 90.19 179 ILE B O 1
ATOM 3056 N N . SER B 1 180 ? 8.383 6.719 -2.303 1 87 180 SER B N 1
ATOM 3057 C CA . SER B 1 180 ? 8.055 7.871 -3.139 1 87 180 SER B CA 1
ATOM 3058 C C . SER B 1 180 ? 7.289 8.922 -2.35 1 87 180 SER B C 1
ATOM 3060 O O . SER B 1 180 ? 7.523 10.125 -2.512 1 87 180 SER B O 1
ATOM 3062 N N . ARG B 1 181 ? 6.406 8.492 -1.541 1 86.81 181 ARG B N 1
ATOM 3063 C CA . ARG B 1 181 ? 5.633 9.414 -0.718 1 86.81 181 ARG B CA 1
ATOM 3064 C C . ARG B 1 181 ? 6.527 10.133 0.283 1 86.81 181 ARG B C 1
ATOM 3066 O O . ARG B 1 181 ? 6.383 11.344 0.497 1 86.81 181 ARG B O 1
ATOM 3073 N N . ALA B 1 182 ? 7.414 9.414 0.896 1 88.44 182 ALA B N 1
ATOM 3074 C CA . ALA B 1 182 ? 8.336 9.992 1.868 1 88.44 182 ALA B CA 1
ATOM 3075 C C . ALA B 1 182 ? 9.211 11.062 1.223 1 88.44 182 ALA B C 1
ATOM 3077 O O . ALA B 1 182 ? 9.422 12.133 1.799 1 88.44 182 ALA B O 1
ATOM 3078 N N . LEU B 1 183 ? 9.609 10.844 0.017 1 88.75 183 LEU B N 1
ATOM 3079 C CA . LEU B 1 183 ? 10.578 11.711 -0.638 1 88.75 183 LEU B CA 1
ATOM 3080 C C . LEU B 1 183 ? 9.891 12.898 -1.309 1 88.75 183 LEU B C 1
ATOM 3082 O O . LEU B 1 183 ? 10.539 13.883 -1.655 1 88.75 183 LEU B O 1
ATOM 3086 N N . TYR B 1 184 ? 8.633 12.812 -1.476 1 86.88 184 TYR B N 1
ATOM 3087 C CA . TYR B 1 184 ? 7.898 13.859 -2.184 1 86.88 184 TYR B CA 1
ATOM 3088 C C . TYR B 1 184 ? 7.891 15.156 -1.388 1 86.88 184 TYR B C 1
ATOM 3090 O O . TYR B 1 184 ? 7.918 16.25 -1.965 1 86.88 184 TYR B O 1
ATOM 3098 N N . VAL B 1 185 ? 7.828 15.109 -0.111 1 82.38 185 VAL B N 1
ATOM 3099 C CA . VAL B 1 185 ? 7.723 16.312 0.702 1 82.38 185 VAL B CA 1
ATOM 3100 C C . VAL B 1 185 ? 8.977 17.172 0.517 1 82.38 185 VAL B C 1
ATOM 3102 O O . VAL B 1 185 ? 8.906 18.406 0.572 1 82.38 185 VAL B O 1
ATOM 3105 N N . VAL B 1 186 ? 10.148 16.641 0.299 1 64.62 186 VAL B N 1
ATOM 3106 C CA . VAL B 1 186 ? 11.398 17.359 0.075 1 64.62 186 VAL B CA 1
ATOM 3107 C C . VAL B 1 186 ? 11.266 18.25 -1.159 1 64.62 186 VAL B C 1
ATOM 3109 O O . VAL B 1 186 ? 11.695 19.406 -1.148 1 64.62 186 VAL B O 1
ATOM 3112 N N . ASN B 1 187 ? 10.734 17.609 -2.229 1 55.78 187 ASN B N 1
ATOM 3113 C CA . ASN B 1 187 ? 10.711 18.281 -3.523 1 55.78 187 ASN B CA 1
ATOM 3114 C C . ASN B 1 187 ? 9.836 19.547 -3.488 1 55.78 187 ASN B C 1
ATOM 3116 O O . ASN B 1 187 ? 9.984 20.422 -4.332 1 55.78 187 ASN B O 1
ATOM 3120 N N . GLU B 1 188 ? 8.953 19.547 -2.658 1 51.53 188 GLU B N 1
ATOM 3121 C CA . GLU B 1 188 ? 8.188 20.781 -2.518 1 51.53 188 GLU B CA 1
ATOM 3122 C C . GLU B 1 188 ? 9.102 21.953 -2.172 1 51.53 188 GLU B C 1
ATOM 3124 O O . GLU B 1 188 ? 8.883 23.078 -2.641 1 51.53 188 GLU B O 1
ATOM 3129 N N . ILE B 1 189 ? 10.031 21.688 -1.329 1 47.34 189 ILE B N 1
ATOM 3130 C CA . ILE B 1 189 ? 10.984 22.766 -1.048 1 47.34 189 ILE B CA 1
ATOM 3131 C C . ILE B 1 189 ? 11.727 23.141 -2.326 1 47.34 189 ILE B C 1
ATOM 3133 O O . ILE B 1 189 ? 11.938 24.328 -2.602 1 47.34 189 ILE B O 1
ATOM 3137 N N . SER B 1 190 ? 12.055 22.078 -3.121 1 46.09 190 SER B N 1
ATOM 3138 C CA . SER B 1 190 ? 12.844 22.438 -4.293 1 46.09 190 SER B CA 1
ATOM 3139 C C . SER B 1 190 ? 11.992 23.156 -5.332 1 46.09 190 SER B C 1
ATOM 3141 O O . SER B 1 190 ? 12.516 23.875 -6.184 1 46.09 190 SER B O 1
ATOM 3143 N N . GLN B 1 191 ? 10.789 22.828 -5.406 1 42.81 191 GLN B N 1
ATOM 3144 C CA . GLN B 1 191 ? 9.977 23.547 -6.383 1 42.81 191 GLN B CA 1
ATOM 3145 C C . GLN B 1 191 ? 9.758 25 -5.945 1 42.81 191 GLN B C 1
ATOM 3147 O O . GLN B 1 191 ? 9.508 25.859 -6.777 1 42.81 191 GLN B O 1
ATOM 3152 N N . ASP B 1 192 ? 9.617 25.281 -4.801 1 38.25 192 ASP B N 1
ATOM 3153 C CA . ASP B 1 192 ? 9.602 26.703 -4.473 1 38.25 192 ASP B CA 1
ATOM 3154 C C . ASP B 1 192 ? 10.875 27.391 -4.961 1 38.25 192 ASP B C 1
ATOM 3156 O O . ASP B 1 192 ? 10.859 28.578 -5.27 1 38.25 192 ASP B O 1
ATOM 3160 N N . VAL B 1 193 ? 12 26.75 -5.16 1 32.97 193 VAL B N 1
ATOM 3161 C CA . VAL B 1 193 ? 13.094 27.422 -5.855 1 32.97 193 VAL B CA 1
ATOM 3162 C C . VAL B 1 193 ? 12.789 27.5 -7.352 1 32.97 193 VAL B C 1
ATOM 3164 O O . VAL B 1 193 ? 13.375 28.312 -8.07 1 32.97 193 VAL B O 1
ATOM 3167 N N . ARG B 1 194 ? 12.141 26.531 -7.941 1 36.88 194 ARG B N 1
ATOM 3168 C CA . ARG B 1 194 ? 11.836 26.734 -9.352 1 36.88 194 ARG B CA 1
ATOM 3169 C C . ARG B 1 194 ? 10.68 27.703 -9.539 1 36.88 194 ARG B C 1
ATOM 3171 O O . ARG B 1 194 ? 10.359 28.094 -10.664 1 36.88 194 ARG B O 1
ATOM 3178 N N . ILE B 1 195 ? 9.867 27.625 -8.602 1 29.27 195 ILE B N 1
ATOM 3179 C CA . ILE B 1 195 ? 8.766 28.578 -8.734 1 29.27 195 ILE B CA 1
ATOM 3180 C C . ILE B 1 195 ? 9.188 29.922 -8.172 1 29.27 195 ILE B C 1
ATOM 3182 O O . ILE B 1 195 ? 8.5 30.922 -8.367 1 29.27 195 ILE B O 1
ATOM 3186 N N . ALA B 1 196 ? 10.25 29.922 -7.496 1 27.72 196 ALA B N 1
ATOM 3187 C CA . ALA B 1 196 ? 10.719 31.297 -7.285 1 27.72 196 ALA B CA 1
ATOM 3188 C C . ALA B 1 196 ? 11.438 31.828 -8.516 1 27.72 196 ALA B C 1
ATOM 3190 O O . ALA B 1 196 ? 12.172 31.078 -9.18 1 27.72 196 ALA B O 1
#

Solvent-accessible surface area (backbone atoms only — not comparable to full-atom values): 21049 Å² total; per-residue (Å²): 94,22,58,67,69,63,42,48,52,54,49,42,35,74,71,32,66,74,36,43,48,56,33,27,47,70,60,92,71,54,92,45,46,31,47,80,58,43,42,32,74,56,47,70,80,49,70,62,53,59,58,52,53,56,48,37,75,79,32,74,51,44,38,63,33,20,44,53,54,74,69,35,64,69,55,51,49,52,53,49,50,49,51,36,61,75,36,41,58,71,59,49,34,63,72,27,56,48,50,66,59,37,36,49,46,50,55,47,13,52,57,75,28,49,47,58,34,44,20,54,51,23,54,72,73,66,48,86,55,79,35,69,79,46,70,68,55,45,51,49,58,59,69,46,58,62,72,59,45,53,58,52,48,41,42,49,51,42,49,51,55,51,50,52,21,50,77,38,53,49,46,31,69,50,46,65,61,54,44,51,58,57,54,47,61,58,49,54,60,54,42,52,59,70,71,89,96,23,57,67,70,64,40,47,53,52,49,42,36,75,70,30,66,73,35,44,47,56,35,29,46,68,63,91,72,54,93,46,45,32,48,80,57,43,43,32,74,56,46,69,80,50,69,63,54,59,58,51,52,56,48,37,75,77,33,75,51,44,40,62,33,19,44,55,52,73,69,35,64,68,55,51,48,51,54,48,51,49,50,36,61,77,35,42,58,71,58,48,32,62,71,28,57,48,49,66,59,36,36,49,46,50,56,47,11,52,58,76,30,48,48,58,34,43,20,54,50,24,54,73,73,68,50,85,57,78,35,70,79,46,70,67,54,48,52,50,58,60,69,46,58,62,71,58,46,53,59,52,48,43,41,50,52,42,50,52,54,50,50,52,22,50,78,38,54,47,47,30,70,50,45,65,60,55,43,51,59,58,55,47,61,58,49,55,60,54,42,53,59,69,70,89

Organism: Aliarcobacter butzleri (strain RM4018) (NCBI:txid367737)

pLDDT: mean 92.02, std 12.81, range [27.27, 98.81]

Sequence (392 aa):
MAKIDESMKILSWLEHNNDNTRVLHKNKGELGLTFFGIYQSAHPTLSIWNTINQVLKSESDTKKAGSILMKDSELLKQVNIFYKKEFWDKMRLDEISSQHIANEIFIFGVNVNWKIAIKEAQKLIGVTADGIIGTQTLKALNNYDEKVFDKKFDDVEIAYYEQIVKNKPHLAHNLKGWISRALYVVNEISQDVRIAMAKIDESMKILSWLEHNNDNTRVLHKNKGELGLTFFGIYQSAHPTLSIWNTINQVLKSESDTKKAGSILMKDSELLKQVNIFYKKEFWDKMRLDEISSQHIANEIFIFGVNVNWKIAIKEAQKLIGVTADGIIGTQTLKALNNYDEKVFDKKFDDVEIAYYEQIVKNKPHLAHNLKGWISRALYVVNEISQDVRIA

Secondary structure (DSSP, 8-state):
---HHHHHHHHHHHHHTT-GGGSEE--TT-SS-EETTEETTTSTT-THHHHHHHHHHH---HHHHHHHHTT-HHHHHHHHHHHIIIIITTTTGGG-S-HHHHHHHHHHHHHH-HHHHHHHHHHHHTS--SS---HHHHHHHHHS-HHHHHHHHHHHHHHHHHHHHHH-GGGHHHHHHHHHHHHHHHHHHHHHHHH-/---HHHHHHHHHHHHHTT-GGGSEE--TT-SS-EETTEETTTSTT-THHHHHHHHHHH---HHHHHHHHTT-HHHHHHHHHHHIIIIITTTTGGG-S-HHHHHHHHHHHHHH-HHHHHHHHHHHHTS--SS---HHHHHHHHHS-HHHHHHHHHHHHHHHHHHHHHH-GGGHHHHHHHHHHHHHHHHHHHHHHHH-